Protein AF-A0A0D6L6I8-F1 (afdb_monomer)

InterPro domains:
  IPR003439 ABC transporter-like, ATP-binding domain [PF00005] (402-488)
  IPR011527 ABC transporter type 1, transmembrane domain [PF00664] (235-348)
  IPR011527 ABC transporter type 1, transmembrane domain [PS50929] (236-353)
  IPR027417 P-loop containing nucleoside triphosphate hydrolase [G3DSA:3.40.50.300] (363-505)
  IPR027417 P-loop containing nucleoside triphosphate hydrolase [SSF52540] (375-504)
  IPR036640 ABC transporter type 1, transmembrane domain superfamily [G3DSA:1.20.1560.10] (147-354)
  IPR036640 ABC transporter type 1, transmembrane domain superfamily [SSF90123] (176-351)
  IPR050173 ATP-binding cassette transporter C-like [PTHR24223] (340-505)

Organism: NCBI:txid53326

Radius of gyration: 39.44 Å; Cα contacts (8 Å, |Δi|>4): 309; chains: 1; bounding box: 92×87×112 Å

Nearest PDB structures (foldseek):
  8hw2-assembly1_A  TM=3.505E-01  e=1.195E-17  Homo sapiens
  8jxq-assembly1_A  TM=3.481E-01  e=4.819E-17  Homo sapiens
  8jy5-assembly1_A  TM=3.523E-01  e=3.149E-16  Homo sapiens
  7mpe-assembly1_A  TM=3.485E-01  e=3.946E-13  Saccharomyces cerevisiae
  8vt4-assembly1_B  TM=2.876E-01  e=9.206E-16  Homo sapiens

Mean predicted aligned error: 20.11 Å

Secondary structure (DSSP, 8-state):
---SSS-HHHHHHHIIIIIHHHHTTTTTTS---HHHHHHHHHHHHHHHHHHHT--TT----HHHHHHHHT---HHHHHHHHHHHHHHHHHTS-TTSHHHHHHH---PPPB-TTSPBPPS-PPPPGGGSHHHHHHHHHHHHHHHHHHHHHHHHHHHT--GGGGGSPPPPPPPHHHHHHHHTHHHHHHHHHHHHHHHHHHHHHHHHHHHHHHHHT-TT--HHHHHHHHHHHHHHHHHHHHHHHT------TTTHHHHHHHHHHHHHHHHHHHHHHHHHHHHHHHHHHHHHHHGGGGHHHHHHHHHHHHHHHHHHHHHHHHHHHHHHHHHHHHHHHHHHHHHHHHHHHHHHHHHHHTSPPPPGGGSEE--S--GGGGGTTT--EEEEEEEEEEES-SS-TT--SEEEEEEEEETT--------TTSSHHHHHHHHHT-SEEEEEEEEE-S------SS----SEEHHHHHHTTS---HHHHHHHHHHTT-HHHHHHSTTGGG-EES--

Sequence (505 aa):
MCDRKTPLKLKSKIYRTVVRPVALYGAEFWPTTLKHEQTLHTVEMRMLPWTHRITRLGRVRKEDVRSMFGVAPIAAKMQEARLSWYGHVLRNEDSSVAKTAMNTTVGKDVDREGDPKPDLFELNEGSTTEYLSNLWKQHWEPRMKEYLRRKEHRSKLSGKDRKQKEPTPPSVVGCLLGMFRWEFLSATALKLTSDILQFANPFFLHQLIGFVSSPNSPLWKGLSYAILMFAVSETLRLSCSARREKTIGEIVNLMAIDVDRFQRITAQIQQFWSCPFQILMGLTYLFITLGYSAAPGVVIMIVFLPTNILGSISVKKWQVRQMKLKDERIKMIHEVLNGIKAIVSNNRLKNYFVADELDPGVVERDHKNDASCLMIAAAKDAIEFENFSAAWDSSDSNSTTLQDINLSAARGALIAVVGKVGCGKSSLLSALLGEMGKLHGRIGVRGKVAYVPQLPWIQNMTVRDNILFGKPFDKRRYNQVLNACALKPDLKILPSGDMTEIGEK

Solvent-accessible surface area (backbone atoms only — not comparable to full-atom values): 30287 Å² total; per-residue (Å²): 112,81,60,87,86,60,57,67,71,58,51,39,48,47,42,63,71,50,53,46,53,63,73,48,60,64,58,66,81,49,92,78,46,75,66,54,51,53,48,54,49,50,49,50,66,50,47,62,46,55,55,67,65,68,54,92,84,62,89,67,58,76,65,57,56,34,59,77,56,71,51,79,58,67,64,60,52,48,51,49,48,32,52,52,49,50,52,52,46,70,72,45,59,78,85,37,68,71,39,41,58,70,69,56,76,81,84,71,65,58,46,99,84,72,46,74,53,74,94,63,81,80,70,56,71,88,72,31,69,67,49,50,51,52,54,45,47,69,59,44,49,62,47,49,52,52,43,51,51,55,52,53,57,50,72,74,51,70,73,80,72,57,74,55,79,77,84,72,76,76,57,67,67,66,42,53,53,62,74,45,43,66,63,52,48,49,51,51,49,54,48,52,54,50,57,55,48,62,58,46,46,64,52,44,51,53,52,46,54,54,49,75,74,37,93,88,62,64,67,68,59,57,53,50,45,53,53,51,46,50,55,48,54,53,56,57,52,56,64,62,67,75,73,76,86,86,88,68,88,75,84,33,73,80,61,31,64,61,49,53,47,51,54,53,47,59,69,47,56,61,46,65,65,46,49,61,51,52,52,50,52,53,50,53,52,45,39,72,75,55,39,79,77,46,49,67,62,53,53,53,52,60,59,50,51,58,56,53,50,56,49,51,54,49,53,52,56,52,52,54,54,50,51,53,57,51,51,53,52,51,51,52,51,50,51,49,53,50,45,52,50,46,52,54,47,47,53,51,48,52,54,54,75,68,43,82,79,73,64,81,77,61,44,48,58,79,75,89,88,61,90,76,47,77,74,58,74,73,62,75,54,36,34,42,31,45,52,26,22,30,17,89,51,80,85,48,82,88,55,63,62,38,72,61,38,68,47,77,36,53,68,89,65,89,83,84,89,84,77,63,91,88,69,37,68,68,54,56,54,34,44,76,73,49,76,43,37,72,74,49,62,42,40,38,44,65,74,87,87,85,87,81,68,96,71,85,83,79,61,80,38,28,48,48,54,61,73,42,65,89,50,84,91,49,71,69,63,51,53,52,50,37,58,74,69,61,42,59,68,60,30,68,71,36,96,54,36,51,68,32,76,40,58,89,130

pLDDT: mean 76.96, std 14.12, range [35.5, 95.06]

Structure (mmCIF, N/CA/C/O backbone):
data_AF-A0A0D6L6I8-F1
#
_entry.id   AF-A0A0D6L6I8-F1
#
loop_
_atom_site.group_PDB
_atom_site.id
_atom_site.type_symbol
_atom_site.label_atom_id
_atom_site.label_alt_id
_atom_site.label_comp_id
_atom_site.label_asym_id
_atom_site.label_entity_id
_atom_site.label_seq_id
_atom_site.pdbx_PDB_ins_code
_atom_site.Cartn_x
_atom_site.Cartn_y
_atom_site.Cartn_z
_atom_site.occupancy
_atom_site.B_iso_or_equiv
_atom_site.auth_seq_id
_atom_site.auth_comp_id
_atom_site.auth_asym_id
_atom_site.auth_atom_id
_atom_site.pdbx_PDB_model_num
ATOM 1 N N . MET A 1 1 ? -31.317 -10.249 -19.549 1.00 58.94 1 MET A N 1
ATOM 2 C CA . MET A 1 1 ? -32.078 -11.236 -18.739 1.00 58.94 1 MET A CA 1
ATOM 3 C C . MET A 1 1 ? -33.391 -10.698 -18.152 1.00 58.94 1 MET A C 1
ATOM 5 O O . MET A 1 1 ? -34.270 -11.505 -17.869 1.00 58.94 1 MET A O 1
ATOM 9 N N . CYS A 1 2 ? -33.564 -9.379 -17.982 1.00 57.28 2 CYS A N 1
ATOM 10 C CA . CYS A 1 2 ? -34.713 -8.792 -17.268 1.00 57.28 2 CYS A CA 1
ATOM 11 C C . CYS A 1 2 ? -35.972 -8.522 -18.115 1.00 57.28 2 CYS A C 1
ATOM 13 O O . CYS A 1 2 ? -36.951 -8.007 -17.578 1.00 57.28 2 CYS A O 1
ATOM 15 N N . ASP A 1 3 ? -35.957 -8.846 -19.409 1.00 69.50 3 ASP A N 1
ATOM 16 C CA . ASP A 1 3 ? -37.094 -8.633 -20.310 1.00 69.50 3 ASP A CA 1
ATOM 17 C C . ASP A 1 3 ? -38.205 -9.680 -20.064 1.00 69.50 3 ASP A C 1
ATOM 19 O O . ASP A 1 3 ? -37.923 -10.850 -19.775 1.00 69.50 3 ASP A O 1
ATOM 23 N N . ARG A 1 4 ? -39.473 -9.250 -20.134 1.00 61.28 4 ARG A N 1
ATOM 24 C CA . ARG A 1 4 ? -40.676 -10.084 -19.953 1.00 61.28 4 ARG A CA 1
ATOM 25 C C . ARG A 1 4 ? -40.925 -11.012 -21.142 1.00 61.28 4 ARG A C 1
ATOM 27 O O . ARG A 1 4 ? -41.508 -12.071 -20.949 1.00 61.28 4 ARG A O 1
ATOM 34 N N . LYS A 1 5 ? -40.466 -10.646 -22.343 1.00 72.38 5 LYS A N 1
ATOM 35 C CA . LYS A 1 5 ? -40.718 -11.413 -23.577 1.00 72.38 5 LYS A CA 1
ATOM 36 C C . LYS A 1 5 ? -39.801 -12.628 -23.749 1.00 72.38 5 LYS A C 1
ATOM 38 O O . LYS A 1 5 ? -40.048 -13.474 -24.600 1.00 72.38 5 LYS A O 1
ATOM 43 N N . THR A 1 6 ? -38.729 -12.731 -22.960 1.00 75.75 6 THR A N 1
ATOM 44 C CA . THR A 1 6 ? -37.752 -13.815 -23.112 1.00 75.75 6 THR A CA 1
ATOM 45 C C . THR A 1 6 ? -38.239 -15.102 -22.430 1.00 75.75 6 THR A C 1
ATOM 47 O O . THR A 1 6 ? -38.468 -15.081 -21.215 1.00 75.75 6 THR A O 1
ATOM 50 N N . PRO A 1 7 ? -38.330 -16.238 -23.148 1.00 80.38 7 PRO A N 1
ATOM 51 C CA . PRO A 1 7 ? -38.788 -17.497 -22.573 1.00 80.38 7 PRO A CA 1
ATOM 52 C C . PRO A 1 7 ? -37.867 -17.994 -21.451 1.00 80.38 7 PRO A C 1
ATOM 54 O O . PRO A 1 7 ? -36.644 -17.835 -21.483 1.00 80.38 7 PRO A O 1
ATOM 57 N N . LEU A 1 8 ? -38.466 -18.646 -20.454 1.00 70.50 8 LEU A N 1
ATOM 58 C CA . LEU A 1 8 ? -37.800 -19.078 -19.219 1.00 70.50 8 LEU A CA 1
ATOM 59 C C . LEU A 1 8 ? -36.664 -20.080 -19.475 1.00 70.50 8 LEU A C 1
ATOM 61 O O . LEU A 1 8 ? -35.588 -19.978 -18.883 1.00 70.50 8 LEU A O 1
ATOM 65 N N . LYS A 1 9 ? -36.868 -20.980 -20.447 1.00 77.06 9 LYS A N 1
ATOM 66 C CA . LYS A 1 9 ? -35.843 -21.917 -20.930 1.00 77.06 9 LYS A CA 1
ATOM 67 C C . LYS A 1 9 ? -34.607 -21.188 -21.465 1.00 77.06 9 LYS A C 1
ATOM 69 O O . LYS A 1 9 ? -33.487 -21.612 -21.194 1.00 77.06 9 LYS A O 1
ATOM 74 N N . LEU A 1 10 ? -34.792 -20.068 -22.167 1.00 80.38 10 LEU A N 1
ATOM 75 C CA . LEU A 1 10 ? -33.687 -19.280 -22.715 1.00 80.38 10 LEU A CA 1
ATOM 76 C C . LEU A 1 10 ? -32.926 -18.540 -21.607 1.00 80.38 10 LEU A C 1
ATOM 78 O O . LEU A 1 10 ? -31.700 -18.549 -21.606 1.00 80.38 10 LEU A O 1
ATOM 82 N N . LYS A 1 11 ? -33.624 -17.983 -20.609 1.00 77.81 11 LYS A N 1
ATOM 83 C CA . LYS A 1 11 ? -32.977 -17.370 -19.433 1.00 77.81 11 LYS A CA 1
ATOM 84 C C . LYS A 1 11 ? -32.149 -18.385 -18.636 1.00 77.81 11 LYS A C 1
ATOM 86 O O . LYS A 1 11 ? -31.006 -18.087 -18.293 1.00 77.81 11 LYS A O 1
ATOM 91 N N . SER A 1 12 ? -32.690 -19.587 -18.407 1.00 76.25 12 SER A N 1
ATOM 92 C CA . SER A 1 12 ? -31.959 -20.687 -17.759 1.00 76.25 12 SER A CA 1
ATOM 93 C C . SER A 1 12 ? -30.726 -21.098 -18.568 1.00 76.25 12 SER A C 1
ATOM 95 O O . SER A 1 12 ? -29.636 -21.228 -18.010 1.00 76.25 12 SER A O 1
ATOM 97 N N . LYS A 1 13 ? -30.863 -21.216 -19.897 1.00 82.06 13 LYS A N 1
ATOM 98 C CA . LYS A 1 13 ? -29.744 -21.544 -20.788 1.00 82.06 13 LYS A CA 1
ATOM 99 C C . LYS A 1 13 ? -28.627 -20.502 -20.688 1.00 82.06 13 LYS A C 1
ATOM 101 O O . LYS A 1 13 ? -27.495 -20.887 -20.429 1.00 82.06 13 LYS A O 1
ATOM 106 N N . ILE A 1 14 ? -28.947 -19.206 -20.764 1.00 81.06 14 ILE A N 1
ATOM 107 C CA . ILE A 1 14 ? -27.954 -18.120 -20.648 1.00 81.06 14 ILE A CA 1
ATOM 108 C C . ILE A 1 14 ? -27.278 -18.121 -19.264 1.00 81.06 14 ILE A C 1
ATOM 110 O O . ILE A 1 14 ? -26.072 -17.902 -19.167 1.00 81.06 14 ILE A O 1
ATOM 114 N N . TYR A 1 15 ? -28.015 -18.393 -18.181 1.00 82.75 15 TYR A N 1
ATOM 115 C CA . TYR A 1 15 ? -27.415 -18.490 -16.846 1.00 82.75 15 TYR A CA 1
ATOM 116 C C . TYR A 1 15 ? -26.385 -19.627 -16.763 1.00 82.75 15 TYR A C 1
ATOM 118 O O . TYR A 1 15 ? -25.279 -19.421 -16.261 1.00 82.75 15 TYR A O 1
ATOM 126 N N . ARG A 1 16 ? -26.711 -20.806 -17.311 1.00 79.50 16 ARG A N 1
ATOM 127 C CA . ARG A 1 16 ? -25.804 -21.964 -17.331 1.00 79.50 16 ARG A CA 1
ATOM 128 C C . ARG A 1 16 ? -24.597 -21.771 -18.245 1.00 79.50 16 ARG A C 1
ATOM 130 O O . ARG A 1 16 ? -23.526 -22.243 -17.891 1.00 79.50 16 ARG A O 1
ATOM 137 N N . THR A 1 17 ? -24.764 -21.122 -19.399 1.00 81.62 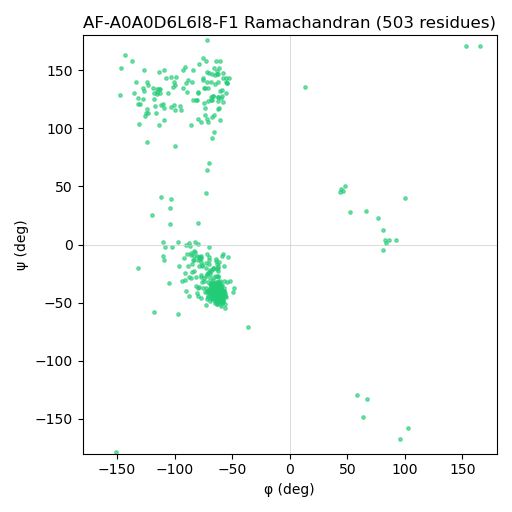17 THR A N 1
ATOM 138 C CA . THR A 1 17 ? -23.699 -21.014 -20.410 1.00 81.62 17 THR A CA 1
ATOM 139 C C . THR A 1 17 ? -22.818 -19.782 -20.251 1.00 81.62 17 THR A C 1
ATOM 141 O O . THR A 1 17 ? -21.686 -19.806 -20.711 1.00 81.62 17 THR A O 1
ATOM 144 N N . VAL A 1 18 ? -23.310 -18.707 -19.628 1.00 81.50 18 VAL A N 1
ATOM 145 C CA . VAL A 1 18 ? -22.573 -17.434 -19.531 1.00 81.50 18 VAL A CA 1
ATOM 146 C C . VAL A 1 18 ? -22.274 -17.074 -18.083 1.00 81.50 18 VAL A C 1
ATOM 148 O O . VAL A 1 18 ? -21.120 -16.923 -17.703 1.00 81.50 18 VAL A O 1
ATOM 151 N N . VAL A 1 19 ? -23.305 -16.955 -17.246 1.00 81.69 19 VAL A N 1
ATOM 152 C CA . VAL A 1 19 ? -23.147 -16.393 -15.893 1.00 81.69 19 VAL A CA 1
ATOM 153 C C . VAL A 1 19 ? -22.381 -17.342 -14.976 1.00 81.69 19 VAL A C 1
ATOM 155 O O . VAL A 1 19 ? -21.486 -16.920 -14.252 1.00 81.69 19 VAL A O 1
ATOM 158 N N . ARG A 1 20 ? -22.717 -18.632 -15.015 1.00 83.38 20 ARG A N 1
ATOM 159 C CA . ARG A 1 20 ? -22.107 -19.640 -14.148 1.00 83.38 20 ARG A CA 1
ATOM 160 C C . ARG A 1 20 ? -20.624 -19.899 -14.453 1.00 83.38 20 ARG A C 1
ATOM 162 O O . ARG A 1 20 ? -19.862 -19.893 -13.493 1.00 83.38 20 ARG A O 1
ATOM 169 N N . PRO A 1 21 ? -20.187 -20.085 -15.713 1.00 81.06 21 PRO A N 1
ATOM 170 C CA . PRO A 1 21 ? -18.766 -20.231 -16.022 1.00 81.06 21 PRO A CA 1
ATOM 171 C C . PRO A 1 21 ? -17.950 -18.998 -15.636 1.00 81.06 21 PRO A C 1
ATOM 173 O O . PRO A 1 21 ? -16.863 -19.147 -15.101 1.00 81.06 21 PRO A O 1
ATOM 176 N N . VAL A 1 22 ? -18.494 -17.789 -15.820 1.00 83.25 22 VAL A N 1
ATOM 177 C CA . VAL A 1 22 ? -17.827 -16.547 -15.391 1.00 83.25 22 VAL A CA 1
ATOM 178 C C . VAL A 1 22 ? -17.718 -16.469 -13.866 1.00 83.25 22 VAL A C 1
ATOM 180 O O . VAL A 1 22 ? -16.678 -16.081 -13.350 1.00 83.25 22 VAL A O 1
ATOM 183 N N . ALA A 1 23 ? -18.760 -16.873 -13.133 1.00 79.81 23 ALA A N 1
ATOM 184 C CA . ALA A 1 23 ? -18.738 -16.893 -11.669 1.00 79.81 23 ALA A CA 1
ATOM 185 C C . ALA A 1 23 ? -17.794 -17.962 -11.086 1.00 79.81 23 ALA A C 1
ATOM 187 O O . ALA A 1 23 ? -17.287 -17.785 -9.983 1.00 79.81 23 ALA A O 1
ATOM 188 N N . LEU A 1 24 ? -17.576 -19.063 -11.810 1.00 78.31 24 LEU A N 1
ATOM 189 C CA . LEU A 1 24 ? -16.674 -20.155 -11.427 1.00 78.31 24 LEU A CA 1
ATOM 190 C C . LEU A 1 24 ? -15.287 -20.044 -12.077 1.00 78.31 24 LEU A C 1
ATOM 192 O O . LEU A 1 24 ? -14.444 -20.916 -11.870 1.00 78.31 24 LEU A O 1
ATOM 196 N N . TYR A 1 25 ? -15.031 -18.993 -12.858 1.00 80.25 25 TYR A N 1
ATOM 197 C CA . TYR A 1 25 ? -13.761 -18.820 -13.550 1.00 80.25 25 TYR A CA 1
ATOM 198 C C . TYR A 1 25 ? -12.623 -18.692 -12.534 1.00 80.25 25 TYR A C 1
ATOM 200 O O . TYR A 1 25 ? -12.657 -17.838 -11.651 1.00 80.25 25 TYR A O 1
ATOM 208 N N . GLY A 1 26 ? -11.622 -19.566 -12.644 1.00 69.69 26 GLY A N 1
ATOM 209 C CA . GLY A 1 26 ? -10.494 -19.612 -11.713 1.00 69.69 26 GLY A CA 1
ATOM 210 C C . GLY A 1 26 ? -10.759 -20.359 -10.401 1.00 69.69 26 GLY A C 1
ATOM 211 O O . GLY A 1 26 ? -9.813 -20.583 -9.650 1.00 69.69 26 GLY A O 1
ATOM 212 N N . ALA A 1 27 ? -11.984 -20.833 -10.137 1.00 68.81 27 ALA A N 1
ATOM 213 C CA . ALA A 1 27 ? -12.296 -21.601 -8.924 1.00 68.81 27 ALA A CA 1
ATOM 214 C C . ALA A 1 27 ? -11.547 -22.952 -8.833 1.00 68.81 27 ALA A C 1
ATOM 216 O O . ALA A 1 27 ? -11.513 -23.573 -7.773 1.00 68.81 27 ALA A O 1
ATOM 217 N N . GLU A 1 28 ? -10.933 -23.393 -9.933 1.00 68.06 28 GLU A N 1
ATOM 218 C CA . GLU A 1 28 ? -10.081 -24.585 -10.019 1.00 68.06 28 GLU A CA 1
ATOM 219 C C . GLU A 1 28 ? -8.698 -24.385 -9.374 1.00 68.06 28 GLU A C 1
ATOM 221 O O . GLU A 1 28 ? -8.146 -25.333 -8.823 1.00 68.06 28 GLU A O 1
ATOM 226 N N . PHE A 1 29 ? -8.156 -23.159 -9.395 1.00 61.00 29 PHE A N 1
ATOM 227 C CA . PHE A 1 29 ? -6.755 -22.873 -9.038 1.00 61.00 29 PHE A CA 1
ATOM 228 C C . PHE A 1 29 ? -6.583 -22.132 -7.708 1.00 61.00 29 PHE A C 1
ATOM 230 O O . PHE A 1 29 ? -5.470 -22.024 -7.199 1.00 61.00 29 PHE A O 1
ATOM 237 N N . TRP A 1 30 ? -7.664 -21.583 -7.152 1.00 62.59 30 TRP A N 1
ATOM 238 C CA . TRP A 1 30 ? -7.603 -20.747 -5.956 1.00 62.59 30 TRP A CA 1
ATOM 239 C C . TRP A 1 30 ? -7.968 -21.559 -4.707 1.00 62.59 30 TRP A C 1
ATOM 241 O O . TRP A 1 30 ? -8.881 -22.390 -4.759 1.00 62.59 30 TRP A O 1
ATOM 251 N N . PRO A 1 31 ? -7.328 -21.303 -3.551 1.00 60.09 31 PRO A N 1
ATOM 252 C CA . PRO A 1 31 ? -7.790 -21.836 -2.277 1.00 60.09 31 PRO A CA 1
ATOM 253 C C . PRO A 1 31 ? -9.138 -21.191 -1.917 1.00 60.09 31 PRO A C 1
ATOM 255 O O . PRO A 1 31 ? -9.213 -20.120 -1.316 1.00 60.09 31 PRO A O 1
ATOM 258 N N . THR A 1 32 ? -10.239 -21.830 -2.315 1.00 60.75 32 THR A N 1
ATOM 259 C CA . THR A 1 32 ? -11.591 -21.364 -1.992 1.00 60.75 32 THR A CA 1
ATOM 260 C C . THR A 1 32 ? -11.873 -21.606 -0.511 1.00 60.75 32 THR A C 1
ATOM 262 O O . THR A 1 32 ? -12.054 -22.748 -0.088 1.00 60.75 32 THR A O 1
ATOM 265 N N . THR A 1 33 ? -11.915 -20.539 0.284 1.00 71.88 33 THR A N 1
ATOM 266 C CA . THR A 1 33 ? -12.364 -20.609 1.684 1.00 71.88 33 THR A CA 1
ATOM 267 C C . THR A 1 33 ? -13.889 -20.748 1.769 1.00 71.88 33 THR A C 1
ATOM 269 O O . THR A 1 33 ? -14.608 -20.359 0.845 1.00 71.88 33 THR A O 1
ATOM 272 N N . LEU A 1 34 ? -14.402 -21.218 2.913 1.00 67.50 34 LEU A N 1
ATOM 273 C CA . LEU A 1 34 ? -15.845 -21.331 3.187 1.00 67.50 34 LEU A CA 1
ATOM 274 C C . LEU A 1 34 ? -16.603 -20.006 2.930 1.00 67.50 34 LEU A C 1
ATOM 276 O O . LEU A 1 34 ? -17.747 -19.998 2.482 1.00 67.50 34 LEU A O 1
ATOM 280 N N . LYS A 1 35 ? -15.936 -18.862 3.144 1.00 71.06 35 LYS A N 1
ATOM 281 C CA . LYS A 1 35 ? -16.473 -17.513 2.889 1.00 71.06 35 LYS A CA 1
ATOM 282 C C . LYS A 1 35 ? -16.705 -17.241 1.396 1.00 71.06 35 LYS A C 1
ATOM 284 O O . LYS A 1 35 ? -17.711 -16.624 1.039 1.00 71.06 35 LYS A O 1
ATOM 289 N N . HIS A 1 36 ? -15.821 -17.713 0.514 1.00 73.06 36 HIS A N 1
ATOM 290 C CA . HIS A 1 36 ? -15.995 -17.582 -0.939 1.00 73.06 36 HIS A CA 1
ATOM 291 C C . HIS A 1 36 ? -17.180 -18.418 -1.428 1.00 73.06 36 HIS A C 1
ATOM 293 O O . HIS A 1 36 ? -17.994 -17.936 -2.215 1.00 73.06 36 HIS A O 1
ATOM 299 N N . GLU A 1 37 ? -17.334 -19.628 -0.890 1.00 74.00 37 GLU A N 1
ATOM 300 C CA . GLU A 1 37 ? -18.465 -20.507 -1.182 1.00 74.00 37 GLU A CA 1
ATOM 301 C C . GLU A 1 37 ? -19.797 -19.893 -0.724 1.00 74.00 37 GLU A C 1
ATOM 303 O O . GLU A 1 37 ? -20.747 -19.812 -1.504 1.00 74.00 37 GLU A O 1
ATOM 308 N N . GLN A 1 38 ? -19.853 -19.357 0.500 1.00 75.25 38 GLN A N 1
ATOM 309 C CA . GLN A 1 38 ? -21.025 -18.641 1.018 1.00 75.25 38 GLN A CA 1
ATOM 310 C C . GLN A 1 38 ? -21.356 -17.384 0.200 1.00 75.25 38 GLN A C 1
ATOM 312 O O . GLN A 1 38 ? -22.532 -17.064 -0.010 1.00 75.25 38 GLN A O 1
ATOM 317 N N . THR A 1 39 ? -20.340 -16.678 -0.300 1.00 78.81 39 THR A N 1
ATOM 318 C CA . THR A 1 39 ? -20.519 -15.490 -1.145 1.00 78.81 39 THR A CA 1
ATOM 319 C C . THR A 1 39 ? -21.090 -15.872 -2.508 1.00 78.81 39 THR A C 1
ATOM 321 O O . THR A 1 39 ? -22.106 -15.310 -2.918 1.00 78.81 39 THR A O 1
ATOM 324 N N . LEU A 1 40 ? -20.518 -16.877 -3.178 1.00 80.50 40 LEU A N 1
ATOM 325 C CA . LEU A 1 40 ? -21.034 -17.418 -4.441 1.00 80.50 40 LEU A CA 1
ATOM 326 C C . LEU A 1 40 ? -22.455 -17.963 -4.283 1.00 80.50 40 LEU A C 1
ATOM 328 O O . LEU A 1 40 ? -23.322 -17.697 -5.118 1.00 80.50 40 LEU A O 1
ATOM 332 N N . HIS A 1 41 ? -22.726 -18.648 -3.173 1.00 80.00 41 HIS A N 1
ATOM 333 C CA . HIS A 1 41 ? -24.060 -19.106 -2.816 1.00 80.00 41 HIS A CA 1
ATOM 334 C C . HIS A 1 41 ? -25.035 -17.931 -2.653 1.00 80.00 41 HIS A C 1
ATOM 336 O O . HIS A 1 41 ? -26.145 -17.958 -3.181 1.00 80.00 41 HIS A O 1
ATOM 342 N N . THR A 1 42 ? -24.622 -16.857 -1.979 1.00 80.00 42 THR A N 1
ATOM 343 C CA . THR A 1 42 ? -25.444 -15.650 -1.800 1.00 80.00 42 THR A CA 1
ATOM 344 C C . THR A 1 42 ? -25.706 -14.935 -3.127 1.00 80.00 42 THR A C 1
ATOM 346 O O . THR A 1 42 ? -26.822 -14.466 -3.363 1.00 80.00 42 THR A O 1
ATOM 349 N N . VAL A 1 43 ? -24.712 -14.880 -4.017 1.00 80.06 43 VAL A N 1
ATOM 350 C CA . VAL A 1 43 ? -24.849 -14.324 -5.371 1.00 80.06 43 VAL A CA 1
ATOM 351 C C . VAL A 1 43 ? -25.833 -15.149 -6.198 1.00 80.06 43 VAL A C 1
ATOM 353 O O . VAL A 1 43 ? -26.753 -14.576 -6.781 1.00 80.06 43 VAL A O 1
ATOM 356 N N . GLU A 1 44 ? -25.714 -16.479 -6.199 1.00 81.38 44 GLU A N 1
ATOM 357 C CA . GLU A 1 44 ? -26.660 -17.383 -6.868 1.00 81.38 44 GLU A CA 1
ATOM 358 C C . GLU A 1 44 ? -28.089 -17.188 -6.331 1.00 81.38 44 GLU A C 1
ATOM 360 O O . GLU A 1 44 ? -29.033 -17.024 -7.109 1.00 81.38 44 GLU A O 1
ATOM 365 N N . MET A 1 45 ? -28.234 -17.092 -5.005 1.00 72.69 45 MET A N 1
ATOM 366 C CA . MET A 1 45 ? -29.517 -16.877 -4.329 1.00 72.69 45 MET A CA 1
ATOM 367 C C . MET A 1 45 ? -30.145 -15.507 -4.594 1.00 72.69 45 MET A C 1
ATOM 369 O O . MET A 1 45 ? -31.355 -15.351 -4.432 1.00 72.69 45 MET A O 1
ATOM 373 N N . ARG A 1 46 ? -29.362 -14.507 -5.009 1.00 75.75 46 ARG A N 1
ATOM 374 C CA . ARG A 1 46 ? -29.880 -13.202 -5.446 1.00 75.75 46 ARG A CA 1
ATOM 375 C C . ARG A 1 46 ? -30.168 -13.178 -6.942 1.00 75.75 46 ARG A C 1
ATOM 377 O O . ARG A 1 46 ? -31.188 -12.628 -7.351 1.00 75.75 46 ARG A O 1
ATOM 384 N N . MET A 1 47 ? -29.304 -13.781 -7.755 1.00 76.94 47 MET A N 1
ATOM 385 C CA . MET A 1 47 ? -29.434 -13.751 -9.210 1.00 76.94 47 MET A CA 1
ATOM 386 C C . MET A 1 47 ? -30.603 -14.595 -9.717 1.00 76.94 47 MET A C 1
ATOM 388 O O . MET A 1 47 ? -31.362 -14.103 -10.551 1.00 76.94 47 MET A O 1
ATOM 392 N N . LEU A 1 48 ? -30.798 -15.822 -9.219 1.00 74.81 48 LEU A N 1
ATOM 393 C CA . LEU A 1 48 ? -31.862 -16.701 -9.724 1.00 74.81 48 LEU A CA 1
ATOM 394 C C . LEU A 1 48 ? -33.264 -16.067 -9.567 1.00 74.81 48 LEU A C 1
ATOM 396 O O . LEU A 1 48 ? -33.959 -15.941 -10.578 1.00 74.81 48 LEU A O 1
ATOM 400 N N . PRO A 1 49 ? -33.669 -15.534 -8.395 1.00 71.94 49 PRO A N 1
ATOM 401 C CA . PRO A 1 49 ? -34.953 -14.836 -8.266 1.00 71.94 49 PRO A CA 1
ATOM 402 C C . PRO A 1 49 ? -35.011 -13.513 -9.043 1.00 71.94 49 PRO A C 1
ATOM 404 O O . PRO A 1 49 ? -36.060 -13.162 -9.589 1.00 71.94 49 PRO A O 1
ATOM 407 N N . TRP A 1 50 ? -33.889 -12.785 -9.137 1.00 71.44 50 TRP A N 1
ATOM 408 C CA . TRP A 1 50 ? -33.812 -11.518 -9.874 1.00 71.44 50 TRP A CA 1
ATOM 409 C C . TRP A 1 50 ? -34.064 -11.700 -11.375 1.00 71.44 50 TRP A C 1
ATOM 411 O O . TRP A 1 50 ? -34.797 -10.912 -11.973 1.00 71.44 50 TRP A O 1
ATOM 421 N N . THR A 1 51 ? -33.559 -12.782 -11.978 1.00 67.06 51 THR A N 1
ATOM 422 C CA . THR A 1 51 ? -33.816 -13.092 -13.399 1.00 67.06 51 THR A CA 1
ATOM 423 C C . THR A 1 51 ? -35.295 -13.356 -13.717 1.00 67.06 51 THR A C 1
ATOM 425 O O . THR A 1 51 ? -35.713 -13.194 -14.871 1.00 67.06 51 THR A O 1
ATOM 428 N N . HIS A 1 52 ? -36.098 -13.701 -12.703 1.00 61.50 52 HIS A N 1
ATOM 429 C CA . HIS A 1 52 ? -37.530 -13.980 -12.826 1.00 61.50 52 HIS A CA 1
ATOM 430 C C . HIS A 1 52 ? -38.443 -12.894 -12.214 1.00 61.50 52 HIS A C 1
ATOM 432 O O . HIS A 1 52 ? -39.657 -12.987 -12.350 1.00 61.50 52 HIS A O 1
ATOM 438 N N . ARG A 1 53 ? -37.889 -11.837 -11.589 1.00 60.12 53 ARG A N 1
ATOM 439 C CA . ARG A 1 53 ? -38.645 -10.815 -10.825 1.00 60.12 53 ARG A CA 1
ATOM 440 C C . ARG A 1 53 ? -39.689 -11.426 -9.870 1.00 60.12 53 ARG A C 1
ATOM 442 O O . ARG A 1 53 ? -40.815 -10.943 -9.792 1.00 60.12 53 ARG A O 1
ATOM 449 N N . ILE A 1 54 ? -39.313 -12.457 -9.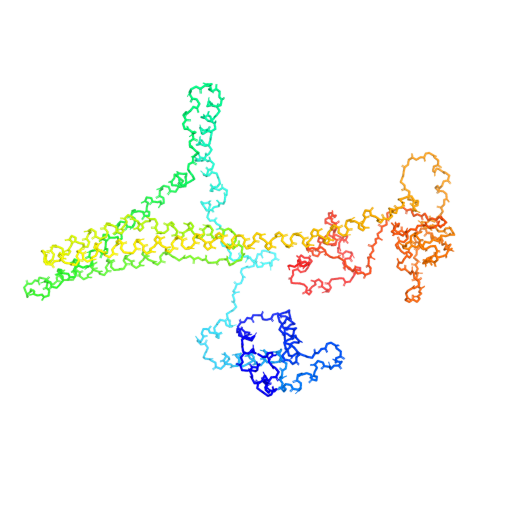111 1.00 61.88 54 ILE A N 1
ATOM 450 C CA . ILE A 1 54 ? -40.165 -12.951 -8.018 1.00 61.88 54 ILE A CA 1
ATOM 451 C C . ILE A 1 54 ? -40.199 -11.862 -6.937 1.00 61.88 54 ILE A C 1
ATOM 453 O O . ILE A 1 54 ? -39.187 -11.568 -6.299 1.00 61.88 54 ILE A O 1
ATOM 457 N N . THR A 1 55 ? -41.343 -11.199 -6.777 1.00 51.62 55 THR A N 1
ATOM 458 C CA . THR A 1 55 ? -41.579 -10.196 -5.732 1.00 51.62 55 THR A CA 1
ATOM 459 C C . THR A 1 55 ? -41.593 -10.867 -4.357 1.00 51.62 55 THR A C 1
ATOM 461 O O . THR A 1 55 ? -42.066 -11.992 -4.219 1.00 51.62 55 THR A O 1
ATOM 464 N N . ARG A 1 56 ? -41.127 -10.158 -3.314 1.00 52.41 56 ARG A N 1
ATOM 465 C CA . ARG A 1 56 ? -41.057 -10.638 -1.912 1.00 52.41 56 ARG A CA 1
ATOM 466 C C . ARG A 1 56 ? -42.382 -11.179 -1.332 1.00 52.41 56 ARG A C 1
ATOM 468 O O . ARG A 1 56 ? -42.354 -11.774 -0.262 1.00 52.41 56 ARG A O 1
ATOM 475 N N . LEU A 1 57 ? -43.513 -10.985 -2.016 1.00 47.12 57 LEU A N 1
ATOM 476 C CA . LEU A 1 57 ? -44.826 -11.523 -1.644 1.00 47.12 57 LEU A CA 1
ATOM 477 C C . LEU A 1 57 ? -45.034 -13.005 -2.015 1.00 47.12 57 LEU A C 1
ATOM 479 O O . LEU A 1 57 ? -45.902 -13.648 -1.436 1.00 47.12 57 LEU A O 1
ATOM 483 N N . GLY A 1 58 ? -44.239 -13.577 -2.924 1.00 54.91 58 GLY A N 1
ATOM 484 C CA . GLY A 1 58 ? -44.267 -15.014 -3.204 1.00 54.91 58 GLY A CA 1
ATOM 485 C C . GLY A 1 58 ? -43.366 -15.767 -2.228 1.00 54.91 58 GLY A C 1
ATOM 486 O O . GLY A 1 58 ? -42.147 -15.756 -2.390 1.00 54.91 58 GLY A O 1
ATOM 487 N N . ARG A 1 59 ? -43.935 -16.433 -1.215 1.00 51.12 59 ARG A N 1
ATOM 488 C CA . ARG A 1 59 ? -43.203 -17.340 -0.306 1.00 51.12 59 ARG A CA 1
ATOM 489 C C . ARG A 1 59 ? -42.802 -18.641 -1.026 1.00 51.12 59 ARG A C 1
ATOM 491 O O . ARG A 1 59 ? -43.280 -19.715 -0.686 1.00 51.12 59 ARG A O 1
ATOM 498 N N . VAL A 1 60 ? -41.942 -18.546 -2.037 1.00 61.09 60 VAL A N 1
ATOM 499 C CA . VAL A 1 60 ? -41.374 -19.704 -2.747 1.00 61.09 60 VAL A CA 1
ATOM 500 C C . VAL A 1 60 ? -40.096 -20.136 -2.027 1.00 61.09 60 VAL A C 1
ATOM 502 O O . VAL A 1 60 ? -39.253 -19.285 -1.718 1.00 61.09 60 VAL A O 1
ATOM 505 N N . ARG A 1 61 ? -39.932 -21.433 -1.720 1.00 57.03 61 ARG A N 1
ATOM 506 C CA . ARG A 1 61 ? -38.705 -21.903 -1.062 1.00 57.03 61 ARG A CA 1
ATOM 507 C C . ARG A 1 61 ? -37.543 -21.818 -2.050 1.00 57.03 61 ARG A C 1
ATOM 509 O O . ARG A 1 61 ? -37.691 -21.952 -3.261 1.00 57.03 61 ARG A O 1
ATOM 516 N N . LYS A 1 62 ? -36.346 -21.557 -1.528 1.00 59.75 62 LYS A N 1
ATOM 517 C CA . LYS A 1 62 ? -35.146 -21.288 -2.342 1.00 59.75 62 LYS A CA 1
ATOM 518 C C . LYS A 1 62 ? -34.715 -22.493 -3.192 1.00 59.75 62 LYS A C 1
ATOM 520 O O . LYS A 1 62 ? -34.115 -22.314 -4.250 1.00 59.75 62 LYS A O 1
ATOM 525 N N . GLU A 1 63 ? -35.037 -23.700 -2.745 1.00 61.91 63 GLU A N 1
ATOM 526 C CA . GLU A 1 63 ? -34.799 -24.955 -3.467 1.00 61.91 63 GLU A CA 1
ATOM 527 C C . GLU A 1 63 ? -35.757 -25.116 -4.655 1.00 61.91 63 GLU A C 1
ATOM 529 O O . GLU A 1 63 ? -35.325 -25.493 -5.746 1.00 61.91 63 GLU A O 1
ATOM 534 N N . ASP A 1 64 ? -37.010 -24.683 -4.494 1.00 65.31 64 ASP A N 1
ATOM 535 C CA . ASP A 1 64 ? -38.018 -24.692 -5.557 1.00 65.31 64 ASP A CA 1
ATOM 536 C C . ASP A 1 64 ? -37.580 -23.799 -6.724 1.00 65.31 64 ASP A C 1
ATOM 538 O O . ASP A 1 64 ? -37.687 -24.196 -7.883 1.00 65.31 64 ASP A O 1
ATOM 542 N N . VAL A 1 65 ? -36.968 -22.639 -6.441 1.00 68.44 65 VAL A N 1
ATOM 543 C CA . VAL A 1 65 ? -36.412 -21.752 -7.480 1.00 68.44 65 VAL A CA 1
ATOM 544 C C . VAL A 1 65 ? -35.344 -22.482 -8.303 1.00 68.44 65 VAL A C 1
ATOM 546 O O . VAL A 1 65 ? -35.380 -22.433 -9.529 1.00 68.44 65 VAL A O 1
ATOM 549 N N . ARG A 1 66 ? -34.420 -23.219 -7.672 1.00 72.44 66 ARG A N 1
ATOM 550 C CA . ARG A 1 66 ? -33.386 -23.992 -8.391 1.00 72.44 66 ARG A CA 1
ATOM 551 C C . ARG A 1 66 ? -33.990 -25.093 -9.265 1.00 72.44 66 ARG A C 1
ATOM 553 O O . ARG A 1 66 ? -33.532 -25.278 -10.397 1.00 72.44 66 ARG A O 1
ATOM 560 N N . SER A 1 67 ? -35.030 -25.770 -8.772 1.00 71.06 67 SER A N 1
ATOM 561 C CA . SER A 1 67 ? -35.748 -26.809 -9.520 1.00 71.06 67 SER A CA 1
ATOM 562 C C . SER A 1 67 ? -36.449 -26.245 -10.765 1.00 71.06 67 SER A C 1
ATOM 564 O O . SER A 1 67 ? -36.307 -26.809 -11.848 1.00 71.06 67 SER A O 1
ATOM 566 N N . MET A 1 68 ? -37.060 -25.056 -10.668 1.00 68.25 68 MET A N 1
ATOM 567 C CA . MET A 1 68 ? -37.688 -24.362 -11.802 1.00 68.25 68 MET A CA 1
ATOM 568 C C . MET A 1 68 ? -36.682 -23.982 -12.899 1.00 68.25 68 MET A C 1
ATOM 570 O O . MET A 1 68 ? -37.022 -23.977 -14.083 1.00 68.25 68 MET A O 1
ATOM 574 N N . PHE A 1 69 ? -35.431 -23.679 -12.532 1.00 67.38 69 PHE A N 1
ATOM 575 C CA . PHE A 1 69 ? -34.355 -23.434 -13.497 1.00 67.38 69 PHE A CA 1
ATOM 576 C C . PHE A 1 69 ? -33.673 -24.730 -13.978 1.00 67.38 69 PHE A C 1
ATOM 578 O O . PHE A 1 69 ? -32.990 -24.692 -15.007 1.00 67.38 69 PHE A O 1
ATOM 585 N N . GLY A 1 70 ? -33.841 -25.863 -13.284 1.00 70.88 70 GLY A N 1
ATOM 586 C CA . GLY A 1 70 ? -33.149 -27.140 -13.521 1.00 70.88 70 GLY A CA 1
ATOM 587 C C . GLY A 1 70 ? -31.641 -27.083 -13.236 1.00 70.88 70 GLY A C 1
ATOM 588 O O . GLY A 1 70 ? -30.844 -27.731 -13.915 1.00 70.88 70 GLY A O 1
ATOM 589 N N . VAL A 1 71 ? -31.229 -26.210 -12.321 1.00 75.25 71 VAL A N 1
ATOM 590 C CA . VAL A 1 71 ? -29.842 -25.773 -12.148 1.00 75.25 71 VAL A CA 1
ATOM 591 C C . VAL A 1 71 ? -29.277 -26.329 -10.833 1.00 75.25 71 VAL A C 1
ATOM 593 O O . VAL A 1 71 ? -29.799 -26.031 -9.764 1.00 75.25 71 VAL A O 1
ATOM 596 N N . ALA A 1 72 ? -28.192 -27.112 -10.905 1.00 79.75 72 ALA A N 1
ATOM 597 C CA . ALA A 1 72 ? -27.503 -27.654 -9.723 1.00 79.75 72 ALA A CA 1
ATOM 598 C C . ALA A 1 72 ? -26.853 -26.540 -8.871 1.00 79.75 72 ALA A C 1
ATOM 600 O O . ALA A 1 72 ? -26.463 -25.528 -9.462 1.00 79.75 72 ALA A O 1
ATOM 601 N N . PRO A 1 73 ? -26.679 -26.711 -7.545 1.00 79.56 73 PRO A N 1
ATOM 602 C CA . PRO A 1 73 ? -26.047 -25.715 -6.673 1.00 79.56 73 PRO A CA 1
ATOM 603 C C . PRO A 1 73 ? -24.650 -25.299 -7.151 1.00 79.56 73 PRO A C 1
ATOM 605 O O . PRO A 1 73 ? -23.852 -26.150 -7.553 1.00 79.56 73 PRO A O 1
ATOM 608 N N . ILE A 1 74 ? -24.332 -24.001 -7.076 1.00 80.06 74 ILE A N 1
ATOM 609 C CA . ILE A 1 74 ? -23.021 -23.488 -7.509 1.00 80.06 74 ILE A CA 1
ATOM 610 C C . ILE A 1 74 ? -21.854 -24.097 -6.718 1.00 80.06 74 ILE A C 1
ATOM 612 O O . ILE A 1 74 ? -20.818 -24.382 -7.306 1.00 80.06 74 ILE A O 1
ATOM 616 N N . ALA A 1 75 ? -22.056 -24.381 -5.428 1.00 76.06 75 ALA A N 1
ATOM 617 C CA . ALA A 1 75 ? -21.087 -25.057 -4.564 1.00 76.06 75 ALA A CA 1
ATOM 618 C C . ALA A 1 75 ? -20.738 -26.469 -5.064 1.00 76.06 75 ALA A C 1
ATOM 620 O O . ALA A 1 75 ? -19.568 -26.798 -5.237 1.00 76.06 75 ALA A O 1
ATOM 621 N N . ALA A 1 76 ? -21.751 -27.272 -5.406 1.00 77.44 76 ALA A N 1
ATOM 622 C CA . ALA A 1 76 ? -21.548 -28.612 -5.956 1.00 77.44 76 ALA A CA 1
ATOM 623 C C . ALA A 1 76 ? -20.815 -28.566 -7.308 1.00 77.44 76 ALA A C 1
ATOM 625 O O . ALA A 1 76 ? -19.913 -29.361 -7.552 1.00 77.44 76 ALA A O 1
ATOM 626 N N . LYS A 1 77 ? -21.144 -27.593 -8.172 1.00 80.12 77 LYS A N 1
ATOM 627 C CA . LYS A 1 77 ? -20.430 -27.397 -9.445 1.00 80.12 77 LYS A CA 1
ATOM 628 C C . LYS A 1 77 ? -18.995 -26.902 -9.273 1.00 80.12 77 LYS A C 1
ATOM 630 O O . LYS A 1 77 ? -18.138 -27.282 -10.063 1.00 80.12 77 LYS A O 1
ATOM 635 N N . MET A 1 78 ? -18.724 -26.100 -8.249 1.00 77.25 78 MET A N 1
ATOM 636 C CA . MET A 1 78 ? -17.368 -25.697 -7.879 1.00 77.25 78 MET A CA 1
ATOM 637 C C . MET A 1 78 ? -16.546 -26.905 -7.412 1.00 77.25 78 MET A C 1
ATOM 639 O O . MET A 1 78 ? -15.414 -27.086 -7.851 1.00 77.25 78 MET A O 1
ATOM 643 N N . GLN A 1 79 ? -17.131 -27.767 -6.577 1.00 73.38 79 GLN A N 1
ATOM 644 C CA . GLN A 1 79 ? -16.494 -29.003 -6.126 1.00 73.38 79 GLN A CA 1
ATOM 645 C C . GLN A 1 79 ? -16.225 -29.966 -7.293 1.00 73.38 79 GLN A C 1
ATOM 647 O O . GLN A 1 79 ? -15.130 -30.509 -7.396 1.00 73.38 79 GLN A O 1
ATOM 652 N N . GLU A 1 80 ? -17.180 -30.128 -8.210 1.00 77.50 80 GLU A N 1
ATOM 653 C CA . GLU A 1 80 ? -17.031 -30.943 -9.423 1.00 77.50 80 GLU A CA 1
ATOM 654 C C . GLU A 1 80 ? -15.907 -30.427 -10.339 1.00 77.50 80 GLU A C 1
ATOM 656 O O . GLU A 1 80 ? -15.084 -31.219 -10.793 1.00 77.50 80 GLU A O 1
ATOM 661 N N . ALA A 1 81 ? -15.813 -29.109 -10.559 1.00 73.19 81 ALA A N 1
ATOM 662 C CA . ALA A 1 81 ? -14.736 -28.504 -11.349 1.00 73.19 81 ALA A CA 1
ATOM 663 C C . ALA A 1 81 ? -13.354 -28.759 -10.723 1.00 73.19 81 ALA A C 1
ATOM 665 O O . ALA A 1 81 ? -12.417 -29.156 -11.415 1.00 73.19 81 ALA A O 1
ATOM 666 N N . ARG A 1 82 ? -13.246 -28.632 -9.394 1.00 72.44 82 ARG A N 1
ATOM 667 C CA . ARG A 1 82 ? -12.007 -28.920 -8.653 1.00 72.44 82 ARG A CA 1
ATOM 668 C C . ARG A 1 82 ? -11.628 -30.395 -8.710 1.00 72.44 82 ARG A C 1
ATOM 670 O O . ARG A 1 82 ? -10.465 -30.703 -8.935 1.00 72.44 82 ARG A O 1
ATOM 677 N N . LEU A 1 83 ? -12.588 -31.303 -8.540 1.00 70.44 83 LEU A N 1
ATOM 678 C CA . LEU A 1 83 ? -12.347 -32.746 -8.640 1.00 70.44 83 LEU A CA 1
ATOM 679 C C . LEU A 1 83 ? -11.955 -33.161 -10.065 1.00 70.44 83 LEU A C 1
ATOM 681 O O . LEU A 1 83 ? -11.087 -34.013 -10.237 1.00 70.44 83 LEU A O 1
ATOM 685 N N . SER A 1 84 ? -12.541 -32.529 -11.085 1.00 74.56 84 SER A N 1
ATOM 686 C CA . SER A 1 84 ? -12.172 -32.744 -12.487 1.00 74.56 84 SER A CA 1
ATOM 687 C C . SER A 1 84 ? -10.745 -32.273 -12.778 1.00 74.56 84 SER A C 1
ATOM 689 O O . SER A 1 84 ? -9.966 -33.019 -13.375 1.00 74.56 84 SER A O 1
ATOM 691 N N . TRP A 1 85 ? -10.378 -31.074 -12.310 1.00 74.19 85 TRP A N 1
ATOM 692 C CA . TRP A 1 85 ? -9.014 -30.551 -12.411 1.00 74.19 85 TRP A CA 1
ATOM 693 C C . TRP A 1 85 ? -8.016 -31.434 -11.657 1.00 74.19 85 TRP A C 1
ATOM 695 O O . TRP A 1 85 ? -7.019 -31.864 -12.228 1.00 74.19 85 TRP A O 1
ATOM 705 N N . TYR A 1 86 ? -8.325 -31.797 -10.413 1.00 67.25 86 TYR A N 1
ATOM 706 C CA . TYR A 1 86 ? -7.499 -32.677 -9.588 1.00 67.25 86 TYR A CA 1
ATOM 707 C C . TYR A 1 86 ? -7.286 -34.046 -10.247 1.00 67.25 86 TYR A C 1
ATOM 709 O O . TYR A 1 86 ? -6.162 -34.533 -10.335 1.00 67.25 86 TYR A O 1
ATOM 717 N N . GLY A 1 87 ? -8.346 -34.634 -10.810 1.00 73.75 87 GLY A N 1
ATOM 718 C CA . GLY A 1 87 ? -8.247 -35.857 -11.601 1.00 73.75 87 GLY A CA 1
ATOM 719 C C . GLY A 1 87 ? -7.412 -35.683 -12.874 1.00 73.75 87 GLY A C 1
ATOM 720 O O . GLY A 1 87 ? -6.718 -36.610 -13.280 1.00 73.75 87 GLY A O 1
ATOM 721 N N . HIS A 1 88 ? -7.443 -34.511 -13.513 1.00 76.25 88 HIS A N 1
ATOM 722 C CA . HIS A 1 88 ? -6.595 -34.200 -14.666 1.00 76.25 88 HIS A CA 1
ATOM 723 C C . HIS A 1 88 ? -5.115 -34.052 -14.274 1.00 76.25 88 HIS A C 1
ATOM 725 O O . HIS A 1 88 ? -4.256 -34.578 -14.974 1.00 76.25 88 HIS A O 1
ATOM 731 N N . VAL A 1 89 ? -4.820 -33.437 -13.124 1.00 68.38 89 VAL A N 1
ATOM 732 C CA . VAL A 1 89 ? -3.458 -33.313 -12.577 1.00 68.38 89 VAL A CA 1
ATOM 733 C C . VAL A 1 89 ? -2.894 -34.670 -12.154 1.00 68.38 89 VAL A C 1
ATOM 735 O O . VAL A 1 89 ? -1.748 -34.970 -12.474 1.00 68.38 89 VAL A O 1
ATOM 738 N N . LEU A 1 90 ? -3.693 -35.531 -11.515 1.00 70.12 90 LEU A N 1
ATOM 739 C CA . LEU A 1 90 ? -3.257 -36.878 -11.122 1.00 70.12 90 LEU A CA 1
ATOM 740 C C . LEU A 1 90 ? -2.966 -37.797 -12.316 1.00 70.12 90 LEU A C 1
ATOM 742 O O . LEU A 1 90 ? -2.067 -38.633 -12.230 1.00 70.12 90 LEU A O 1
ATOM 746 N N . ARG A 1 91 ? -3.698 -37.632 -13.426 1.00 76.94 91 ARG A N 1
ATOM 747 C CA . ARG A 1 91 ? -3.478 -38.372 -14.681 1.00 76.94 91 ARG A CA 1
ATOM 748 C C . ARG A 1 91 ? -2.288 -37.861 -15.499 1.00 76.94 91 ARG A C 1
ATOM 750 O O . ARG A 1 91 ? -1.916 -38.517 -16.465 1.00 76.94 91 ARG A O 1
ATOM 757 N N . ASN A 1 92 ? -1.729 -36.703 -15.152 1.00 71.62 92 ASN A N 1
ATOM 758 C CA . ASN A 1 92 ? -0.593 -36.120 -15.860 1.00 71.62 92 ASN A CA 1
ATOM 759 C C . ASN A 1 92 ? 0.726 -36.804 -15.456 1.00 71.62 92 ASN A C 1
ATOM 761 O O . ASN A 1 92 ? 0.829 -37.358 -14.355 1.00 71.62 92 ASN A O 1
ATOM 765 N N . GLU A 1 93 ? 1.732 -36.747 -16.333 1.00 76.31 93 GLU A N 1
ATOM 766 C CA . GLU A 1 93 ? 3.081 -37.266 -16.054 1.00 76.31 93 GLU A CA 1
ATOM 767 C C . GLU A 1 93 ? 3.698 -36.604 -14.809 1.00 76.31 93 GLU A C 1
ATOM 769 O O . GLU A 1 93 ? 3.453 -35.427 -14.530 1.00 76.31 93 GLU A O 1
ATOM 774 N N . ASP A 1 94 ? 4.520 -37.348 -14.062 1.00 70.69 94 ASP A N 1
ATOM 775 C CA . ASP A 1 94 ? 5.165 -36.874 -12.821 1.00 70.69 94 ASP A CA 1
ATOM 776 C C . ASP A 1 94 ? 6.122 -35.686 -13.037 1.00 70.69 94 ASP A C 1
ATOM 778 O O . ASP A 1 94 ? 6.381 -34.915 -12.112 1.00 70.69 94 ASP A O 1
ATOM 782 N N . SER A 1 95 ? 6.583 -35.495 -14.275 1.00 70.94 95 SER A N 1
ATOM 783 C CA . SER A 1 95 ? 7.398 -34.366 -14.746 1.00 70.94 95 SER A CA 1
ATOM 784 C C . SER A 1 95 ? 6.594 -33.085 -15.015 1.00 70.94 95 SER A C 1
ATOM 786 O O . SER A 1 95 ? 7.177 -32.023 -15.243 1.00 70.94 95 SER A O 1
ATOM 788 N N . SER A 1 96 ? 5.258 -33.161 -15.025 1.00 73.00 96 SER A N 1
ATOM 789 C CA . SER A 1 96 ? 4.398 -32.011 -15.290 1.00 73.00 96 SER A CA 1
ATOM 790 C C . SER A 1 96 ? 4.523 -30.989 -14.166 1.00 73.00 96 SER A C 1
ATOM 792 O O . SER A 1 96 ? 4.294 -31.305 -12.999 1.00 73.00 96 SER A O 1
ATOM 794 N N . VAL A 1 97 ? 4.795 -29.731 -14.530 1.00 67.62 97 VAL A N 1
ATOM 795 C CA . VAL A 1 97 ? 4.952 -28.593 -13.604 1.00 67.62 97 VAL A CA 1
ATOM 796 C C . VAL A 1 97 ? 3.814 -28.523 -12.580 1.00 67.62 97 VAL A C 1
ATOM 798 O O . VAL A 1 97 ? 4.051 -28.222 -11.414 1.00 67.62 97 VAL A O 1
ATOM 801 N N . ALA A 1 98 ? 2.584 -28.850 -12.988 1.00 62.69 98 ALA A N 1
ATOM 802 C CA . ALA A 1 98 ? 1.421 -28.861 -12.104 1.00 62.69 98 ALA A CA 1
ATOM 803 C C . ALA A 1 98 ? 1.489 -29.962 -11.026 1.00 62.69 98 ALA A C 1
ATOM 805 O O . ALA A 1 98 ? 1.116 -29.720 -9.879 1.00 62.69 98 ALA A O 1
ATOM 806 N N . LYS A 1 99 ? 1.991 -31.154 -11.372 1.00 70.06 99 LYS A N 1
ATOM 807 C CA . LYS A 1 99 ? 2.128 -32.300 -10.460 1.00 70.06 99 LYS A CA 1
ATOM 808 C C . LYS A 1 99 ? 3.359 -32.152 -9.563 1.00 70.06 99 LYS A C 1
ATOM 810 O O . LYS A 1 99 ? 3.283 -32.411 -8.365 1.00 70.06 99 LYS A O 1
ATOM 815 N N . THR A 1 100 ? 4.453 -31.615 -10.103 1.00 66.19 100 THR A N 1
ATOM 816 C CA . THR A 1 100 ? 5.640 -31.234 -9.329 1.00 66.19 100 THR A CA 1
ATOM 817 C C . THR A 1 100 ? 5.316 -30.139 -8.313 1.00 66.19 100 THR A C 1
ATOM 819 O O . THR A 1 100 ? 5.664 -30.275 -7.146 1.00 66.19 100 THR A O 1
ATOM 822 N N . ALA A 1 101 ? 4.591 -29.087 -8.706 1.00 60.91 101 ALA A N 1
ATOM 823 C CA . ALA A 1 101 ? 4.178 -28.026 -7.785 1.00 60.91 101 ALA A CA 1
ATOM 824 C C . ALA A 1 101 ? 3.246 -28.543 -6.676 1.00 60.91 101 ALA A C 1
ATOM 826 O O . ALA A 1 101 ? 3.357 -28.104 -5.537 1.00 60.91 101 ALA A O 1
ATOM 827 N N . MET A 1 102 ? 2.371 -29.506 -6.987 1.00 60.22 102 MET A N 1
ATOM 828 C CA . MET A 1 102 ? 1.502 -30.151 -5.999 1.00 60.22 102 MET A CA 1
ATOM 829 C C . MET A 1 102 ? 2.283 -31.001 -4.982 1.00 60.22 102 MET A C 1
ATOM 831 O O . MET A 1 102 ? 1.924 -31.020 -3.808 1.00 60.22 102 MET A O 1
ATOM 835 N N . ASN A 1 103 ? 3.346 -31.680 -5.419 1.00 59.38 103 ASN A N 1
ATOM 836 C CA . ASN A 1 103 ? 4.162 -32.552 -4.567 1.00 59.38 103 ASN A CA 1
ATOM 837 C C . ASN A 1 103 ? 5.317 -31.822 -3.865 1.00 59.38 103 ASN A C 1
ATOM 839 O O . ASN A 1 103 ? 5.990 -32.405 -3.016 1.00 59.38 103 ASN A O 1
ATOM 843 N N . THR A 1 104 ? 5.573 -30.559 -4.210 1.00 55.56 104 THR A N 1
ATOM 844 C CA . THR A 1 104 ? 6.660 -29.779 -3.617 1.00 55.56 104 THR A CA 1
ATOM 845 C C . THR A 1 104 ? 6.249 -29.301 -2.226 1.00 55.56 104 THR A C 1
ATOM 847 O O . THR A 1 104 ? 5.486 -28.348 -2.071 1.00 55.56 104 THR A O 1
ATOM 850 N N . THR A 1 105 ? 6.803 -29.928 -1.193 1.00 43.41 105 THR A N 1
ATOM 851 C CA . THR A 1 105 ? 6.822 -29.372 0.161 1.00 43.41 105 THR A CA 1
ATOM 852 C C . THR A 1 105 ? 7.950 -28.349 0.247 1.00 43.41 105 THR A C 1
ATOM 854 O O . THR A 1 105 ? 9.123 -28.717 0.231 1.00 43.41 105 THR A O 1
ATOM 857 N N . VAL A 1 106 ? 7.606 -27.062 0.314 1.00 50.62 106 VAL A N 1
ATOM 858 C CA . VAL A 1 106 ? 8.582 -25.989 0.555 1.00 50.62 106 VAL A CA 1
ATOM 859 C C . VAL A 1 106 ? 9.134 -26.171 1.972 1.00 50.62 106 VAL A C 1
ATOM 861 O O . VAL A 1 106 ? 8.388 -26.042 2.944 1.00 50.62 106 VAL A O 1
ATOM 864 N N . GLY A 1 107 ? 10.413 -26.537 2.082 1.00 44.59 107 GLY A N 1
ATOM 865 C CA . GLY A 1 107 ? 11.106 -26.665 3.363 1.00 44.59 107 GLY A CA 1
ATOM 866 C C . GLY A 1 107 ? 11.086 -25.328 4.099 1.00 44.59 107 GLY A C 1
ATOM 867 O O . GLY A 1 107 ? 11.449 -24.306 3.528 1.00 44.59 107 GLY A O 1
ATOM 868 N N . LYS A 1 108 ? 10.607 -25.329 5.343 1.00 44.97 108 LYS A N 1
ATOM 869 C CA . LYS A 1 108 ? 10.615 -24.156 6.218 1.00 44.97 108 LYS A CA 1
ATOM 870 C C . LYS A 1 108 ? 11.777 -24.301 7.188 1.00 44.97 108 LYS A C 1
ATOM 872 O O . LYS A 1 108 ? 11.787 -25.255 7.962 1.00 44.97 108 LYS A O 1
ATOM 877 N N . ASP A 1 109 ? 12.706 -23.353 7.167 1.00 49.94 109 ASP A N 1
ATOM 878 C CA . ASP A 1 109 ? 13.609 -23.152 8.294 1.00 49.94 109 ASP A CA 1
ATOM 879 C C . ASP A 1 109 ? 12.786 -22.634 9.477 1.00 49.94 109 ASP A C 1
ATOM 881 O O . ASP A 1 109 ? 12.046 -21.650 9.382 1.00 49.94 109 ASP A O 1
ATOM 885 N N . VAL A 1 110 ? 12.879 -23.355 10.587 1.00 52.56 110 VAL A N 1
ATOM 886 C CA . VAL A 1 110 ? 12.124 -23.092 11.810 1.00 52.56 110 VAL A CA 1
ATOM 887 C C . VAL A 1 110 ? 13.057 -22.388 12.795 1.00 52.56 110 VAL A C 1
ATOM 889 O O . VAL A 1 110 ? 14.227 -22.758 12.921 1.00 52.56 110 VAL A O 1
ATOM 892 N N . ASP A 1 111 ? 12.591 -21.335 13.461 1.00 52.94 111 ASP A N 1
ATOM 893 C CA . ASP A 1 111 ? 13.354 -20.715 14.546 1.00 52.94 111 ASP A CA 1
ATOM 894 C C . ASP A 1 111 ? 13.381 -21.599 15.813 1.00 52.94 111 ASP A C 1
ATOM 896 O O . ASP A 1 111 ? 12.800 -22.684 15.872 1.00 52.94 111 ASP A O 1
ATOM 900 N N . ARG A 1 112 ? 14.126 -21.166 16.843 1.00 49.03 112 ARG A N 1
ATOM 901 C CA . ARG A 1 112 ? 14.317 -21.934 18.092 1.00 49.03 112 ARG A CA 1
ATOM 902 C C . ARG A 1 112 ? 13.009 -22.202 18.851 1.00 49.03 112 ARG A C 1
ATOM 904 O O . ARG A 1 112 ? 13.018 -23.040 19.750 1.00 49.03 112 ARG A O 1
ATOM 911 N N . GLU A 1 113 ? 11.928 -21.503 18.511 1.00 51.59 113 GLU A N 1
ATOM 912 C CA . GLU A 1 113 ? 10.619 -21.599 19.163 1.00 51.59 113 GLU A CA 1
ATOM 913 C C . GLU A 1 113 ? 9.605 -22.425 18.358 1.00 51.59 113 GLU A C 1
ATOM 915 O O . GLU A 1 113 ? 8.520 -22.709 18.862 1.00 51.59 113 GLU A O 1
ATOM 920 N N . GLY A 1 114 ? 9.984 -22.924 17.176 1.00 51.16 114 GLY A N 1
ATOM 921 C CA . GLY A 1 114 ? 9.099 -23.750 16.357 1.00 51.16 114 GLY A CA 1
ATOM 922 C C . GLY A 1 114 ? 8.285 -22.954 15.332 1.00 51.16 114 GLY A C 1
ATOM 923 O O . GLY A 1 114 ? 7.472 -23.554 14.623 1.00 51.16 114 GLY A O 1
ATOM 924 N N . ASP A 1 115 ? 8.512 -21.644 15.222 1.00 52.75 115 ASP A N 1
ATOM 925 C CA . ASP A 1 115 ? 7.797 -20.774 14.305 1.00 52.75 115 ASP A CA 1
ATOM 926 C C . ASP A 1 115 ? 8.484 -20.736 12.924 1.00 52.75 115 ASP A C 1
ATOM 928 O O . ASP A 1 115 ? 9.717 -20.784 12.800 1.00 52.75 115 ASP A O 1
ATOM 932 N N . PRO A 1 116 ? 7.703 -20.696 11.825 1.00 50.00 116 PRO A N 1
ATOM 933 C CA . PRO A 1 116 ? 8.259 -20.520 10.492 1.00 50.00 116 PRO A CA 1
ATOM 934 C C . PRO A 1 116 ? 8.959 -19.166 10.417 1.00 50.00 116 PRO A C 1
ATOM 936 O O . PRO A 1 116 ? 8.287 -18.132 10.492 1.00 50.00 116 PRO A O 1
ATOM 939 N N . LYS A 1 117 ? 10.277 -19.146 10.192 1.00 49.56 117 LYS A N 1
ATOM 940 C CA . LYS A 1 117 ? 10.937 -17.879 9.880 1.00 49.56 117 LYS A CA 1
ATOM 941 C C . LYS A 1 117 ? 10.326 -17.317 8.593 1.00 49.56 117 LYS A C 1
ATOM 943 O O . LYS A 1 117 ? 10.185 -18.062 7.617 1.00 49.56 117 LYS A O 1
ATOM 948 N N . PRO A 1 118 ? 9.941 -16.029 8.551 1.00 54.44 118 PRO A N 1
ATOM 949 C CA . PRO A 1 118 ? 9.623 -15.395 7.285 1.00 54.44 118 PRO A CA 1
ATOM 950 C C . PRO A 1 118 ? 10.864 -15.499 6.392 1.00 54.44 118 PRO A C 1
ATOM 952 O O . PRO A 1 118 ? 11.944 -15.061 6.776 1.00 54.44 118 PRO A O 1
ATOM 955 N N . ASP A 1 119 ? 10.695 -16.115 5.223 1.00 51.25 119 ASP A N 1
ATOM 956 C CA . ASP A 1 119 ? 11.731 -16.428 4.224 1.00 51.25 119 ASP A CA 1
ATOM 957 C C . ASP A 1 119 ? 12.215 -15.165 3.479 1.00 51.25 119 ASP A C 1
ATOM 959 O O . ASP A 1 119 ? 12.276 -15.088 2.250 1.00 51.25 119 ASP A O 1
ATOM 963 N N . LEU A 1 120 ? 12.452 -14.093 4.233 1.00 56.69 120 LEU A N 1
ATOM 964 C CA . LEU A 1 120 ? 12.967 -12.832 3.741 1.00 56.69 120 LEU A CA 1
ATOM 965 C C . LEU A 1 120 ? 14.312 -12.574 4.399 1.00 56.69 120 LEU A C 1
ATOM 967 O O . LEU A 1 120 ? 14.419 -12.428 5.613 1.00 56.69 120 LEU A O 1
ATOM 971 N N . PHE A 1 121 ? 15.333 -12.487 3.554 1.00 59.53 121 PHE A N 1
ATOM 972 C CA . PHE A 1 121 ? 16.636 -11.979 3.943 1.00 59.53 121 PHE A CA 1
ATOM 973 C C . PHE A 1 121 ? 16.490 -10.582 4.545 1.00 59.53 121 PHE A C 1
ATOM 975 O O . PHE A 1 121 ? 15.729 -9.749 4.038 1.00 59.53 121 PHE A O 1
ATOM 982 N N . GLU A 1 122 ? 17.247 -10.325 5.607 1.00 59.31 122 GLU A N 1
ATOM 983 C CA . GLU A 1 122 ? 17.407 -8.974 6.125 1.00 59.31 122 GLU A CA 1
ATOM 984 C C . GLU A 1 122 ? 17.970 -8.064 5.024 1.00 59.31 122 GLU A C 1
ATOM 986 O O . GLU A 1 122 ? 18.762 -8.479 4.172 1.00 59.31 122 GLU A O 1
ATOM 991 N N . LEU A 1 123 ? 17.507 -6.815 5.006 1.00 63.03 123 LEU A N 1
ATOM 992 C CA . LEU A 1 123 ? 17.985 -5.824 4.050 1.00 63.03 123 LEU A CA 1
ATOM 993 C C . LEU A 1 123 ? 19.464 -5.536 4.318 1.00 63.03 123 LEU A C 1
ATOM 995 O O . LEU A 1 123 ? 19.862 -5.346 5.464 1.00 63.03 123 LEU A O 1
ATOM 999 N N . ASN A 1 124 ? 20.260 -5.419 3.253 1.00 74.75 124 ASN A N 1
ATOM 1000 C CA . ASN A 1 124 ? 21.635 -4.934 3.360 1.00 74.75 124 ASN A CA 1
ATOM 1001 C C . ASN A 1 124 ? 21.664 -3.589 4.102 1.00 74.75 124 ASN A C 1
ATOM 1003 O O . ASN A 1 124 ? 20.798 -2.744 3.864 1.00 74.75 124 ASN A O 1
ATOM 1007 N N . GLU A 1 125 ? 22.693 -3.349 4.920 1.00 70.44 125 GLU A N 1
ATOM 1008 C CA . GLU A 1 125 ? 22.821 -2.135 5.744 1.00 70.44 125 GLU A CA 1
ATOM 1009 C C . GLU A 1 125 ? 22.601 -0.839 4.938 1.00 70.44 125 GLU A C 1
ATOM 1011 O O . GLU A 1 125 ? 21.867 0.049 5.372 1.00 70.44 125 GLU A O 1
ATOM 1016 N N . GLY A 1 126 ? 23.125 -0.770 3.708 1.00 70.19 126 GLY A N 1
ATOM 1017 C CA . GLY A 1 126 ? 22.967 0.379 2.802 1.00 70.19 126 GLY A CA 1
ATOM 1018 C C . GLY A 1 126 ? 21.566 0.574 2.197 1.00 70.19 126 GLY A C 1
ATOM 1019 O O . GLY A 1 126 ? 21.311 1.583 1.547 1.00 70.19 126 GLY A O 1
ATOM 1020 N N . SER A 1 127 ? 20.649 -0.378 2.380 1.00 70.50 127 SER A N 1
ATOM 1021 C CA . SER A 1 127 ? 19.249 -0.324 1.921 1.00 70.50 127 SER A CA 1
ATOM 1022 C C . SER A 1 127 ? 18.249 -0.185 3.073 1.00 70.50 127 SER A C 1
ATOM 1024 O O . SER A 1 127 ? 17.039 -0.163 2.845 1.00 70.50 127 SER A O 1
ATOM 1026 N N . THR A 1 128 ? 18.736 -0.083 4.311 1.00 77.75 128 THR A N 1
ATOM 1027 C CA . THR A 1 128 ? 17.887 0.121 5.486 1.00 77.75 128 THR A CA 1
ATOM 1028 C C . THR A 1 128 ? 17.319 1.541 5.521 1.00 77.75 128 THR A C 1
ATOM 1030 O O . THR A 1 128 ? 17.941 2.512 5.076 1.00 77.75 128 THR A O 1
ATOM 1033 N N . THR A 1 129 ? 16.117 1.688 6.083 1.00 78.94 129 THR A N 1
ATOM 1034 C CA . THR A 1 129 ? 15.476 3.000 6.257 1.00 78.94 129 THR A CA 1
ATOM 1035 C C . THR A 1 129 ? 16.313 3.927 7.131 1.00 78.94 129 THR A C 1
ATOM 1037 O O . THR A 1 129 ? 16.348 5.130 6.883 1.00 78.94 129 THR A O 1
ATOM 1040 N N . GLU A 1 130 ? 17.008 3.380 8.127 1.00 81.38 130 GLU A N 1
ATOM 1041 C CA . GLU A 1 130 ? 17.871 4.146 9.022 1.00 81.38 130 GLU A CA 1
ATOM 1042 C C . GLU A 1 130 ? 19.038 4.787 8.264 1.00 81.38 130 GLU A C 1
ATOM 1044 O O . GLU A 1 130 ? 19.210 6.008 8.316 1.00 81.38 130 GLU A O 1
ATOM 1049 N N . TYR A 1 131 ? 19.769 3.995 7.475 1.00 85.44 131 TYR A N 1
ATOM 1050 C CA . TYR A 1 131 ? 20.860 4.498 6.646 1.00 85.44 131 TYR A CA 1
ATOM 1051 C C . TYR A 1 131 ? 20.379 5.557 5.642 1.00 85.44 131 TYR A C 1
ATOM 1053 O O . TYR A 1 131 ? 20.918 6.665 5.594 1.00 85.44 131 TYR A O 1
ATOM 1061 N N . LEU A 1 132 ? 19.320 5.259 4.878 1.00 84.38 132 LEU A N 1
ATOM 1062 C CA . LEU A 1 132 ? 18.796 6.168 3.851 1.00 84.38 132 LEU A CA 1
ATOM 1063 C C . LEU A 1 132 ? 18.228 7.467 4.443 1.00 84.38 132 LEU A C 1
ATOM 1065 O O . LEU A 1 132 ? 18.411 8.538 3.861 1.00 84.38 132 LEU A O 1
ATOM 1069 N N . SER A 1 133 ? 17.574 7.398 5.606 1.00 84.81 133 SER A N 1
ATOM 1070 C CA . SER A 1 133 ? 17.060 8.570 6.326 1.00 84.81 133 SER A CA 1
ATOM 1071 C C . SER A 1 133 ? 18.197 9.461 6.824 1.00 84.81 133 SER A C 1
ATOM 1073 O O . SER A 1 133 ? 18.153 10.682 6.652 1.00 84.81 133 SER A O 1
ATOM 1075 N N . ASN A 1 134 ? 19.258 8.864 7.372 1.00 89.50 134 ASN A N 1
ATOM 1076 C CA . ASN A 1 134 ? 20.439 9.601 7.815 1.00 89.50 134 ASN A CA 1
ATOM 1077 C C . ASN A 1 134 ? 21.171 10.258 6.632 1.00 89.50 134 ASN A C 1
ATOM 1079 O O . ASN A 1 134 ? 21.503 11.445 6.693 1.00 89.50 134 ASN A O 1
ATOM 1083 N N . LEU A 1 135 ? 21.330 9.539 5.516 1.00 87.38 135 LEU A N 1
ATOM 1084 C CA . LEU A 1 135 ? 21.924 10.068 4.285 1.00 87.38 135 LEU A CA 1
ATOM 1085 C C . LEU A 1 135 ? 21.090 11.212 3.678 1.00 87.38 135 LEU A C 1
ATOM 1087 O O . LEU A 1 135 ? 21.647 12.211 3.206 1.00 87.38 135 LEU A O 1
ATOM 1091 N N . TRP A 1 136 ? 19.757 11.095 3.722 1.00 89.19 136 TRP A N 1
ATOM 1092 C CA . TRP A 1 136 ? 18.836 12.154 3.306 1.00 89.19 136 TRP A CA 1
ATOM 1093 C C . TRP A 1 136 ? 19.009 13.402 4.168 1.00 89.19 136 TRP A C 1
ATOM 1095 O O . TRP A 1 136 ? 19.194 14.492 3.625 1.00 89.19 136 TRP A O 1
ATOM 1105 N N . LYS A 1 137 ? 19.010 13.262 5.500 1.00 90.00 137 LYS A N 1
ATOM 1106 C CA . LYS A 1 137 ? 19.212 14.389 6.427 1.00 90.00 137 LYS A CA 1
ATOM 1107 C C . LYS A 1 137 ? 20.522 15.119 6.145 1.00 90.00 137 LYS A C 1
ATOM 1109 O O . LYS A 1 137 ? 20.516 16.345 6.039 1.00 90.00 137 LYS A O 1
ATOM 1114 N N . GLN A 1 138 ? 21.607 14.378 5.917 1.00 91.12 138 GLN A N 1
ATOM 1115 C CA . GLN A 1 138 ? 22.922 14.944 5.606 1.00 91.12 138 GLN A CA 1
ATOM 1116 C C . GLN A 1 138 ? 22.902 15.865 4.371 1.00 91.12 138 GLN A C 1
ATOM 1118 O O . GLN A 1 138 ? 23.569 16.899 4.365 1.00 91.12 138 GLN A O 1
ATOM 1123 N N . HIS A 1 139 ? 22.125 15.529 3.336 1.00 89.62 139 HIS A N 1
ATOM 1124 C CA . HIS A 1 139 ? 22.060 16.302 2.088 1.00 89.62 139 HIS A CA 1
ATOM 1125 C C . HIS A 1 139 ? 20.929 17.348 2.064 1.00 89.62 139 HIS A C 1
ATOM 1127 O O . HIS A 1 139 ? 21.069 18.403 1.436 1.00 89.62 139 HIS A O 1
ATOM 1133 N N . TRP A 1 140 ? 19.810 17.075 2.737 1.00 91.38 140 TRP A N 1
ATOM 1134 C CA . TRP A 1 140 ? 18.605 17.905 2.715 1.00 91.38 140 TRP A CA 1
ATOM 1135 C C . TRP A 1 140 ? 18.627 19.016 3.764 1.00 91.38 140 TRP A C 1
ATOM 1137 O O . TRP A 1 140 ? 18.301 20.162 3.443 1.00 91.38 140 TRP A O 1
ATOM 1147 N N . GLU A 1 141 ? 19.035 18.718 5.003 1.00 91.25 141 GLU A N 1
ATOM 1148 C CA . GLU A 1 141 ? 18.986 19.692 6.098 1.00 91.25 141 GLU A CA 1
ATOM 1149 C C . GLU A 1 141 ? 19.833 20.944 5.837 1.00 91.25 141 GLU A C 1
ATOM 1151 O O . GLU A 1 141 ? 19.313 22.040 6.055 1.00 91.25 141 GLU A O 1
ATOM 1156 N N . PRO A 1 142 ? 21.079 20.863 5.322 1.00 91.69 142 PRO A N 1
ATOM 1157 C CA . PRO A 1 142 ? 21.864 22.063 5.029 1.00 91.69 142 PRO A CA 1
ATOM 1158 C C . PRO A 1 142 ? 21.196 22.959 3.977 1.00 91.69 142 PRO A C 1
ATOM 1160 O O . PRO A 1 142 ? 21.153 24.181 4.123 1.00 91.69 142 PRO A O 1
ATOM 1163 N N . ARG A 1 143 ? 20.610 22.353 2.935 1.00 89.81 143 ARG A N 1
ATOM 1164 C CA . ARG A 1 143 ? 19.905 23.074 1.862 1.00 89.81 143 ARG A CA 1
ATOM 1165 C C . ARG A 1 143 ? 18.619 23.725 2.362 1.00 89.81 143 ARG A C 1
ATOM 1167 O O . ARG A 1 143 ? 18.310 24.850 1.972 1.00 89.81 143 ARG A O 1
ATOM 1174 N N . MET A 1 144 ? 17.887 23.036 3.236 1.00 88.69 144 MET A N 1
ATOM 1175 C CA . MET A 1 144 ? 16.680 23.571 3.858 1.00 88.69 144 MET A CA 1
ATOM 1176 C C . MET A 1 144 ? 17.008 24.708 4.833 1.00 88.69 144 MET A C 1
ATOM 1178 O O . MET A 1 144 ? 16.350 25.744 4.792 1.00 88.69 144 MET A O 1
ATOM 1182 N N . LYS A 1 145 ? 18.058 24.564 5.654 1.00 90.19 145 LYS A N 1
ATOM 1183 C CA . LYS A 1 145 ? 18.540 25.619 6.561 1.00 90.19 145 LYS A CA 1
ATOM 1184 C C . LYS A 1 145 ? 18.928 26.882 5.789 1.00 90.19 145 LYS A C 1
ATOM 1186 O O . LYS A 1 145 ? 18.488 27.969 6.151 1.00 90.19 145 LYS A O 1
ATOM 1191 N N . GLU A 1 146 ? 19.663 26.750 4.684 1.00 88.94 146 GLU A N 1
ATOM 1192 C CA . GLU A 1 146 ? 20.023 27.895 3.837 1.00 88.94 146 GLU A CA 1
ATOM 1193 C C . GLU A 1 146 ? 18.796 28.547 3.171 1.00 88.94 146 GLU A C 1
ATOM 1195 O O . GLU A 1 146 ? 18.705 29.774 3.096 1.00 88.94 146 GLU A O 1
ATOM 1200 N N . TYR A 1 147 ? 17.812 27.755 2.734 1.00 87.62 147 TYR A N 1
ATOM 1201 C CA . TYR A 1 147 ? 16.546 28.276 2.209 1.00 87.62 147 TYR A CA 1
ATOM 1202 C C . TYR A 1 147 ? 15.757 29.064 3.264 1.00 87.62 147 TYR A C 1
ATOM 1204 O O . TYR A 1 147 ? 15.320 30.187 2.996 1.00 87.62 147 TYR A O 1
ATOM 1212 N N . LEU A 1 148 ? 15.607 28.507 4.469 1.00 86.25 148 LEU A N 1
ATOM 1213 C CA . LEU A 1 148 ? 14.924 29.165 5.582 1.00 86.25 148 LEU A CA 1
ATOM 1214 C C . LEU A 1 148 ? 15.638 30.460 5.981 1.00 86.25 148 LEU A C 1
ATOM 1216 O O . LEU A 1 148 ? 14.976 31.485 6.126 1.00 86.25 148 LEU A O 1
ATOM 1220 N N . ARG A 1 149 ? 16.976 30.458 6.031 1.00 87.62 149 ARG A N 1
ATOM 1221 C CA . ARG A 1 149 ? 17.789 31.655 6.299 1.00 87.62 149 ARG A CA 1
ATOM 1222 C C . ARG A 1 149 ? 17.540 32.761 5.271 1.00 87.62 149 ARG A C 1
ATOM 1224 O O . ARG A 1 149 ? 17.326 33.914 5.639 1.00 87.62 149 ARG A O 1
ATOM 1231 N N . ARG A 1 150 ? 17.513 32.424 3.974 1.00 85.69 150 ARG A N 1
ATOM 1232 C CA . ARG A 1 150 ? 17.200 33.381 2.891 1.00 85.69 150 ARG A CA 1
ATOM 1233 C C . ARG A 1 150 ? 15.768 33.908 2.978 1.00 85.69 150 ARG A C 1
ATOM 1235 O O . ARG A 1 150 ? 15.529 35.086 2.718 1.00 85.69 150 ARG A O 1
ATOM 1242 N N . LYS A 1 151 ? 14.817 33.050 3.355 1.00 83.69 151 LYS A N 1
ATOM 1243 C CA . LYS A 1 151 ? 13.410 33.421 3.550 1.00 83.69 151 LYS A CA 1
ATOM 1244 C C . LYS A 1 151 ? 13.242 34.380 4.733 1.00 83.69 151 LYS A C 1
ATOM 1246 O O . LYS A 1 151 ? 12.541 35.382 4.602 1.00 83.69 151 LYS A O 1
ATOM 1251 N N . GLU A 1 152 ? 13.925 34.116 5.843 1.00 84.00 152 GLU A N 1
ATOM 1252 C CA . GLU A 1 152 ? 13.916 34.965 7.035 1.00 84.00 152 GLU A CA 1
ATOM 1253 C C . GLU A 1 152 ? 14.586 36.322 6.766 1.00 84.00 152 GLU A C 1
ATOM 1255 O O . GLU A 1 152 ? 14.003 37.367 7.052 1.00 84.00 152 GLU A O 1
ATOM 1260 N N . HIS A 1 153 ? 15.754 36.336 6.115 1.00 83.88 153 HIS A N 1
ATOM 1261 C CA . HIS A 1 153 ? 16.429 37.575 5.712 1.00 83.88 153 HIS A CA 1
ATOM 1262 C C . HIS A 1 153 ? 15.531 38.446 4.822 1.00 83.88 153 HIS A C 1
ATOM 1264 O O . HIS A 1 153 ? 15.451 39.658 5.001 1.00 83.88 153 HIS A O 1
ATOM 1270 N N . ARG A 1 154 ? 14.775 37.828 3.906 1.00 76.00 154 ARG A N 1
ATOM 1271 C CA . ARG A 1 154 ? 13.800 38.540 3.072 1.00 76.00 154 ARG A CA 1
ATOM 1272 C C . ARG A 1 154 ? 12.615 39.089 3.863 1.00 76.00 154 ARG A C 1
ATOM 1274 O O . ARG A 1 154 ? 12.149 40.176 3.539 1.00 76.00 154 ARG A O 1
ATOM 1281 N N . SER A 1 155 ? 12.119 38.381 4.882 1.00 74.44 155 SER A N 1
ATOM 1282 C CA . SER A 1 155 ? 11.035 38.908 5.732 1.00 74.44 155 SER A CA 1
ATOM 1283 C C . SER A 1 155 ? 11.422 40.174 6.500 1.00 74.44 155 SER A C 1
ATOM 1285 O O . SER A 1 155 ? 10.538 40.955 6.841 1.00 74.44 155 SER A O 1
ATOM 1287 N N . LYS A 1 156 ? 12.725 40.401 6.708 1.00 80.00 156 LYS A N 1
ATOM 1288 C CA . LYS A 1 156 ? 13.282 41.579 7.384 1.00 80.00 156 LYS A CA 1
ATOM 1289 C C . LYS A 1 156 ? 13.510 42.782 6.442 1.00 80.00 156 LYS A C 1
ATOM 1291 O O . LYS A 1 156 ? 13.781 43.873 6.930 1.00 80.00 156 LYS A O 1
ATOM 1296 N N . LEU A 1 157 ? 13.377 42.623 5.117 1.00 77.88 157 LEU A N 1
ATOM 1297 C CA . LEU A 1 157 ? 13.522 43.704 4.122 1.00 77.88 157 LEU A CA 1
ATOM 1298 C C . LEU A 1 157 ? 12.203 44.488 3.927 1.00 77.88 157 LEU A C 1
ATOM 1300 O O . LEU A 1 157 ? 11.129 43.890 3.834 1.00 77.88 157 LEU A O 1
ATOM 1304 N N . SER A 1 158 ? 12.276 45.821 3.799 1.00 59.75 158 SER A N 1
ATOM 1305 C CA . SER A 1 158 ? 11.116 46.716 3.599 1.00 59.75 158 SER A CA 1
ATOM 1306 C C . SER A 1 158 ? 11.054 47.316 2.182 1.00 59.75 158 SER A C 1
ATOM 1308 O O . SER A 1 158 ? 12.077 47.551 1.545 1.00 59.75 158 SER A O 1
ATOM 1310 N N . GLY A 1 159 ? 9.844 47.599 1.682 1.00 64.56 159 GLY A N 1
ATOM 1311 C CA . GLY A 1 159 ? 9.625 48.380 0.456 1.00 64.56 159 GLY A CA 1
ATOM 1312 C C . GLY A 1 159 ? 10.084 47.721 -0.860 1.00 64.56 159 GLY A C 1
ATOM 1313 O O . GLY A 1 159 ? 9.747 46.570 -1.147 1.00 64.56 159 GLY A O 1
ATOM 1314 N N . LYS A 1 160 ? 10.797 48.488 -1.705 1.00 57.72 160 LYS A N 1
ATOM 1315 C CA . LYS A 1 160 ? 11.152 48.161 -3.108 1.00 57.72 160 LYS A CA 1
ATOM 1316 C C . LYS A 1 160 ? 11.933 46.845 -3.267 1.00 57.72 160 LYS A C 1
ATOM 1318 O O . LYS A 1 160 ? 11.703 46.149 -4.254 1.00 57.72 160 LYS A O 1
ATOM 1323 N N . ASP A 1 161 ? 12.754 46.460 -2.289 1.00 60.16 161 ASP A N 1
ATOM 1324 C CA . ASP A 1 161 ? 13.565 45.230 -2.326 1.00 60.16 161 ASP A CA 1
ATOM 1325 C C . ASP A 1 161 ? 12.741 43.946 -2.151 1.00 60.16 161 ASP A C 1
ATOM 1327 O O . ASP A 1 161 ? 13.132 42.865 -2.595 1.00 60.16 161 ASP A O 1
ATOM 1331 N N . ARG A 1 162 ? 11.527 44.050 -1.594 1.00 59.91 162 ARG A N 1
ATOM 1332 C CA . ARG A 1 162 ? 10.611 42.910 -1.435 1.00 59.91 162 ARG A CA 1
ATOM 1333 C C . ARG A 1 162 ? 9.991 42.452 -2.764 1.00 59.91 162 ARG A C 1
ATOM 1335 O O . ARG A 1 162 ? 9.488 41.330 -2.837 1.00 59.91 162 ARG A O 1
ATOM 1342 N N . LYS A 1 163 ? 10.067 43.281 -3.822 1.00 59.50 163 LYS A N 1
ATOM 1343 C CA . LYS A 1 163 ? 9.616 42.945 -5.189 1.00 59.50 163 LYS A CA 1
ATOM 1344 C C . LYS A 1 163 ? 10.498 41.899 -5.887 1.00 59.50 163 LYS A C 1
ATOM 1346 O O . LYS A 1 163 ? 10.094 41.389 -6.930 1.00 59.50 163 LYS A O 1
ATOM 1351 N N . GLN A 1 164 ? 11.668 41.550 -5.339 1.00 65.31 164 GLN A N 1
ATOM 1352 C CA . GLN A 1 164 ? 12.464 40.434 -5.855 1.00 65.31 164 GLN A CA 1
ATOM 1353 C C . GLN A 1 164 ? 11.737 39.091 -5.679 1.00 65.31 164 GLN A C 1
ATOM 1355 O O . GLN A 1 164 ? 11.008 38.874 -4.704 1.00 65.31 164 GLN A O 1
ATOM 1360 N N . LYS A 1 165 ? 11.950 38.197 -6.654 1.00 69.44 165 LYS A N 1
ATOM 1361 C CA . LYS A 1 165 ? 11.351 36.857 -6.742 1.00 69.44 165 LYS A CA 1
ATOM 1362 C C . LYS A 1 165 ? 11.635 36.066 -5.461 1.00 69.44 165 LYS A C 1
ATOM 1364 O O . LYS A 1 165 ? 12.735 36.148 -4.918 1.00 69.44 165 LYS A O 1
ATOM 1369 N N . GLU A 1 166 ? 10.643 35.325 -4.964 1.00 75.12 166 GLU A N 1
ATOM 1370 C CA . GLU A 1 166 ? 10.819 34.523 -3.748 1.00 75.12 166 GLU A CA 1
ATOM 1371 C C . GLU A 1 166 ? 12.007 33.562 -3.894 1.00 75.12 166 GLU A C 1
ATOM 1373 O O . GLU A 1 166 ? 12.203 33.019 -4.989 1.00 75.12 166 GLU A O 1
ATOM 1378 N N . PRO A 1 167 ? 12.787 33.321 -2.819 1.00 78.44 167 PRO A N 1
ATOM 1379 C CA . PRO A 1 167 ? 13.799 32.279 -2.858 1.00 78.44 167 PRO A CA 1
ATOM 1380 C C . PRO A 1 167 ? 13.118 30.966 -3.245 1.00 78.44 167 PRO A C 1
ATOM 1382 O O . PRO A 1 167 ? 12.075 30.604 -2.699 1.00 78.44 167 PRO A O 1
ATOM 1385 N N . THR A 1 168 ? 13.682 30.267 -4.223 1.00 82.25 168 THR A N 1
ATOM 1386 C CA . THR A 1 168 ? 13.148 28.983 -4.669 1.00 82.25 168 THR A CA 1
ATOM 1387 C C . THR A 1 168 ? 13.464 27.910 -3.628 1.00 82.25 168 THR A C 1
ATOM 1389 O O . THR A 1 168 ? 14.607 27.862 -3.159 1.00 82.25 168 THR A O 1
ATOM 1392 N N . PRO A 1 169 ? 12.501 27.044 -3.265 1.00 83.62 169 PRO A N 1
ATOM 1393 C CA . PRO A 1 169 ? 12.769 25.934 -2.360 1.00 83.62 169 PRO A CA 1
ATOM 1394 C C . PRO A 1 169 ? 13.819 24.984 -2.959 1.00 83.62 169 PRO A C 1
ATOM 1396 O O . PRO A 1 169 ? 13.934 24.888 -4.188 1.00 83.62 169 PRO A O 1
ATOM 1399 N N . PRO A 1 170 ? 14.592 24.275 -2.118 1.00 87.31 170 PRO A N 1
ATOM 1400 C CA . PRO A 1 170 ? 15.553 23.296 -2.602 1.00 87.31 170 PRO A CA 1
ATOM 1401 C C . PRO A 1 170 ? 14.832 22.171 -3.355 1.00 87.31 170 PRO A C 1
ATOM 1403 O O . PRO A 1 170 ? 13.759 21.717 -2.956 1.00 87.31 170 PRO A O 1
ATOM 1406 N N . SER A 1 171 ? 15.415 21.717 -4.464 1.00 88.12 171 SER A N 1
ATOM 1407 C CA . SER A 1 171 ? 14.817 20.667 -5.288 1.00 88.12 171 SER A CA 1
ATOM 1408 C C . SER A 1 171 ? 15.070 19.279 -4.693 1.00 88.12 171 SER A C 1
ATOM 1410 O O . SER A 1 171 ? 16.206 18.901 -4.401 1.00 88.12 171 SER A O 1
ATOM 1412 N N . VAL A 1 172 ? 14.001 18.487 -4.564 1.00 85.12 172 VAL A N 1
ATOM 1413 C CA . VAL A 1 172 ? 14.059 17.079 -4.123 1.00 85.12 172 VAL A CA 1
ATOM 1414 C C . VAL A 1 172 ? 14.910 16.249 -5.087 1.00 85.12 172 VAL A C 1
ATOM 1416 O O . VAL A 1 172 ? 15.818 15.544 -4.661 1.00 85.12 172 VAL A O 1
ATOM 1419 N N . VAL A 1 173 ? 14.695 16.412 -6.397 1.00 83.56 173 VAL A N 1
ATOM 1420 C CA . VAL A 1 173 ? 15.454 15.706 -7.448 1.00 83.56 173 VAL A CA 1
ATOM 1421 C C . VAL A 1 173 ? 16.952 16.006 -7.357 1.00 83.56 173 VAL A C 1
ATOM 1423 O O . VAL A 1 173 ? 17.771 15.098 -7.451 1.00 83.56 173 VAL A O 1
ATOM 1426 N N . GLY A 1 174 ? 17.327 17.264 -7.104 1.00 83.56 174 GLY A N 1
ATOM 1427 C CA . GLY A 1 174 ? 18.731 17.639 -6.935 1.00 83.56 174 GLY A CA 1
ATOM 1428 C C . GLY A 1 174 ? 19.353 17.098 -5.645 1.00 83.56 174 GLY A C 1
ATOM 1429 O O . GLY A 1 174 ? 20.576 17.031 -5.540 1.00 83.56 174 GLY A O 1
ATOM 1430 N N . CYS A 1 175 ? 18.550 16.759 -4.633 1.00 86.88 175 CYS A N 1
ATOM 1431 C CA . CYS A 1 175 ? 19.015 16.080 -3.422 1.00 86.88 175 CYS A CA 1
ATOM 1432 C C . CYS A 1 175 ? 19.239 14.590 -3.692 1.00 86.88 175 CYS A C 1
ATOM 1434 O O . CYS A 1 175 ? 20.312 14.076 -3.392 1.00 86.88 175 CYS A O 1
ATOM 1436 N N . LEU A 1 176 ? 18.283 13.939 -4.360 1.00 83.56 176 LEU A N 1
ATOM 1437 C CA . LEU A 1 176 ? 18.368 12.530 -4.754 1.00 83.56 176 LEU A CA 1
ATOM 1438 C C . LEU A 1 176 ? 19.569 12.251 -5.670 1.00 83.56 176 LEU A C 1
ATOM 1440 O O . LEU A 1 176 ? 20.336 11.334 -5.398 1.00 83.56 176 LEU A O 1
ATOM 1444 N N . LEU A 1 177 ? 19.801 13.085 -6.692 1.00 81.88 177 LEU A N 1
ATOM 1445 C CA . LEU A 1 177 ? 20.994 12.981 -7.548 1.00 81.88 177 LEU A CA 1
ATOM 1446 C C . LEU A 1 177 ? 22.301 13.194 -6.769 1.00 81.88 177 LEU A C 1
ATOM 1448 O O . LEU A 1 177 ? 23.342 12.676 -7.156 1.00 81.88 177 LEU A O 1
ATOM 1452 N N . GLY A 1 178 ? 22.255 13.959 -5.675 1.00 84.38 178 GLY A N 1
ATOM 1453 C CA . GLY A 1 178 ? 23.393 14.152 -4.782 1.00 84.38 178 GLY A CA 1
ATOM 1454 C C . GLY A 1 178 ? 23.667 12.940 -3.891 1.00 84.38 178 GLY A C 1
ATOM 1455 O O . GLY A 1 178 ? 24.838 12.638 -3.660 1.00 84.38 178 GLY A O 1
ATOM 1456 N N . MET A 1 179 ? 22.617 12.261 -3.418 1.00 86.31 179 MET A N 1
ATOM 1457 C CA . MET A 1 179 ? 22.714 11.044 -2.604 1.00 86.31 179 MET A CA 1
ATOM 1458 C C . MET A 1 179 ? 23.248 9.863 -3.418 1.00 86.31 179 MET A C 1
ATOM 1460 O O . MET A 1 179 ? 24.175 9.207 -2.967 1.00 86.31 179 MET A O 1
ATOM 1464 N N . PHE A 1 180 ? 22.723 9.652 -4.631 1.00 83.81 180 PHE A N 1
ATOM 1465 C CA . PHE A 1 180 ? 23.026 8.483 -5.474 1.00 83.81 180 PHE A CA 1
ATOM 1466 C C . PHE A 1 180 ? 23.978 8.794 -6.644 1.00 83.81 180 PHE A C 1
ATOM 1468 O O . PHE A 1 180 ? 23.853 8.250 -7.746 1.00 83.81 180 PHE A O 1
ATOM 1475 N N . ARG A 1 181 ? 24.892 9.756 -6.459 1.00 86.50 181 ARG A N 1
ATOM 1476 C CA . ARG A 1 181 ? 25.731 10.280 -7.554 1.00 86.50 181 ARG A CA 1
ATOM 1477 C C . ARG A 1 181 ? 26.661 9.219 -8.148 1.00 86.50 181 ARG A C 1
ATOM 1479 O O . ARG A 1 181 ? 26.924 9.243 -9.348 1.00 86.50 181 ARG A O 1
ATOM 1486 N N . TRP A 1 182 ? 27.158 8.304 -7.318 1.00 86.56 182 TRP A N 1
ATOM 1487 C CA . TRP A 1 182 ? 28.148 7.302 -7.715 1.00 86.56 182 TRP A CA 1
ATOM 1488 C C . TRP A 1 182 ? 27.494 6.115 -8.412 1.00 86.56 182 TRP A C 1
ATOM 1490 O O . TRP A 1 182 ? 28.020 5.607 -9.397 1.00 86.56 182 TRP A O 1
ATOM 1500 N N . GLU A 1 183 ? 26.303 5.746 -7.965 1.00 82.38 183 GLU A N 1
ATOM 1501 C CA . GLU A 1 183 ? 25.421 4.758 -8.570 1.00 82.38 183 GLU A CA 1
ATOM 1502 C C . GLU A 1 183 ? 24.924 5.247 -9.932 1.00 82.38 183 GLU A C 1
ATOM 1504 O O . GLU A 1 183 ? 24.890 4.493 -10.903 1.00 82.38 183 GLU A O 1
ATOM 1509 N N . PHE A 1 184 ? 24.596 6.538 -10.045 1.00 82.19 184 PHE A N 1
ATOM 1510 C CA . PHE A 1 184 ? 24.212 7.125 -11.325 1.00 82.19 184 PHE A CA 1
ATOM 1511 C C . PHE A 1 184 ? 25.395 7.197 -12.300 1.00 82.19 184 PHE A C 1
ATOM 1513 O O . PHE A 1 184 ? 25.236 6.888 -13.485 1.00 82.19 184 PHE A O 1
ATOM 1520 N N . LEU A 1 185 ? 26.587 7.571 -11.822 1.00 85.88 185 LEU A N 1
ATOM 1521 C CA . LEU A 1 185 ? 27.794 7.638 -12.647 1.00 85.88 185 LEU A CA 1
ATOM 1522 C C . LEU A 1 185 ? 28.229 6.248 -13.126 1.00 85.88 185 LEU A C 1
ATOM 1524 O O . LEU A 1 185 ? 28.539 6.093 -14.304 1.00 85.88 185 LEU A O 1
ATOM 1528 N N . SER A 1 186 ? 28.198 5.233 -12.259 1.00 81.62 186 SER A N 1
ATOM 1529 C CA . SER A 1 186 ? 28.529 3.853 -12.634 1.00 81.62 186 SER A CA 1
ATOM 1530 C C . SER A 1 186 ? 27.511 3.266 -13.614 1.00 81.62 186 SER A C 1
ATOM 1532 O O . SER A 1 186 ? 27.906 2.648 -14.603 1.00 81.62 186 SER A O 1
ATOM 1534 N N . ALA A 1 187 ? 26.214 3.534 -13.426 1.00 81.44 187 ALA A N 1
ATOM 1535 C CA . ALA A 1 187 ? 25.173 3.152 -14.379 1.00 81.44 187 ALA A CA 1
ATOM 1536 C C . ALA A 1 187 ? 25.364 3.820 -15.752 1.00 81.44 187 ALA A C 1
ATOM 1538 O O . ALA A 1 187 ? 25.219 3.160 -16.779 1.00 81.44 187 ALA A O 1
ATOM 1539 N N . THR A 1 188 ? 25.734 5.105 -15.774 1.00 84.94 188 THR A N 1
ATOM 1540 C CA . THR A 1 188 ? 26.066 5.845 -17.006 1.00 84.94 188 THR A CA 1
ATOM 1541 C C . THR A 1 188 ? 27.304 5.238 -17.681 1.00 84.94 188 THR A C 1
ATOM 1543 O O . THR A 1 188 ? 27.273 4.953 -18.875 1.00 84.94 188 THR A O 1
ATOM 1546 N N . ALA A 1 189 ? 28.336 4.955 -16.876 1.00 86.31 189 ALA A N 1
ATOM 1547 C CA . ALA A 1 189 ? 29.507 4.118 -17.147 1.00 86.31 189 ALA A CA 1
ATOM 1548 C C . ALA A 1 189 ? 29.188 2.890 -18.009 1.00 86.31 189 ALA A C 1
ATOM 1550 O O . ALA A 1 189 ? 29.509 2.784 -19.194 1.00 86.31 189 ALA A O 1
ATOM 1551 N N . LEU A 1 190 ? 28.483 1.968 -17.360 1.00 83.88 190 LEU A N 1
ATOM 1552 C CA . LEU A 1 190 ? 28.086 0.677 -17.903 1.00 83.88 190 LEU A CA 1
ATOM 1553 C C . LEU A 1 190 ? 27.197 0.822 -19.137 1.00 83.88 190 LEU A C 1
ATOM 1555 O O . LEU A 1 190 ? 27.337 0.058 -20.093 1.00 83.88 190 LEU A O 1
ATOM 1559 N N . LYS A 1 191 ? 26.291 1.805 -19.138 1.00 83.94 191 LYS A N 1
ATOM 1560 C CA . LYS A 1 191 ? 25.396 2.044 -20.268 1.00 83.94 191 LYS A CA 1
ATOM 1561 C C . LYS A 1 191 ? 26.161 2.522 -21.500 1.00 83.94 191 LYS A C 1
ATOM 1563 O O . LYS A 1 191 ? 25.926 1.989 -22.579 1.00 83.94 191 LYS A O 1
ATOM 1568 N N . LEU A 1 192 ? 27.113 3.440 -21.337 1.00 86.44 192 LEU A N 1
ATOM 1569 C CA . LEU A 1 192 ? 27.970 3.903 -22.428 1.00 86.44 192 LEU A CA 1
ATOM 1570 C C . LEU A 1 192 ? 28.781 2.745 -23.021 1.00 86.44 192 LEU A C 1
ATOM 1572 O O . LEU A 1 192 ? 28.803 2.569 -24.237 1.00 86.44 192 LEU A O 1
ATOM 1576 N N . THR A 1 193 ? 29.395 1.918 -22.171 1.00 86.19 193 THR A N 1
ATOM 1577 C CA . THR A 1 193 ? 30.126 0.723 -22.613 1.00 86.19 193 THR A CA 1
ATOM 1578 C C . THR A 1 193 ? 29.217 -0.239 -23.376 1.00 86.19 193 THR A C 1
ATOM 1580 O O . THR A 1 193 ? 29.587 -0.711 -24.449 1.00 86.19 193 THR A O 1
ATOM 1583 N N . SER A 1 194 ? 28.007 -0.489 -22.868 1.00 83.88 194 SER A N 1
ATOM 1584 C CA . SER A 1 194 ? 27.015 -1.328 -23.545 1.00 83.88 194 SER A CA 1
ATOM 1585 C C . SER A 1 194 ? 26.621 -0.773 -24.914 1.00 83.88 194 SER A C 1
ATOM 1587 O O . SER A 1 194 ? 26.480 -1.550 -25.856 1.00 83.88 194 SER A O 1
ATOM 1589 N N . ASP A 1 195 ? 26.432 0.542 -25.036 1.00 86.69 195 ASP A N 1
ATOM 1590 C CA . ASP A 1 195 ? 26.035 1.173 -26.296 1.00 86.69 195 ASP A CA 1
ATOM 1591 C C . ASP A 1 195 ? 27.152 1.077 -27.342 1.00 86.69 195 ASP A C 1
ATOM 1593 O O . ASP A 1 195 ? 26.885 0.742 -28.492 1.00 86.69 195 ASP A O 1
ATOM 1597 N N . ILE A 1 196 ? 28.411 1.284 -26.944 1.00 86.38 196 ILE A N 1
ATOM 1598 C CA . ILE A 1 196 ? 29.576 1.118 -27.829 1.00 86.38 196 ILE A CA 1
ATOM 1599 C C . ILE A 1 196 ? 29.695 -0.340 -28.298 1.00 86.38 196 ILE A C 1
ATOM 1601 O O . ILE A 1 196 ? 29.861 -0.600 -29.491 1.00 86.38 196 ILE A O 1
ATOM 1605 N N . LEU A 1 197 ? 29.569 -1.303 -27.378 1.00 84.69 197 LEU A N 1
ATOM 1606 C CA . LEU A 1 197 ? 29.636 -2.734 -27.695 1.00 84.69 197 LEU A CA 1
ATOM 1607 C C . LEU A 1 197 ? 28.539 -3.165 -28.676 1.00 84.69 197 LEU A C 1
ATOM 1609 O O . LEU A 1 197 ? 28.782 -4.012 -29.534 1.00 84.69 197 LEU A O 1
ATOM 1613 N N . GLN A 1 198 ? 27.354 -2.555 -28.606 1.00 83.62 198 GLN A N 1
ATOM 1614 C CA . GLN A 1 198 ? 26.260 -2.850 -29.530 1.00 83.62 198 GLN A CA 1
ATOM 1615 C C . GLN A 1 198 ? 26.626 -2.540 -30.994 1.00 83.62 198 GLN A C 1
ATOM 1617 O O . GLN A 1 198 ? 26.249 -3.299 -31.889 1.00 83.62 198 GLN A O 1
ATOM 1622 N N . PHE A 1 199 ? 27.403 -1.481 -31.245 1.00 83.19 199 PHE A N 1
ATOM 1623 C CA . PHE A 1 199 ? 27.881 -1.120 -32.589 1.00 83.19 199 PHE A CA 1
ATOM 1624 C C . PHE A 1 199 ? 29.135 -1.886 -33.031 1.00 83.19 199 PHE A C 1
ATOM 1626 O O . PHE A 1 199 ? 29.447 -1.913 -34.222 1.00 83.19 199 PHE A O 1
ATOM 1633 N N . ALA A 1 200 ? 29.823 -2.570 -32.115 1.00 85.31 200 ALA A N 1
ATOM 1634 C CA . ALA A 1 200 ? 30.963 -3.414 -32.462 1.00 85.31 200 ALA A CA 1
ATOM 1635 C C . ALA A 1 200 ? 30.538 -4.652 -33.278 1.00 85.31 200 ALA A C 1
ATOM 1637 O O . ALA A 1 200 ? 31.267 -5.097 -34.162 1.00 85.31 200 ALA A O 1
ATOM 1638 N N . ASN A 1 201 ? 29.333 -5.185 -33.040 1.00 80.62 201 ASN A N 1
ATOM 1639 C CA . ASN A 1 201 ? 28.862 -6.402 -33.705 1.00 80.62 201 ASN A CA 1
ATOM 1640 C C . ASN A 1 201 ? 28.670 -6.245 -35.239 1.00 80.62 201 ASN A C 1
ATOM 1642 O O . ASN A 1 201 ? 29.246 -7.043 -35.979 1.00 80.62 201 ASN A O 1
ATOM 1646 N N . PRO A 1 202 ? 27.966 -5.216 -35.764 1.00 83.81 202 PRO A N 1
ATOM 1647 C CA . PRO A 1 202 ? 27.912 -4.953 -37.209 1.00 83.81 202 PRO A CA 1
ATOM 1648 C C . PRO A 1 202 ? 29.286 -4.695 -37.843 1.00 83.81 202 PRO A C 1
ATOM 1650 O O . PRO A 1 202 ? 29.542 -5.128 -38.966 1.00 83.81 202 PRO A O 1
ATOM 1653 N N . PHE A 1 203 ? 30.192 -4.030 -37.116 1.00 84.31 203 PHE A N 1
ATOM 1654 C CA . PHE A 1 203 ? 31.556 -3.785 -37.583 1.00 84.31 203 PHE A CA 1
ATOM 1655 C C . PHE A 1 203 ? 32.335 -5.093 -37.787 1.00 84.31 203 PHE A C 1
ATOM 1657 O O . PHE A 1 203 ? 32.913 -5.300 -38.855 1.00 84.31 203 PHE A O 1
ATOM 1664 N N . PHE A 1 204 ? 32.318 -6.004 -36.808 1.00 85.50 204 PHE A N 1
ATOM 1665 C CA . PHE A 1 204 ? 32.985 -7.302 -36.950 1.00 85.50 204 PHE A CA 1
ATOM 1666 C C . PHE A 1 204 ? 32.328 -8.187 -38.004 1.00 85.50 204 PHE A C 1
ATOM 1668 O O . PHE A 1 204 ? 33.039 -8.867 -38.742 1.00 85.50 204 PHE A O 1
ATOM 1675 N N . LEU A 1 205 ? 31.001 -8.119 -38.149 1.00 84.81 205 LEU A N 1
ATOM 1676 C CA . LEU A 1 205 ? 30.296 -8.816 -39.222 1.00 84.81 205 LEU A CA 1
ATOM 1677 C C . LEU A 1 205 ? 30.775 -8.343 -40.605 1.00 84.81 205 LEU A C 1
ATOM 1679 O O . LEU A 1 205 ? 31.048 -9.170 -41.471 1.00 84.81 205 LEU A O 1
ATOM 1683 N N . HIS A 1 206 ? 30.947 -7.032 -40.802 1.00 83.69 206 HIS A N 1
ATOM 1684 C CA . HIS A 1 206 ? 31.483 -6.480 -42.050 1.00 83.69 206 HIS A CA 1
ATOM 1685 C C . HIS A 1 206 ? 32.912 -6.978 -42.339 1.00 83.69 206 HIS A C 1
ATOM 1687 O O . HIS A 1 206 ? 33.214 -7.374 -43.464 1.00 83.69 206 HIS A O 1
ATOM 1693 N N . GLN A 1 207 ? 33.788 -7.012 -41.328 1.00 85.25 207 GLN A N 1
ATOM 1694 C CA . GLN A 1 207 ? 35.154 -7.542 -41.472 1.00 85.25 207 GLN A CA 1
ATOM 1695 C C . GLN A 1 207 ? 35.172 -9.049 -41.770 1.00 85.25 207 GLN A C 1
ATOM 1697 O O . GLN A 1 207 ? 35.980 -9.509 -42.576 1.00 85.25 207 GLN A O 1
ATOM 1702 N N . LEU A 1 208 ? 34.254 -9.817 -41.175 1.00 86.25 208 LEU A N 1
ATOM 1703 C CA . LEU A 1 208 ? 34.112 -11.249 -41.434 1.00 86.25 208 LEU A CA 1
ATOM 1704 C C . LEU A 1 208 ? 33.630 -11.522 -42.866 1.00 86.25 208 LEU A C 1
ATOM 1706 O O . LEU A 1 208 ? 34.183 -12.391 -43.535 1.00 86.25 208 LEU A O 1
ATOM 1710 N N . ILE A 1 209 ? 32.655 -10.758 -43.369 1.00 85.81 209 ILE A N 1
ATOM 1711 C CA . ILE A 1 209 ? 32.196 -10.856 -44.766 1.00 85.81 209 ILE A CA 1
ATOM 1712 C C . ILE A 1 209 ? 33.346 -10.530 -45.736 1.00 85.81 209 ILE A C 1
ATOM 1714 O O . ILE A 1 209 ? 33.548 -11.244 -46.722 1.00 85.81 209 ILE A O 1
ATOM 1718 N N . GLY A 1 210 ? 34.143 -9.497 -45.436 1.00 83.94 210 GLY A N 1
ATOM 1719 C CA . GLY A 1 210 ? 35.336 -9.152 -46.218 1.00 83.94 210 GLY A CA 1
ATOM 1720 C C . GLY A 1 210 ? 36.414 -10.246 -46.198 1.00 83.94 210 GLY A C 1
ATOM 1721 O O . GLY A 1 210 ? 37.018 -10.534 -47.233 1.00 83.94 210 GLY A O 1
ATOM 1722 N N . PHE A 1 211 ? 36.611 -10.903 -45.050 1.00 87.81 211 PHE A N 1
ATOM 1723 C CA . PHE A 1 211 ? 37.500 -12.061 -44.907 1.00 87.81 211 PHE A CA 1
ATOM 1724 C C . PHE A 1 211 ? 37.036 -13.242 -45.769 1.00 87.81 211 PHE A C 1
ATOM 1726 O O . PHE A 1 211 ? 37.826 -13.763 -46.552 1.00 87.81 211 PHE A O 1
ATOM 1733 N N . VAL A 1 212 ? 35.752 -13.614 -45.693 1.00 86.56 212 VAL A N 1
ATOM 1734 C CA . VAL A 1 212 ? 35.176 -14.721 -46.484 1.00 86.56 212 VAL A CA 1
ATOM 1735 C C . VAL A 1 212 ? 35.288 -14.459 -47.989 1.00 86.56 212 VAL A C 1
ATOM 1737 O O . VAL A 1 212 ? 35.473 -15.391 -48.767 1.00 86.56 212 VAL A O 1
ATOM 1740 N N . SER A 1 213 ? 35.236 -13.193 -48.403 1.00 86.25 213 SER A N 1
ATOM 1741 C CA . SER A 1 213 ? 35.370 -12.791 -49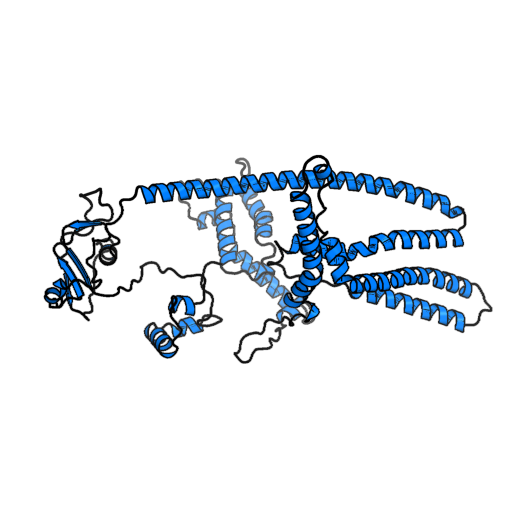.809 1.00 86.25 213 SER A CA 1
ATOM 1742 C C . SER A 1 213 ? 36.822 -12.805 -50.324 1.00 86.25 213 SER A C 1
ATOM 1744 O O . SER A 1 213 ? 37.037 -12.662 -51.526 1.00 86.25 213 SER A O 1
ATOM 1746 N N . SER A 1 214 ? 37.824 -12.968 -49.448 1.00 84.69 214 SER A N 1
ATOM 1747 C CA . SER A 1 214 ? 39.254 -12.850 -49.774 1.00 84.69 214 SER A CA 1
ATOM 1748 C C . SER A 1 214 ? 39.990 -14.200 -49.649 1.00 84.69 214 SER A C 1
ATOM 1750 O O . SER A 1 214 ? 40.353 -14.589 -48.534 1.00 84.69 214 SER A O 1
ATOM 1752 N N . PRO A 1 215 ? 40.300 -14.898 -50.762 1.00 75.44 215 PRO A N 1
ATOM 1753 C CA . PRO A 1 215 ? 40.813 -16.275 -50.729 1.00 75.44 215 PRO A CA 1
ATOM 1754 C C . PRO A 1 215 ? 42.211 -16.461 -50.104 1.00 75.44 215 PRO A C 1
ATOM 1756 O O . PRO A 1 215 ? 42.532 -17.560 -49.667 1.00 75.44 215 PRO A O 1
ATOM 1759 N N . ASN A 1 216 ? 43.031 -15.406 -50.005 1.00 80.12 216 ASN A N 1
ATOM 1760 C CA . ASN A 1 216 ? 44.425 -15.480 -49.521 1.00 80.12 216 ASN A CA 1
ATOM 1761 C C . ASN A 1 216 ? 44.624 -14.965 -48.080 1.00 80.12 216 ASN A C 1
ATOM 1763 O O . ASN A 1 216 ? 45.737 -14.606 -47.688 1.00 80.12 216 ASN A O 1
ATOM 1767 N N . SER A 1 217 ? 43.558 -14.857 -47.286 1.00 80.38 217 SER A N 1
ATOM 1768 C CA . SER A 1 217 ? 43.634 -14.309 -45.929 1.00 80.38 217 SER A CA 1
ATOM 1769 C C . SER A 1 217 ? 43.918 -15.399 -44.874 1.00 80.38 217 SER A C 1
ATOM 1771 O O . SER A 1 217 ? 43.388 -16.505 -44.956 1.00 80.38 217 SER A O 1
ATOM 1773 N N . PRO A 1 218 ? 44.775 -15.136 -43.867 1.00 87.12 218 PRO A N 1
ATOM 1774 C CA . PRO A 1 218 ? 45.172 -16.162 -42.906 1.00 87.12 218 PRO A CA 1
ATOM 1775 C C . PRO A 1 218 ? 44.049 -16.481 -41.902 1.00 87.12 218 PRO A C 1
ATOM 1777 O O . PRO A 1 218 ? 43.453 -15.576 -41.314 1.00 87.12 218 PRO A O 1
ATOM 1780 N N . LEU A 1 219 ? 43.817 -17.777 -41.655 1.00 84.06 219 LEU A N 1
ATOM 1781 C CA . LEU A 1 219 ? 42.700 -18.314 -40.855 1.00 84.06 219 LEU A CA 1
ATOM 1782 C C . LEU A 1 219 ? 42.581 -17.729 -39.437 1.00 84.06 219 LEU A C 1
ATOM 1784 O O . LEU A 1 219 ? 41.472 -17.561 -38.930 1.00 84.06 219 LEU A O 1
ATOM 1788 N N . TRP A 1 220 ? 43.702 -17.368 -38.804 1.00 86.56 220 TRP A N 1
ATOM 1789 C CA . TRP A 1 220 ? 43.704 -16.801 -37.450 1.00 86.56 220 TRP A CA 1
ATOM 1790 C C . TRP A 1 220 ? 42.949 -15.466 -37.353 1.00 86.56 220 TRP A C 1
ATOM 1792 O O . TRP A 1 220 ? 42.402 -15.161 -36.295 1.00 86.56 220 TRP A O 1
ATOM 1802 N N . LYS A 1 221 ? 42.871 -14.690 -38.446 1.00 85.19 221 LYS A N 1
ATOM 1803 C CA . LYS A 1 221 ? 42.104 -13.432 -38.494 1.00 85.19 221 LYS A CA 1
ATOM 1804 C C . LYS A 1 221 ? 40.594 -13.684 -38.503 1.00 85.19 221 LYS A C 1
ATOM 1806 O O . LYS A 1 221 ? 39.858 -13.003 -37.802 1.00 85.19 221 LYS A O 1
ATOM 1811 N N . GLY A 1 222 ? 40.130 -14.687 -39.250 1.00 85.38 222 GLY A N 1
ATOM 1812 C CA . GLY A 1 222 ? 38.717 -15.082 -39.244 1.00 85.38 222 GLY A CA 1
ATOM 1813 C C . GLY A 1 222 ? 38.285 -15.642 -37.885 1.00 85.38 222 GLY A C 1
ATOM 1814 O O . GLY A 1 222 ? 37.236 -15.267 -37.361 1.00 85.38 222 GLY A O 1
ATOM 1815 N N . LEU A 1 223 ? 39.136 -16.476 -37.274 1.00 88.31 223 LEU A N 1
ATOM 1816 C CA . LEU A 1 223 ? 38.891 -17.032 -35.941 1.00 88.31 223 LEU A CA 1
ATOM 1817 C C . LEU A 1 223 ? 38.857 -15.938 -34.861 1.00 88.31 223 LEU A C 1
ATOM 1819 O O . LEU A 1 223 ? 37.992 -15.974 -33.986 1.00 88.31 223 LEU A O 1
ATOM 1823 N N . SER A 1 224 ? 39.745 -14.939 -34.936 1.00 87.06 224 SER A N 1
ATOM 1824 C CA . SER A 1 224 ? 39.753 -13.833 -33.974 1.00 87.06 224 SER A CA 1
ATOM 1825 C C . SER A 1 224 ? 38.503 -12.956 -34.086 1.00 87.06 224 SER A C 1
ATOM 1827 O O . SER A 1 224 ? 37.929 -12.619 -33.053 1.00 87.06 224 SER A O 1
ATOM 1829 N N . TYR A 1 225 ? 38.010 -12.657 -35.297 1.00 89.38 225 TYR A N 1
ATOM 1830 C CA . TYR A 1 225 ? 36.742 -11.936 -35.476 1.00 89.38 225 TYR A CA 1
ATOM 1831 C C . TYR A 1 225 ? 35.543 -12.713 -34.916 1.00 89.38 225 TYR A C 1
ATOM 1833 O O . TYR A 1 225 ? 34.710 -12.125 -34.228 1.00 89.38 225 TYR A O 1
ATOM 1841 N N . ALA A 1 226 ? 35.475 -14.031 -35.136 1.00 85.06 226 ALA A N 1
ATOM 1842 C CA . ALA A 1 226 ? 34.391 -14.871 -34.622 1.00 85.06 226 ALA A CA 1
ATOM 1843 C C . ALA A 1 226 ? 34.377 -14.955 -33.081 1.00 85.06 226 ALA A C 1
ATOM 1845 O O . ALA A 1 226 ? 33.320 -14.808 -32.463 1.00 85.06 226 ALA A O 1
ATOM 1846 N N . ILE A 1 227 ? 35.546 -15.128 -32.450 1.00 88.94 227 ILE A N 1
ATOM 1847 C CA . ILE A 1 227 ? 35.684 -15.138 -30.981 1.00 88.94 227 ILE A CA 1
ATOM 1848 C C . ILE A 1 227 ? 35.282 -13.780 -30.391 1.00 88.94 227 ILE A C 1
ATOM 1850 O O . ILE A 1 227 ? 34.579 -13.717 -29.382 1.00 88.94 227 ILE A O 1
ATOM 1854 N N . LEU A 1 228 ? 35.688 -12.686 -31.038 1.00 86.38 228 LEU A N 1
ATOM 1855 C CA . LEU A 1 228 ? 35.384 -11.334 -30.583 1.00 86.38 228 LEU A CA 1
ATOM 1856 C C . LEU A 1 228 ? 33.884 -11.014 -30.704 1.00 86.38 228 LEU A C 1
ATOM 1858 O O . LEU A 1 228 ? 33.306 -10.446 -29.779 1.00 86.38 228 LEU A O 1
ATOM 1862 N N . MET A 1 229 ? 33.224 -11.446 -31.786 1.00 84.44 229 MET A N 1
ATOM 1863 C CA . MET A 1 229 ? 31.764 -11.347 -31.931 1.00 84.44 229 MET A CA 1
ATOM 1864 C C . MET A 1 229 ? 31.020 -12.127 -30.841 1.00 84.44 229 MET A C 1
ATOM 1866 O O . MET A 1 229 ? 30.054 -11.616 -30.270 1.00 84.44 229 MET A O 1
ATOM 1870 N N . PHE A 1 230 ? 31.481 -13.338 -30.512 1.00 86.94 230 PHE A N 1
ATOM 1871 C CA . PHE A 1 230 ? 30.896 -14.145 -29.439 1.00 86.94 230 PHE A CA 1
ATOM 1872 C C . PHE A 1 230 ? 31.027 -13.457 -28.071 1.00 86.94 230 PHE A C 1
ATOM 1874 O O . PHE A 1 230 ? 30.038 -13.321 -27.350 1.00 86.94 230 PHE A O 1
ATOM 1881 N N . ALA A 1 231 ? 32.214 -12.933 -27.749 1.00 85.00 23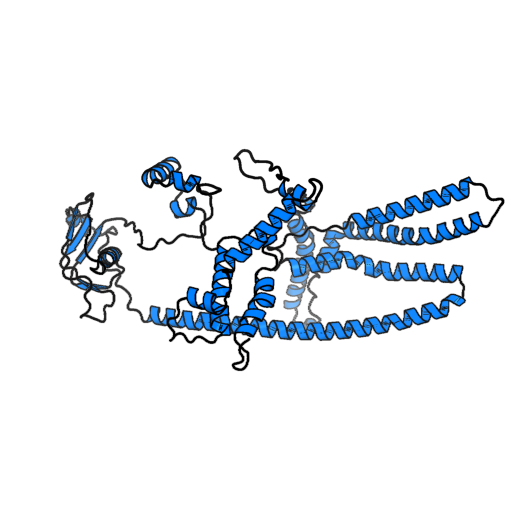1 ALA A N 1
ATOM 1882 C CA . ALA A 1 231 ? 32.466 -12.222 -26.495 1.00 85.00 231 ALA A CA 1
ATOM 1883 C C . ALA A 1 231 ? 31.592 -10.961 -26.338 1.00 85.00 231 ALA A C 1
ATOM 1885 O O . ALA A 1 231 ? 31.035 -10.710 -25.264 1.00 85.00 231 ALA A O 1
ATOM 1886 N N . VAL A 1 232 ? 31.417 -10.189 -27.417 1.00 85.12 232 VAL A N 1
ATOM 1887 C CA . VAL A 1 232 ? 30.536 -9.008 -27.434 1.00 85.12 232 VAL A CA 1
ATOM 1888 C C . VAL A 1 232 ? 29.073 -9.410 -27.211 1.00 85.12 232 VAL A C 1
ATOM 1890 O O . VAL A 1 232 ? 28.384 -8.788 -26.402 1.00 85.12 232 VAL A O 1
ATOM 1893 N N . SER A 1 233 ? 28.598 -10.468 -27.877 1.00 81.31 233 SER A N 1
ATOM 1894 C CA . SER A 1 233 ? 27.215 -10.947 -27.736 1.00 81.31 233 SER A CA 1
ATOM 1895 C C . SER A 1 233 ? 26.897 -11.426 -26.315 1.00 81.31 233 SER A C 1
ATOM 1897 O O . SER A 1 233 ? 25.812 -11.146 -25.800 1.00 81.31 233 SER A O 1
ATOM 1899 N N . GLU A 1 234 ? 27.825 -12.132 -25.669 1.00 81.12 234 GLU A N 1
ATOM 1900 C CA . GLU A 1 234 ? 27.619 -12.653 -24.313 1.00 81.12 234 GLU A CA 1
ATOM 1901 C C . GLU A 1 234 ? 27.586 -11.525 -23.271 1.00 81.12 234 GLU A C 1
ATOM 1903 O O . GLU A 1 234 ? 26.700 -11.472 -22.413 1.00 81.12 234 GLU A O 1
ATOM 1908 N N . THR A 1 235 ? 28.472 -10.537 -23.419 1.00 77.62 235 THR A N 1
ATOM 1909 C CA . THR A 1 235 ? 28.538 -9.359 -22.537 1.00 77.62 235 THR A CA 1
ATOM 1910 C C . THR A 1 235 ? 27.233 -8.548 -22.556 1.00 77.62 235 THR A C 1
ATOM 1912 O O . THR A 1 235 ? 26.759 -8.087 -21.513 1.00 77.62 235 THR A O 1
ATOM 1915 N N . LEU A 1 236 ? 26.595 -8.417 -23.725 1.00 74.94 236 LEU A N 1
ATOM 1916 C CA . LEU A 1 236 ? 25.311 -7.720 -23.872 1.00 74.94 236 LEU A CA 1
ATOM 1917 C C . LEU A 1 236 ? 24.141 -8.478 -23.211 1.00 74.94 236 LEU A C 1
ATOM 1919 O O . LEU A 1 236 ? 23.231 -7.849 -22.658 1.00 74.94 236 LEU A O 1
ATOM 1923 N N . ARG A 1 237 ? 24.162 -9.820 -23.219 1.00 69.00 237 ARG A N 1
ATOM 1924 C CA . ARG A 1 237 ? 23.126 -10.659 -22.585 1.00 69.00 237 ARG A CA 1
ATOM 1925 C C . ARG A 1 237 ? 23.168 -10.581 -21.060 1.00 69.00 237 ARG A C 1
ATOM 1927 O O . ARG A 1 237 ? 22.118 -10.426 -20.431 1.00 69.00 237 ARG A O 1
ATOM 1934 N N . LEU A 1 238 ? 24.365 -10.621 -20.477 1.00 61.22 238 LEU A N 1
ATOM 1935 C CA . LEU A 1 238 ? 24.581 -10.500 -19.030 1.00 61.22 238 LEU A CA 1
ATOM 1936 C C . LEU A 1 238 ? 24.038 -9.171 -18.476 1.00 61.22 238 LEU A C 1
ATOM 1938 O O . LEU A 1 238 ? 23.352 -9.165 -17.453 1.00 61.22 238 LEU A O 1
ATOM 1942 N N . SER A 1 239 ? 24.247 -8.060 -19.194 1.00 57.47 239 SER A N 1
ATOM 1943 C CA . SER A 1 239 ? 23.745 -6.732 -18.800 1.00 57.47 239 SER A CA 1
ATOM 1944 C C . SER A 1 239 ? 22.209 -6.648 -18.761 1.00 57.47 239 SER A C 1
ATOM 1946 O O . SER A 1 239 ? 21.635 -5.999 -17.884 1.00 57.47 239 SER A O 1
ATOM 1948 N N . CYS A 1 240 ? 21.520 -7.345 -19.671 1.00 44.66 240 CYS A N 1
ATOM 1949 C CA . CYS A 1 240 ? 20.054 -7.365 -19.717 1.00 44.66 240 CYS A CA 1
ATOM 1950 C C . CYS A 1 240 ? 19.434 -8.260 -18.632 1.00 44.66 240 CYS A C 1
ATOM 1952 O O . CYS A 1 240 ? 18.354 -7.955 -18.124 1.00 44.66 240 CYS A O 1
ATOM 1954 N N . SER A 1 241 ? 20.113 -9.349 -18.261 1.00 46.34 241 SER A N 1
ATOM 1955 C CA . SER A 1 241 ? 19.602 -10.338 -17.300 1.00 46.34 241 SER A CA 1
ATOM 1956 C C . SER A 1 241 ? 19.577 -9.820 -15.852 1.00 46.34 241 SER A C 1
ATOM 1958 O O . SER A 1 241 ? 18.732 -10.228 -15.056 1.00 46.34 241 SER A O 1
ATOM 1960 N N . ALA A 1 242 ? 20.432 -8.845 -15.521 1.00 45.47 242 ALA A N 1
ATOM 1961 C CA . ALA A 1 242 ? 20.532 -8.239 -14.189 1.00 45.47 242 ALA A CA 1
ATOM 1962 C C . ALA A 1 242 ? 19.331 -7.350 -13.784 1.00 45.47 242 ALA A C 1
ATOM 1964 O O . ALA A 1 242 ? 19.295 -6.833 -12.670 1.00 45.47 242 ALA A O 1
ATOM 1965 N N . ARG A 1 243 ? 18.334 -7.150 -14.659 1.00 46.56 243 ARG A N 1
ATOM 1966 C CA . ARG A 1 243 ? 17.236 -6.181 -14.471 1.00 46.56 243 ARG A CA 1
ATOM 1967 C C . ARG A 1 243 ? 15.899 -6.817 -14.046 1.00 46.56 243 ARG A C 1
ATOM 1969 O O . ARG A 1 243 ? 14.846 -6.417 -14.534 1.00 46.56 243 ARG A O 1
ATOM 1976 N N . ARG A 1 244 ? 15.910 -7.830 -13.172 1.00 39.03 244 ARG A N 1
ATOM 1977 C CA . ARG A 1 244 ? 14.674 -8.465 -12.664 1.00 39.03 244 ARG A CA 1
ATOM 1978 C C . ARG A 1 244 ? 14.229 -7.866 -11.327 1.00 39.03 244 ARG A C 1
ATOM 1980 O O . ARG A 1 244 ? 14.937 -7.973 -10.333 1.00 39.03 244 ARG A O 1
ATOM 1987 N N . GLU A 1 245 ? 13.029 -7.293 -11.307 1.00 40.84 245 GLU A N 1
ATOM 1988 C CA . GLU A 1 245 ? 12.330 -6.815 -10.105 1.00 40.84 245 GLU A CA 1
ATOM 1989 C C . GLU A 1 245 ? 11.391 -7.881 -9.524 1.00 40.84 245 GLU A C 1
ATOM 1991 O O . GLU A 1 245 ? 10.840 -8.706 -10.257 1.00 40.84 245 GLU A O 1
ATOM 1996 N N . LYS A 1 246 ? 11.194 -7.844 -8.199 1.00 35.75 246 LYS A N 1
ATOM 1997 C CA . LYS A 1 246 ? 10.240 -8.687 -7.462 1.00 35.75 246 LYS A CA 1
ATOM 1998 C C . LYS A 1 246 ? 9.034 -7.870 -6.991 1.00 35.75 246 LYS A C 1
ATOM 2000 O O . LYS A 1 246 ? 9.169 -6.725 -6.575 1.00 35.75 246 LYS A O 1
ATOM 2005 N N . THR A 1 247 ? 7.864 -8.501 -7.023 1.00 40.25 247 THR A N 1
ATOM 2006 C CA . THR A 1 247 ? 6.561 -7.935 -6.646 1.00 40.25 247 THR A CA 1
ATOM 2007 C C . THR A 1 247 ? 6.133 -8.352 -5.238 1.00 40.25 247 THR A C 1
ATOM 2009 O O . THR A 1 247 ? 6.212 -9.534 -4.912 1.00 40.25 247 THR A O 1
ATOM 2012 N N . ILE A 1 248 ? 5.587 -7.421 -4.445 1.00 42.03 248 ILE A N 1
ATOM 2013 C CA . ILE A 1 248 ? 4.932 -7.703 -3.152 1.00 42.03 248 ILE A CA 1
ATOM 2014 C C . ILE A 1 248 ? 3.577 -6.984 -3.146 1.00 42.03 248 ILE A C 1
ATOM 2016 O O . ILE A 1 248 ? 3.505 -5.768 -3.060 1.00 42.03 248 ILE A O 1
ATOM 2020 N N . GLY A 1 249 ? 2.495 -7.730 -3.347 1.00 49.94 249 GLY A N 1
ATOM 2021 C CA . GLY A 1 249 ? 1.299 -7.237 -4.035 1.00 49.94 249 GLY A CA 1
ATOM 2022 C C . GLY A 1 249 ? 0.272 -6.376 -3.293 1.00 49.94 249 GLY A C 1
ATOM 2023 O O . GLY A 1 249 ? -0.588 -5.853 -3.984 1.00 49.94 249 GLY A O 1
ATOM 2024 N N . GLU A 1 250 ? 0.276 -6.175 -1.971 1.00 42.31 250 GLU A N 1
ATOM 2025 C CA . GLU A 1 250 ? -0.914 -5.554 -1.324 1.00 42.31 250 GLU A CA 1
ATOM 2026 C C . GLU A 1 250 ? -0.640 -4.392 -0.359 1.00 42.31 250 GLU A C 1
ATOM 2028 O O . GLU A 1 250 ? -1.489 -3.520 -0.198 1.00 42.31 250 GLU A O 1
ATOM 2033 N N . ILE A 1 251 ? 0.576 -4.256 0.167 1.00 45.81 251 ILE A N 1
ATOM 2034 C CA . ILE A 1 251 ? 0.996 -3.067 0.946 1.00 45.81 251 ILE A CA 1
ATOM 2035 C C . ILE A 1 251 ? 1.469 -1.932 -0.004 1.00 45.81 251 ILE A C 1
ATOM 2037 O O . ILE A 1 251 ? 1.558 -0.757 0.348 1.00 45.81 251 ILE A O 1
ATOM 2041 N N . VAL A 1 252 ? 1.687 -2.308 -1.268 1.00 46.19 252 VAL A N 1
ATOM 2042 C CA . VAL A 1 252 ? 2.217 -1.557 -2.412 1.00 46.19 252 VAL A CA 1
ATOM 2043 C C . VAL A 1 252 ? 1.206 -0.585 -3.034 1.00 46.19 252 VAL A C 1
ATOM 2045 O O . VAL A 1 252 ? 1.601 0.372 -3.673 1.00 46.19 252 VAL A O 1
ATOM 2048 N N . ASN A 1 253 ? -0.102 -0.692 -2.832 1.00 50.88 253 ASN A N 1
ATOM 2049 C CA . ASN A 1 253 ? -1.025 0.082 -3.680 1.00 50.88 253 ASN A CA 1
ATOM 2050 C C . ASN A 1 253 ? -1.036 1.618 -3.439 1.00 50.88 253 ASN A C 1
ATOM 2052 O O . ASN A 1 253 ? -1.360 2.375 -4.350 1.00 50.88 253 ASN A O 1
ATOM 2056 N N . LEU A 1 254 ? -0.653 2.102 -2.248 1.00 46.34 254 LEU A N 1
ATOM 2057 C CA . LEU A 1 254 ? -0.639 3.545 -1.926 1.00 46.34 254 LEU A CA 1
ATOM 2058 C C . LEU A 1 254 ? 0.767 4.170 -1.910 1.00 46.34 254 LEU A C 1
ATOM 2060 O O . LEU A 1 254 ? 0.911 5.315 -2.323 1.00 46.34 254 LEU A O 1
ATOM 2064 N N . MET A 1 255 ? 1.808 3.427 -1.514 1.00 52.41 255 MET A N 1
ATOM 2065 C CA . MET A 1 255 ? 3.206 3.874 -1.655 1.00 52.41 255 MET A CA 1
ATOM 2066 C C . MET A 1 255 ? 3.800 3.543 -3.028 1.00 52.41 255 MET A C 1
ATOM 2068 O O . MET A 1 255 ? 4.673 4.265 -3.507 1.00 52.41 255 MET A O 1
ATOM 2072 N N . ALA A 1 256 ? 3.350 2.475 -3.690 1.00 52.41 256 ALA A N 1
ATOM 2073 C CA . ALA A 1 256 ? 4.002 2.027 -4.909 1.00 52.41 256 ALA A CA 1
ATOM 2074 C C . ALA A 1 256 ? 3.562 2.751 -6.160 1.00 52.41 256 ALA A C 1
ATOM 2076 O O . ALA A 1 256 ? 4.379 2.781 -7.052 1.00 52.41 256 ALA A O 1
ATOM 2077 N N . ILE A 1 257 ? 2.396 3.393 -6.287 1.00 55.31 257 ILE A N 1
ATOM 2078 C CA . ILE A 1 257 ? 2.129 4.113 -7.553 1.00 55.31 257 ILE A CA 1
ATOM 2079 C C . ILE A 1 257 ? 3.220 5.161 -7.810 1.00 55.31 257 ILE A C 1
ATOM 2081 O O . ILE A 1 257 ? 3.716 5.268 -8.933 1.00 55.31 257 ILE A O 1
ATOM 2085 N N . ASP A 1 258 ? 3.647 5.867 -6.764 1.00 60.03 258 ASP A N 1
ATOM 2086 C CA . ASP A 1 258 ? 4.720 6.844 -6.879 1.00 60.03 258 ASP A CA 1
ATOM 2087 C C . ASP A 1 258 ? 6.104 6.179 -6.873 1.00 60.03 258 ASP A C 1
ATOM 2089 O O . ASP A 1 258 ? 6.913 6.501 -7.743 1.00 60.03 258 ASP A O 1
ATOM 2093 N N . VAL A 1 259 ? 6.381 5.204 -5.993 1.00 64.25 259 VAL A N 1
ATOM 2094 C CA . VAL A 1 259 ? 7.699 4.531 -5.935 1.00 64.25 259 VAL A CA 1
ATOM 2095 C C . VAL A 1 259 ? 7.991 3.690 -7.185 1.00 64.25 259 VAL A C 1
ATOM 2097 O O . VAL A 1 259 ? 9.053 3.843 -7.774 1.00 64.25 259 VAL A O 1
ATOM 2100 N N . ASP A 1 260 ? 7.046 2.882 -7.660 1.00 61.94 260 ASP A N 1
ATOM 2101 C CA . ASP A 1 260 ? 7.125 2.092 -8.903 1.00 61.94 260 ASP A CA 1
ATOM 2102 C C . ASP A 1 260 ? 7.275 3.007 -10.127 1.00 61.94 260 ASP A C 1
ATOM 2104 O O . ASP A 1 260 ? 8.029 2.740 -11.066 1.00 61.94 260 ASP A O 1
ATOM 2108 N N . ARG A 1 261 ? 6.598 4.163 -10.119 1.00 65.44 261 ARG A N 1
ATOM 2109 C CA . ARG A 1 261 ? 6.806 5.178 -11.153 1.00 65.44 261 ARG A 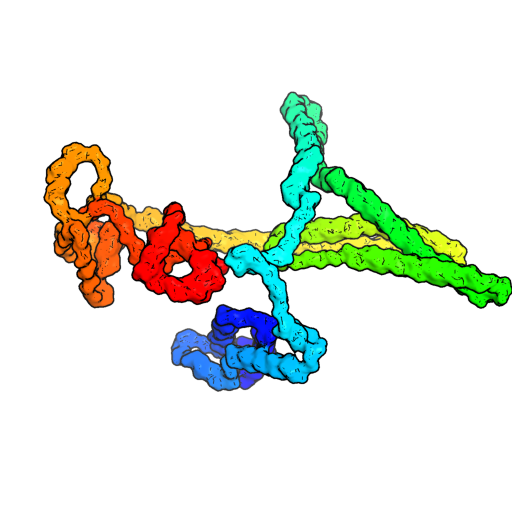CA 1
ATOM 2110 C C . ARG A 1 261 ? 8.214 5.760 -11.089 1.00 65.44 261 ARG A C 1
ATOM 2112 O O . ARG A 1 261 ? 8.836 5.878 -12.141 1.00 65.44 261 ARG A O 1
ATOM 2119 N N . PHE A 1 262 ? 8.729 6.095 -9.908 1.00 65.62 262 PHE A N 1
ATOM 2120 C CA . PHE A 1 262 ? 10.104 6.571 -9.740 1.00 65.62 262 PHE A CA 1
ATOM 2121 C C . PHE A 1 262 ? 11.137 5.513 -10.149 1.00 65.62 262 PHE A C 1
ATOM 2123 O O . PHE A 1 262 ? 12.113 5.839 -10.824 1.00 65.62 262 PHE A O 1
ATOM 2130 N N . GLN A 1 263 ? 10.893 4.249 -9.826 1.00 66.62 263 GLN A N 1
ATOM 2131 C CA . GLN A 1 263 ? 11.736 3.110 -10.176 1.00 66.62 263 GLN A CA 1
ATOM 2132 C C . GLN A 1 263 ? 11.801 2.904 -11.697 1.00 66.62 263 GLN A C 1
ATOM 2134 O O . GLN A 1 263 ? 12.888 2.900 -12.281 1.00 66.62 263 GLN A O 1
ATOM 2139 N N . ARG A 1 264 ? 10.648 2.898 -12.380 1.00 67.12 264 ARG A N 1
ATOM 2140 C CA . ARG A 1 264 ? 10.597 2.870 -13.852 1.00 67.12 264 ARG A CA 1
ATOM 2141 C C . ARG A 1 264 ? 11.239 4.092 -14.501 1.00 67.12 264 ARG A C 1
ATOM 2143 O O . ARG A 1 264 ? 11.947 3.947 -15.496 1.00 67.12 264 ARG A O 1
ATOM 2150 N N . ILE A 1 265 ? 11.008 5.289 -13.956 1.00 72.00 265 ILE A N 1
ATOM 2151 C CA . ILE A 1 265 ? 11.631 6.521 -14.461 1.00 72.00 265 ILE A CA 1
ATOM 2152 C C . ILE A 1 265 ? 13.153 6.412 -14.350 1.00 72.00 265 ILE A C 1
ATOM 2154 O O . ILE A 1 265 ? 13.846 6.756 -15.302 1.00 72.00 265 ILE A O 1
ATOM 2158 N N . THR A 1 266 ? 13.677 5.879 -13.246 1.00 71.12 266 THR A N 1
ATOM 2159 C CA . THR A 1 266 ? 15.124 5.733 -13.021 1.00 71.12 266 THR A CA 1
ATOM 2160 C C . THR A 1 266 ? 15.780 4.883 -14.111 1.00 71.12 266 THR A C 1
ATOM 2162 O O . THR A 1 266 ? 16.809 5.280 -14.659 1.00 71.12 266 THR A O 1
ATOM 2165 N N . ALA A 1 267 ? 15.139 3.784 -14.524 1.00 68.56 267 ALA A N 1
ATOM 2166 C CA . ALA A 1 267 ? 15.607 2.967 -15.645 1.00 68.56 267 ALA A CA 1
ATOM 2167 C C . ALA A 1 267 ? 15.540 3.695 -17.006 1.00 68.56 267 ALA A C 1
ATOM 2169 O O . ALA A 1 267 ? 16.366 3.444 -17.884 1.00 68.56 267 ALA A O 1
ATOM 2170 N N . GLN A 1 268 ? 14.581 4.608 -17.191 1.00 76.44 268 GLN A N 1
ATOM 2171 C CA . GLN A 1 268 ? 14.401 5.372 -18.432 1.00 76.44 268 GLN A CA 1
ATOM 2172 C C . GLN A 1 268 ? 15.274 6.630 -18.529 1.00 76.44 268 GLN A C 1
ATOM 2174 O O . GLN A 1 268 ? 15.566 7.065 -19.641 1.00 76.44 268 GLN A O 1
ATOM 2179 N N . ILE A 1 269 ? 15.725 7.210 -17.409 1.00 82.31 269 ILE A N 1
ATOM 2180 C CA . ILE A 1 269 ? 16.568 8.420 -17.410 1.00 82.31 269 ILE A CA 1
ATOM 2181 C C . ILE A 1 269 ? 17.841 8.203 -18.239 1.00 82.31 269 ILE A C 1
ATOM 2183 O O . ILE A 1 269 ? 18.220 9.067 -19.026 1.00 82.31 269 ILE A O 1
ATOM 2187 N N . GLN A 1 270 ? 18.469 7.032 -18.116 1.00 82.06 270 GLN A N 1
ATOM 2188 C CA . GLN A 1 270 ? 19.680 6.698 -18.871 1.00 82.06 270 GLN A CA 1
ATOM 2189 C C . GLN A 1 270 ? 19.418 6.592 -20.385 1.00 82.06 270 GLN A C 1
ATOM 2191 O O . GLN A 1 270 ? 20.290 6.890 -21.197 1.00 82.06 270 GLN A O 1
ATOM 2196 N N . GLN A 1 271 ? 18.192 6.245 -20.789 1.00 83.38 271 GLN A N 1
ATOM 2197 C CA . GLN A 1 271 ? 17.808 6.173 -22.200 1.00 83.38 271 GLN A CA 1
ATOM 2198 C C . GLN A 1 271 ? 17.749 7.560 -22.857 1.00 83.38 271 GLN A C 1
ATOM 2200 O O . GLN A 1 271 ? 17.929 7.674 -24.067 1.00 83.38 271 GLN A O 1
ATOM 2205 N N . PHE A 1 272 ? 17.522 8.622 -22.076 1.00 86.06 272 PHE A N 1
ATOM 2206 C CA . PHE A 1 272 ? 17.354 9.975 -22.602 1.00 86.06 272 PHE A CA 1
ATOM 2207 C C . PHE A 1 272 ? 18.610 10.504 -23.308 1.00 86.06 272 PHE A C 1
ATOM 2209 O O . PHE A 1 272 ? 18.493 11.110 -24.369 1.00 86.06 272 PHE A O 1
ATOM 2216 N N . TRP A 1 273 ? 19.802 10.252 -22.755 1.00 87.38 273 TRP A N 1
ATOM 2217 C CA . TRP A 1 273 ? 21.071 10.636 -23.389 1.00 87.38 273 TRP A CA 1
ATOM 2218 C C . TRP A 1 273 ? 21.631 9.530 -24.298 1.00 87.38 273 TRP A C 1
ATOM 2220 O O . TRP A 1 273 ? 22.251 9.832 -25.317 1.00 87.38 273 TRP A O 1
ATOM 2230 N N . SER A 1 274 ? 21.364 8.260 -23.972 1.00 86.94 274 SER A N 1
ATOM 2231 C CA . SER A 1 274 ? 21.804 7.101 -24.758 1.00 86.94 274 SER A CA 1
ATOM 2232 C C . SER A 1 274 ? 21.144 7.054 -26.144 1.00 86.94 274 SER A C 1
ATOM 2234 O O . SER A 1 274 ? 21.835 6.857 -27.138 1.00 86.94 274 SER A O 1
ATOM 2236 N N . CYS A 1 275 ? 19.838 7.327 -26.265 1.00 88.12 275 CYS A N 1
ATOM 2237 C CA . CYS A 1 275 ? 19.132 7.315 -27.557 1.00 88.12 275 CYS A CA 1
ATOM 2238 C C . CYS A 1 275 ? 19.751 8.262 -28.609 1.00 88.12 275 CYS A C 1
ATOM 2240 O O . CYS A 1 275 ? 20.067 7.794 -29.703 1.00 88.12 275 CYS A O 1
ATOM 2242 N N . PRO A 1 276 ? 19.942 9.570 -28.331 1.00 89.38 276 PRO A N 1
ATOM 2243 C CA . PRO A 1 276 ? 20.599 10.476 -29.273 1.00 89.38 276 PRO A CA 1
ATOM 2244 C C . PRO A 1 276 ? 21.999 10.006 -29.674 1.00 89.38 276 PRO A C 1
ATOM 2246 O O . PRO A 1 276 ? 22.358 10.084 -30.846 1.00 89.38 276 PRO A O 1
ATOM 2249 N N . PHE A 1 277 ? 22.766 9.479 -28.717 1.00 90.31 277 PHE A N 1
ATOM 2250 C CA . PHE A 1 277 ? 24.100 8.940 -28.960 1.00 90.31 277 PHE A CA 1
ATOM 2251 C C . PHE A 1 277 ? 24.074 7.719 -29.894 1.00 90.31 277 PHE A C 1
ATOM 2253 O O . PHE A 1 277 ? 24.827 7.677 -30.865 1.00 90.31 277 PHE A O 1
ATOM 2260 N N . GLN A 1 278 ? 23.163 6.769 -29.663 1.00 88.31 278 GLN A N 1
ATOM 2261 C CA . GLN A 1 278 ? 22.967 5.600 -30.525 1.00 88.31 278 GLN A CA 1
ATOM 2262 C C . GLN A 1 278 ? 22.528 5.998 -31.940 1.00 88.31 278 GLN A C 1
ATOM 2264 O O . GLN A 1 278 ? 23.051 5.469 -32.919 1.00 88.31 278 GLN A O 1
ATOM 2269 N N . ILE A 1 279 ? 21.598 6.950 -32.067 1.00 88.19 279 ILE A N 1
ATOM 2270 C CA . ILE A 1 279 ? 21.153 7.456 -33.372 1.00 88.19 279 ILE A CA 1
ATOM 2271 C C . ILE A 1 279 ? 22.326 8.102 -34.115 1.00 88.19 279 ILE A C 1
ATOM 2273 O O . ILE A 1 279 ? 22.524 7.821 -35.294 1.00 88.19 279 ILE A O 1
ATOM 2277 N N . LEU A 1 280 ? 23.132 8.924 -33.437 1.00 89.00 280 LEU A N 1
ATOM 2278 C CA . LEU A 1 280 ? 24.287 9.586 -34.044 1.00 89.00 280 LEU A CA 1
ATOM 2279 C C . LEU A 1 280 ? 25.347 8.579 -34.516 1.00 89.00 280 LEU A C 1
ATOM 2281 O O . LEU A 1 280 ? 25.812 8.672 -35.652 1.00 89.00 280 LEU A O 1
ATOM 2285 N N . MET A 1 281 ? 25.692 7.599 -33.676 1.00 87.56 281 MET A N 1
ATOM 2286 C CA . MET A 1 281 ? 26.592 6.493 -34.028 1.00 87.56 281 MET A CA 1
ATOM 2287 C C . MET A 1 281 ? 26.069 5.699 -35.231 1.00 87.56 281 MET A C 1
ATOM 2289 O O . MET A 1 281 ? 26.798 5.495 -36.202 1.00 87.56 281 MET A O 1
ATOM 2293 N N . GLY A 1 282 ? 24.795 5.298 -35.198 1.00 87.44 282 GLY A N 1
ATOM 2294 C CA . GLY A 1 282 ? 24.168 4.515 -36.261 1.00 87.44 282 GLY A CA 1
ATOM 2295 C C . GLY A 1 282 ? 24.096 5.266 -37.589 1.00 87.44 282 GLY A C 1
ATOM 2296 O O . GLY A 1 282 ? 24.418 4.697 -38.628 1.00 87.44 282 GLY A O 1
ATOM 2297 N N . LEU A 1 283 ? 23.746 6.556 -37.560 1.00 86.94 283 LEU A N 1
ATOM 2298 C CA . LEU A 1 283 ? 23.762 7.414 -38.745 1.00 86.94 283 LEU A CA 1
ATOM 2299 C C . LEU A 1 283 ? 25.177 7.575 -39.302 1.00 86.94 283 LEU A C 1
ATOM 2301 O O . LEU A 1 283 ? 25.368 7.435 -40.505 1.00 86.94 283 LEU A O 1
ATOM 2305 N N . THR A 1 284 ? 26.169 7.823 -38.442 1.00 87.25 284 THR A N 1
ATOM 2306 C CA . THR A 1 284 ? 27.573 7.957 -38.860 1.00 87.25 284 THR A CA 1
ATOM 2307 C C . THR A 1 284 ? 28.060 6.679 -39.543 1.00 87.25 284 THR A C 1
ATOM 2309 O O . THR A 1 284 ? 28.626 6.744 -40.631 1.00 87.25 284 THR A O 1
ATOM 2312 N N . TYR A 1 285 ? 27.772 5.511 -38.958 1.00 86.38 285 TYR A N 1
ATOM 2313 C CA . TYR A 1 285 ? 28.095 4.214 -39.556 1.00 86.38 285 TYR A CA 1
ATOM 2314 C C . TYR A 1 285 ? 27.396 4.015 -40.911 1.00 86.38 285 TYR A C 1
ATOM 2316 O O . TYR A 1 285 ? 28.041 3.646 -41.889 1.00 86.38 285 TYR A O 1
ATOM 2324 N N . LEU A 1 286 ? 26.103 4.342 -41.001 1.00 85.88 286 LEU A N 1
ATOM 2325 C CA . LEU A 1 286 ? 25.325 4.234 -42.236 1.00 85.88 286 LEU A CA 1
ATOM 2326 C C . LEU A 1 286 ? 25.895 5.112 -43.364 1.00 85.88 286 LEU A C 1
ATOM 2328 O O . LEU A 1 286 ? 26.014 4.648 -44.497 1.00 85.88 286 LEU A O 1
ATOM 2332 N N . PHE A 1 287 ? 26.283 6.355 -43.058 1.00 88.62 287 PHE A N 1
ATOM 2333 C CA . PHE A 1 287 ? 26.910 7.260 -44.025 1.00 88.62 287 PHE A CA 1
ATOM 2334 C C . PHE A 1 287 ? 28.298 6.782 -44.464 1.00 88.62 287 PHE A C 1
ATOM 2336 O O . PHE A 1 287 ? 28.638 6.953 -45.632 1.00 88.62 287 PHE A O 1
ATOM 2343 N N . ILE A 1 288 ? 29.078 6.150 -43.579 1.00 86.31 288 ILE A N 1
ATOM 2344 C CA . ILE A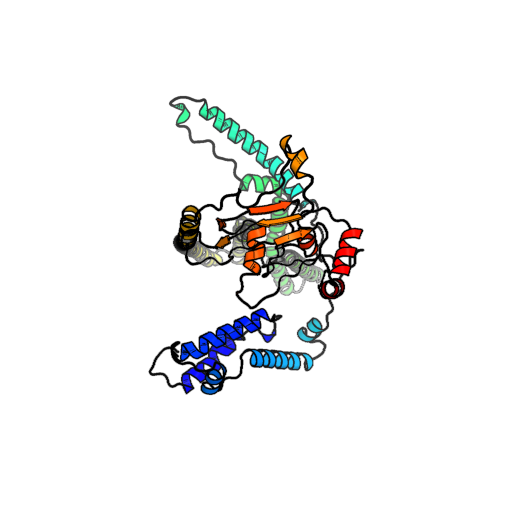 1 288 ? 30.369 5.547 -43.950 1.00 86.31 288 ILE A CA 1
ATOM 2345 C C . ILE A 1 288 ? 30.166 4.380 -44.930 1.00 86.31 288 ILE A C 1
ATOM 2347 O O . ILE A 1 288 ? 30.934 4.249 -45.878 1.00 86.31 288 ILE A O 1
ATOM 2351 N N . THR A 1 289 ? 29.141 3.542 -44.736 1.00 83.06 289 THR A N 1
ATOM 2352 C CA . THR A 1 289 ? 28.916 2.356 -45.585 1.00 83.06 289 THR A CA 1
ATOM 2353 C C . THR A 1 289 ? 28.225 2.673 -46.915 1.00 83.06 289 THR A C 1
ATOM 2355 O O . THR A 1 289 ? 28.587 2.102 -47.939 1.00 83.06 289 THR A O 1
ATOM 2358 N N . LEU A 1 290 ? 27.216 3.550 -46.918 1.00 86.31 290 LEU A N 1
ATOM 2359 C CA . LEU A 1 290 ? 26.346 3.805 -48.081 1.00 86.31 290 LEU A CA 1
ATOM 2360 C C . LEU A 1 290 ? 26.545 5.188 -48.723 1.00 86.31 290 LEU A C 1
ATOM 2362 O O . LEU A 1 290 ? 25.987 5.453 -49.789 1.00 86.31 290 LEU A O 1
ATOM 2366 N N . GLY A 1 291 ? 27.305 6.087 -48.093 1.00 88.75 291 GLY A N 1
ATOM 2367 C CA . GLY A 1 291 ? 27.495 7.458 -48.569 1.00 88.75 291 GLY A CA 1
ATOM 2368 C C . GLY A 1 291 ? 26.197 8.276 -48.587 1.00 88.75 291 GLY A C 1
ATOM 2369 O O . GLY A 1 291 ? 25.282 8.069 -47.786 1.00 88.75 291 GLY A O 1
ATOM 2370 N N . TYR A 1 292 ? 26.093 9.218 -49.531 1.00 90.19 292 TYR A N 1
ATOM 2371 C CA . TYR A 1 292 ? 24.936 10.118 -49.662 1.00 90.19 292 TYR A CA 1
ATOM 2372 C C . TYR A 1 292 ? 23.612 9.403 -49.985 1.00 90.19 292 TYR A C 1
ATOM 2374 O O . TYR A 1 292 ? 22.543 9.965 -49.744 1.00 90.19 292 TYR A O 1
ATOM 2382 N N . SER A 1 293 ? 23.658 8.150 -50.445 1.00 89.56 293 SER A N 1
ATOM 2383 C CA . SER A 1 293 ? 22.473 7.327 -50.724 1.00 89.56 293 SER A CA 1
ATOM 2384 C C . SER A 1 293 ? 21.615 7.049 -49.480 1.00 89.56 293 SER A C 1
ATOM 2386 O O . SER A 1 293 ? 20.438 6.726 -49.608 1.00 89.56 293 SER A O 1
ATOM 2388 N N . ALA A 1 294 ? 22.165 7.216 -48.271 1.00 88.00 294 ALA A N 1
ATOM 2389 C CA . ALA A 1 294 ? 21.430 7.081 -47.013 1.00 88.00 294 ALA A CA 1
ATOM 2390 C C . ALA A 1 294 ? 20.534 8.295 -46.670 1.00 88.00 294 ALA A C 1
ATOM 2392 O O . ALA A 1 294 ? 19.653 8.187 -45.812 1.00 88.00 294 ALA A O 1
ATOM 2393 N N . ALA A 1 295 ? 20.720 9.447 -47.330 1.00 87.38 295 ALA A N 1
ATOM 2394 C CA . ALA A 1 295 ? 20.055 10.707 -46.981 1.00 87.38 295 ALA A CA 1
ATOM 2395 C C . ALA A 1 295 ? 18.506 10.658 -46.986 1.00 87.38 295 ALA A C 1
ATOM 2397 O O . ALA A 1 295 ? 17.911 11.191 -46.044 1.00 87.38 295 ALA A O 1
ATOM 2398 N N . PRO A 1 296 ? 17.817 9.995 -47.943 1.00 90.38 296 PRO A N 1
ATOM 2399 C CA . PRO A 1 296 ? 16.353 9.911 -47.932 1.00 90.38 296 PRO A CA 1
ATOM 2400 C C . PRO A 1 296 ? 15.788 9.229 -46.676 1.00 90.38 296 PRO A C 1
ATOM 2402 O O . PRO A 1 296 ? 14.766 9.661 -46.143 1.00 90.38 296 PRO A O 1
ATOM 2405 N N . GLY A 1 297 ? 16.474 8.206 -46.152 1.00 87.31 297 GLY A N 1
ATOM 2406 C CA . GLY A 1 297 ? 16.069 7.519 -44.921 1.00 87.31 297 GLY A CA 1
ATOM 2407 C C . GLY A 1 297 ? 16.166 8.419 -43.686 1.00 87.31 297 GLY A C 1
ATOM 2408 O O . GLY A 1 297 ? 15.272 8.416 -42.838 1.00 87.31 297 GLY A O 1
ATOM 2409 N N . VAL A 1 298 ? 17.206 9.257 -43.618 1.00 88.06 298 VAL A N 1
ATOM 2410 C CA . VAL A 1 298 ? 17.387 10.237 -42.535 1.00 88.06 298 VAL A CA 1
ATOM 2411 C C . VAL A 1 298 ? 16.286 11.297 -42.560 1.00 88.06 298 VAL A C 1
ATOM 2413 O O . VAL A 1 298 ? 15.736 11.630 -41.511 1.00 88.06 298 VAL A O 1
ATOM 2416 N N . VAL A 1 299 ? 15.906 11.783 -43.747 1.00 89.56 299 VAL A N 1
ATOM 2417 C CA . VAL A 1 299 ? 14.809 12.754 -43.909 1.00 89.56 299 VAL A CA 1
ATOM 2418 C C . VAL A 1 299 ? 13.484 12.177 -43.405 1.00 89.56 299 VAL A C 1
ATOM 2420 O O . VAL A 1 299 ? 12.789 12.834 -42.630 1.00 89.56 299 VAL A O 1
ATOM 2423 N N . ILE A 1 300 ? 13.159 10.930 -43.764 1.00 90.12 300 ILE A N 1
ATOM 2424 C CA . ILE A 1 300 ? 11.945 10.252 -43.279 1.00 90.12 300 ILE A CA 1
ATOM 2425 C C . ILE A 1 300 ? 11.968 10.119 -41.749 1.00 90.12 300 ILE A C 1
ATOM 2427 O O . ILE A 1 300 ? 10.968 10.402 -41.088 1.00 90.12 300 ILE A O 1
ATOM 2431 N N . MET A 1 301 ? 13.113 9.751 -41.166 1.00 86.75 301 MET A N 1
ATOM 2432 C CA . MET A 1 301 ? 13.265 9.621 -39.714 1.00 86.75 301 MET A CA 1
ATOM 2433 C C . MET A 1 301 ? 13.072 10.960 -38.982 1.00 86.75 301 MET A C 1
ATOM 2435 O O . MET A 1 301 ? 12.387 11.010 -37.957 1.00 86.75 301 MET A O 1
ATOM 2439 N N . ILE A 1 302 ? 13.615 12.054 -39.528 1.00 87.56 302 ILE A N 1
ATOM 2440 C CA . ILE A 1 302 ? 13.452 13.409 -38.978 1.00 87.56 302 ILE A CA 1
ATOM 2441 C C . ILE A 1 302 ? 11.989 13.856 -39.034 1.00 87.56 302 ILE A C 1
ATOM 2443 O O . ILE A 1 302 ? 11.518 14.463 -38.078 1.00 87.56 302 ILE A O 1
ATOM 2447 N N . VAL A 1 303 ? 11.253 13.535 -40.103 1.00 91.00 303 VAL A N 1
ATOM 2448 C CA . VAL A 1 303 ? 9.823 13.874 -40.241 1.00 91.00 303 VAL A CA 1
ATOM 2449 C C . VAL A 1 303 ? 8.939 13.044 -39.302 1.00 91.00 303 VAL A C 1
ATOM 2451 O O . VAL A 1 303 ? 7.928 13.536 -38.801 1.00 91.00 303 VAL A O 1
ATOM 2454 N N . PHE A 1 304 ? 9.311 11.798 -39.005 1.00 89.19 304 PHE A N 1
ATOM 2455 C CA . PHE A 1 304 ? 8.515 10.923 -38.137 1.00 89.19 304 PHE A CA 1
ATOM 2456 C C . PHE A 1 304 ? 8.603 11.302 -36.644 1.00 89.19 304 PHE A C 1
ATOM 2458 O O . PHE A 1 304 ? 7.655 11.095 -35.878 1.00 89.19 304 PHE A O 1
ATOM 2465 N N . LEU A 1 305 ? 9.721 11.897 -36.217 1.00 87.75 305 LEU A N 1
ATOM 2466 C CA . LEU A 1 305 ? 9.944 12.344 -34.838 1.00 87.75 305 LEU A CA 1
ATOM 2467 C C . LEU A 1 305 ? 8.919 13.397 -34.341 1.00 87.75 305 LEU A C 1
ATOM 2469 O O . LEU A 1 305 ? 8.292 13.154 -33.305 1.00 87.75 305 LEU A O 1
ATOM 2473 N N . PRO A 1 306 ? 8.677 14.534 -35.033 1.00 91.12 306 PRO A N 1
ATOM 2474 C CA . PRO A 1 306 ? 7.717 15.543 -34.590 1.00 91.12 306 PRO A CA 1
ATOM 2475 C C . PRO A 1 306 ? 6.279 15.018 -34.579 1.00 91.12 306 PRO A C 1
ATOM 2477 O O . PRO A 1 306 ? 5.526 15.348 -33.664 1.00 91.12 306 PRO A O 1
ATOM 2480 N N . THR A 1 307 ? 5.902 14.149 -35.520 1.00 90.25 307 THR A N 1
ATOM 2481 C CA . THR A 1 307 ? 4.565 13.535 -35.555 1.00 90.25 307 THR A CA 1
ATOM 2482 C C . THR A 1 307 ? 4.285 12.719 -34.290 1.00 90.25 307 THR A C 1
ATOM 2484 O O . THR A 1 307 ? 3.228 12.875 -33.671 1.00 90.25 307 THR A O 1
ATOM 2487 N N . ASN A 1 308 ? 5.258 11.923 -33.832 1.00 89.25 308 ASN A N 1
ATOM 2488 C CA . ASN A 1 308 ? 5.146 11.185 -32.570 1.00 89.25 308 ASN A CA 1
ATOM 2489 C C . ASN A 1 308 ? 5.062 12.114 -31.347 1.00 89.25 308 ASN A C 1
ATOM 2491 O O . ASN A 1 308 ? 4.276 11.863 -30.429 1.00 89.25 308 ASN A O 1
ATOM 2495 N N . ILE A 1 309 ? 5.825 13.214 -31.334 1.00 91.12 309 ILE A N 1
ATOM 2496 C CA . ILE A 1 309 ? 5.789 14.204 -30.244 1.00 91.12 309 ILE A CA 1
ATOM 2497 C C . ILE A 1 309 ? 4.412 14.883 -30.168 1.00 91.12 309 ILE A C 1
ATOM 2499 O O . ILE A 1 309 ? 3.836 14.979 -29.083 1.00 91.12 309 ILE A O 1
ATOM 2503 N N . LEU A 1 310 ? 3.846 15.305 -31.303 1.00 93.88 310 LEU A N 1
ATOM 2504 C CA . LEU A 1 310 ? 2.513 15.920 -31.370 1.00 93.88 310 LEU A CA 1
ATOM 2505 C C . LEU A 1 310 ? 1.412 14.962 -30.889 1.00 93.88 310 LEU A C 1
ATOM 2507 O O . LEU A 1 310 ? 0.525 15.363 -30.121 1.00 93.88 310 LEU A O 1
ATOM 2511 N N . GLY A 1 311 ? 1.497 13.688 -31.282 1.00 93.06 311 GLY A N 1
ATOM 2512 C CA . GLY A 1 311 ? 0.615 12.631 -30.788 1.00 93.06 311 GLY A CA 1
ATOM 2513 C C . GLY A 1 311 ? 0.708 12.471 -29.268 1.00 93.06 311 GLY A C 1
ATOM 2514 O O . GLY A 1 311 ? -0.308 12.523 -28.572 1.00 93.06 311 GLY A O 1
ATOM 2515 N N . SER A 1 312 ? 1.928 12.383 -28.730 1.00 91.19 312 SER A N 1
ATOM 2516 C CA . SER A 1 312 ? 2.178 12.252 -27.288 1.00 91.19 312 SER A CA 1
ATOM 2517 C C . SER A 1 312 ? 1.654 13.449 -26.479 1.00 91.19 312 SER A C 1
ATOM 2519 O O . SER A 1 312 ? 0.994 13.269 -25.451 1.00 91.19 312 SER A O 1
ATOM 2521 N N . ILE A 1 313 ? 1.847 14.682 -26.966 1.00 93.69 313 ILE A N 1
ATOM 2522 C CA . ILE A 1 313 ? 1.298 15.895 -26.333 1.00 93.69 313 ILE A CA 1
ATOM 2523 C C . ILE A 1 313 ? -0.231 15.834 -26.281 1.00 93.69 313 ILE A C 1
ATOM 2525 O O . ILE A 1 313 ? -0.832 16.195 -25.265 1.00 93.69 313 ILE A O 1
ATOM 2529 N N . SER A 1 314 ? -0.866 15.368 -27.357 1.00 93.88 314 SER A N 1
ATOM 2530 C CA . SER A 1 314 ? -2.320 15.221 -27.418 1.00 93.88 314 SER A CA 1
ATOM 2531 C C . SER A 1 314 ? -2.805 14.200 -26.391 1.00 93.88 314 SER A C 1
ATOM 2533 O O . SER A 1 314 ? -3.643 14.540 -25.556 1.00 93.88 314 SER A O 1
ATOM 2535 N N . VAL A 1 315 ? -2.218 12.999 -26.364 1.00 92.69 315 VAL A N 1
ATOM 2536 C CA . VAL A 1 315 ? -2.533 11.955 -25.369 1.00 92.69 315 VAL A CA 1
ATOM 2537 C C . VAL A 1 315 ? -2.366 12.480 -23.942 1.00 92.69 315 VAL A C 1
ATOM 2539 O O . VAL A 1 315 ? -3.270 12.323 -23.122 1.00 92.69 315 VAL A O 1
ATOM 2542 N N . LYS A 1 316 ? -1.271 13.193 -23.650 1.00 91.62 316 LYS A N 1
ATOM 2543 C CA . LYS A 1 316 ? -1.028 13.794 -22.330 1.00 91.62 316 LYS A CA 1
ATOM 2544 C C . LYS A 1 316 ? -2.120 14.794 -21.940 1.00 91.62 316 LYS A C 1
ATOM 2546 O O . LYS A 1 316 ? -2.571 14.782 -20.795 1.00 91.62 316 LYS A O 1
ATOM 2551 N N . LYS A 1 317 ? -2.583 15.641 -22.870 1.00 91.62 317 LYS A N 1
ATOM 2552 C CA . LYS A 1 317 ? -3.696 16.579 -22.618 1.00 91.62 317 LYS A CA 1
ATOM 2553 C C . LYS A 1 317 ? -4.978 15.834 -22.239 1.00 91.62 317 LYS A C 1
ATOM 2555 O O . LYS A 1 317 ? -5.638 16.220 -21.273 1.00 91.62 317 LYS A O 1
ATOM 2560 N N . TRP A 1 318 ? -5.314 14.768 -22.966 1.00 92.00 318 TRP A N 1
ATOM 2561 C CA . TRP A 1 318 ? -6.487 13.938 -22.673 1.00 92.00 318 TRP A CA 1
ATOM 2562 C C . TRP A 1 318 ? -6.363 13.228 -21.323 1.00 92.00 318 TRP A C 1
ATOM 2564 O O . TRP A 1 318 ? -7.298 13.266 -20.526 1.00 92.00 318 TRP A O 1
ATOM 2574 N N . GLN A 1 319 ? -5.190 12.674 -21.019 1.00 88.50 319 GLN A N 1
ATOM 2575 C CA . GLN A 1 319 ? -4.925 11.986 -19.758 1.00 88.50 319 GLN A CA 1
ATOM 2576 C C . GLN A 1 319 ? -5.064 12.924 -18.550 1.00 88.50 319 GLN A C 1
ATOM 2578 O O . GLN A 1 319 ? -5.683 12.556 -17.557 1.00 88.50 319 GLN A O 1
ATOM 2583 N N . VAL A 1 320 ? -4.567 14.163 -18.634 1.00 89.31 320 VAL A N 1
ATOM 2584 C CA . VAL A 1 320 ? -4.710 15.156 -17.551 1.00 89.31 320 VAL A CA 1
ATOM 2585 C C . VAL A 1 320 ? -6.179 15.519 -17.318 1.00 89.31 320 VAL A C 1
ATOM 2587 O O . VAL A 1 320 ? -6.614 15.598 -16.171 1.00 89.31 320 VAL A O 1
ATOM 2590 N N . ARG A 1 321 ? -6.964 15.715 -18.387 1.00 90.62 321 ARG A N 1
ATOM 2591 C CA . ARG A 1 321 ? -8.412 15.966 -18.268 1.00 90.62 321 ARG A CA 1
ATOM 2592 C C . ARG A 1 321 ? -9.133 14.784 -17.622 1.00 90.62 321 ARG A C 1
ATOM 2594 O O . ARG A 1 321 ? -9.980 14.987 -16.759 1.00 90.62 321 ARG A O 1
ATOM 2601 N N . GLN A 1 322 ? -8.760 13.563 -17.996 1.00 90.06 322 GLN A N 1
ATOM 2602 C CA . GLN A 1 322 ? -9.319 12.349 -17.411 1.00 90.06 322 GLN A CA 1
ATOM 2603 C C . GLN A 1 322 ? -9.013 12.236 -15.912 1.00 90.06 322 GLN A C 1
ATOM 2605 O O . GLN A 1 322 ? -9.904 11.859 -15.155 1.00 90.06 322 GLN A O 1
ATOM 2610 N N . MET A 1 323 ? -7.789 12.563 -15.478 1.00 84.50 323 MET A N 1
ATOM 2611 C CA . MET A 1 323 ? -7.436 12.529 -14.052 1.00 84.50 323 MET A CA 1
ATOM 2612 C C . MET A 1 323 ? -8.287 13.515 -13.247 1.00 84.50 323 MET A C 1
ATOM 2614 O O . MET A 1 323 ? -8.869 13.116 -12.248 1.00 84.50 323 MET A O 1
ATOM 2618 N N . LYS A 1 324 ? -8.489 14.744 -13.745 1.00 86.75 324 LYS A N 1
ATOM 2619 C CA . LYS A 1 324 ? -9.350 15.735 -13.072 1.00 86.75 324 LYS A CA 1
ATOM 2620 C C . LYS A 1 324 ? -10.785 15.239 -12.877 1.00 86.75 324 LYS A C 1
ATOM 2622 O O . LYS A 1 324 ? -11.309 15.303 -11.773 1.00 86.75 324 LYS A O 1
ATOM 2627 N N . LEU A 1 325 ? -11.396 14.684 -13.928 1.00 87.12 325 LEU A N 1
ATOM 2628 C CA . LEU A 1 325 ? -12.760 14.143 -13.849 1.00 87.12 325 LEU A CA 1
ATOM 2629 C C . LEU A 1 325 ? -12.854 12.928 -12.910 1.00 87.12 325 LEU A C 1
ATOM 2631 O O . LEU A 1 325 ? -13.870 12.734 -12.240 1.00 87.12 325 LEU A O 1
ATOM 2635 N N . LYS A 1 326 ? -11.806 12.094 -12.850 1.00 78.31 326 LYS A N 1
ATOM 2636 C CA . LYS A 1 326 ? -11.733 10.979 -11.894 1.00 78.31 326 LYS A CA 1
ATOM 2637 C C . LYS A 1 326 ? -11.637 11.483 -10.454 1.00 78.31 326 LYS A C 1
ATOM 2639 O O . LYS A 1 326 ? -12.365 10.965 -9.611 1.00 78.31 326 LYS A O 1
ATOM 2644 N N . ASP A 1 327 ? -10.809 12.488 -10.195 1.00 80.88 327 ASP A N 1
ATOM 2645 C CA . ASP A 1 327 ? -10.635 13.067 -8.860 1.00 80.88 327 ASP A CA 1
ATOM 2646 C C . ASP A 1 327 ? -11.921 13.746 -8.374 1.00 80.88 327 ASP A C 1
ATOM 2648 O O . ASP A 1 327 ? -12.355 13.501 -7.250 1.00 80.88 327 ASP A O 1
ATOM 2652 N N . GLU A 1 328 ? -12.594 14.517 -9.235 1.00 87.44 328 GLU A N 1
ATOM 2653 C CA . GLU A 1 328 ? -13.896 15.126 -8.928 1.00 87.44 328 GLU A CA 1
ATOM 2654 C C . GLU A 1 328 ? -14.948 14.068 -8.577 1.00 87.44 328 GLU A C 1
ATOM 2656 O O . GLU A 1 328 ? -15.647 14.187 -7.568 1.00 87.44 328 GLU A O 1
ATOM 2661 N N . ARG A 1 329 ? -15.022 12.981 -9.357 1.00 86.94 329 ARG A N 1
ATOM 2662 C CA . ARG A 1 329 ? -15.922 11.859 -9.066 1.00 86.94 329 ARG A CA 1
ATOM 2663 C C . ARG A 1 329 ? -15.608 11.215 -7.714 1.00 86.94 329 ARG A C 1
ATOM 2665 O O . ARG A 1 329 ? -16.533 10.940 -6.952 1.00 86.94 329 ARG A O 1
ATOM 2672 N N . ILE A 1 330 ? -14.335 10.932 -7.429 1.00 78.31 330 ILE A N 1
ATOM 2673 C CA . ILE A 1 330 ? -13.914 10.298 -6.169 1.00 78.31 330 ILE A CA 1
ATOM 2674 C C . ILE A 1 330 ? -14.233 11.214 -4.987 1.00 78.31 330 ILE A C 1
ATOM 2676 O O . ILE A 1 330 ? -14.780 10.748 -3.988 1.00 78.31 330 ILE A O 1
ATOM 2680 N N . LYS A 1 331 ? -13.967 12.515 -5.124 1.00 82.50 331 LYS A N 1
ATOM 2681 C CA . LYS A 1 331 ? -14.279 13.518 -4.107 1.00 82.50 331 LYS A CA 1
ATOM 2682 C C . LYS A 1 331 ? -15.776 13.565 -3.803 1.00 82.50 331 LYS A C 1
ATOM 2684 O O . LYS A 1 331 ? -16.144 13.447 -2.640 1.00 82.50 331 LYS A O 1
ATOM 2689 N N . MET A 1 332 ? -16.636 13.635 -4.825 1.00 81.00 332 MET A N 1
ATOM 2690 C CA . MET A 1 332 ? -18.091 13.623 -4.622 1.00 81.00 332 MET A CA 1
ATOM 2691 C C . MET A 1 332 ? -18.575 12.334 -3.950 1.00 81.00 332 MET A C 1
ATOM 2693 O O . MET A 1 332 ? -19.410 12.383 -3.053 1.00 81.00 332 MET A O 1
ATOM 2697 N N . ILE A 1 333 ? -18.040 11.171 -4.336 1.00 81.12 333 ILE A N 1
ATOM 2698 C CA . ILE A 1 333 ? -18.385 9.900 -3.680 1.00 81.12 333 ILE A CA 1
ATOM 2699 C C . ILE A 1 333 ? -17.975 9.925 -2.203 1.00 81.12 333 ILE A C 1
ATOM 2701 O O . ILE A 1 333 ? -18.744 9.481 -1.351 1.00 81.12 333 ILE A O 1
ATOM 2705 N N . HIS A 1 334 ? -16.798 10.466 -1.884 1.00 76.88 334 HIS A N 1
ATOM 2706 C CA . HIS A 1 334 ? -16.348 10.624 -0.504 1.00 76.88 334 HIS A CA 1
ATOM 2707 C C . HIS A 1 334 ? -17.230 11.581 0.297 1.00 76.88 334 HIS A C 1
ATOM 2709 O O . HIS A 1 334 ? -17.603 11.251 1.419 1.00 76.88 334 HIS A O 1
ATOM 2715 N N . GLU A 1 335 ? -17.594 12.731 -0.268 1.00 85.12 335 GLU A N 1
ATOM 2716 C CA . GLU A 1 335 ? -18.503 13.693 0.363 1.00 85.12 335 GLU A CA 1
ATOM 2717 C C . GLU A 1 335 ? -19.888 13.084 0.597 1.00 85.12 335 GLU A C 1
ATOM 2719 O O . GLU A 1 335 ? -20.446 13.255 1.675 1.00 85.12 335 GLU A O 1
ATOM 2724 N N . VAL A 1 336 ? -20.410 12.290 -0.342 1.00 80.75 336 VAL A N 1
ATOM 2725 C CA . VAL A 1 336 ? -21.679 11.568 -0.172 1.00 80.75 336 VAL A CA 1
ATOM 2726 C C . VAL A 1 336 ? -21.568 10.488 0.904 1.00 80.75 336 VAL A C 1
ATOM 2728 O O . VAL A 1 336 ? -22.444 10.394 1.758 1.00 80.75 336 VAL A O 1
ATOM 2731 N N . LEU A 1 337 ? -20.500 9.685 0.921 1.00 74.75 337 LEU A N 1
ATOM 2732 C CA . LEU A 1 337 ? -20.297 8.653 1.947 1.00 74.75 337 LEU A CA 1
ATOM 2733 C C . LEU A 1 337 ? -20.131 9.259 3.342 1.00 74.75 337 LEU A C 1
ATOM 2735 O O . LEU A 1 337 ? -20.727 8.770 4.304 1.00 74.75 337 LEU A O 1
ATOM 2739 N N . ASN A 1 338 ? -19.349 10.331 3.451 1.00 72.44 338 ASN A N 1
ATOM 2740 C CA . ASN A 1 338 ? -19.178 11.069 4.695 1.00 72.44 338 ASN A CA 1
ATOM 2741 C C . ASN A 1 338 ? -20.461 11.801 5.082 1.00 72.44 338 ASN A C 1
ATOM 2743 O O . ASN A 1 338 ? -20.781 11.824 6.259 1.00 72.44 338 ASN A O 1
ATOM 2747 N N . GLY A 1 339 ? -21.233 12.310 4.122 1.00 78.62 339 GLY A N 1
ATOM 2748 C CA . GLY A 1 339 ? -22.556 12.886 4.340 1.00 78.62 339 GLY A CA 1
ATOM 2749 C C . GLY A 1 339 ? -23.548 11.856 4.873 1.00 78.62 339 GLY A C 1
ATOM 2750 O O . GLY A 1 339 ? -24.227 12.120 5.855 1.00 78.62 339 GLY A O 1
ATOM 2751 N N . ILE A 1 340 ? -23.576 10.640 4.320 1.00 78.88 340 ILE A N 1
ATOM 2752 C CA . ILE A 1 340 ? -24.400 9.533 4.831 1.00 78.88 340 ILE A CA 1
ATOM 2753 C C . ILE A 1 340 ? -23.964 9.158 6.251 1.00 78.88 340 ILE A C 1
ATOM 2755 O O . ILE A 1 340 ? -24.807 9.042 7.139 1.00 78.88 340 ILE A O 1
ATOM 2759 N N . LYS A 1 341 ? -22.655 9.010 6.497 1.00 69.50 341 LYS A N 1
ATOM 2760 C CA . LYS A 1 341 ? -22.126 8.752 7.846 1.00 69.50 341 LYS A CA 1
ATOM 2761 C C . LYS A 1 341 ? -22.443 9.893 8.807 1.00 69.50 341 LYS A C 1
ATOM 2763 O O . LYS A 1 341 ? -22.802 9.612 9.940 1.00 69.50 341 LYS A O 1
ATOM 2768 N N . ALA A 1 342 ? -22.351 11.144 8.369 1.00 75.31 342 ALA A N 1
ATOM 2769 C CA . ALA A 1 342 ? -22.658 12.323 9.164 1.00 75.31 342 ALA A CA 1
ATOM 2770 C C . ALA A 1 342 ? -24.152 12.421 9.455 1.00 75.31 342 ALA A C 1
ATOM 2772 O O . ALA A 1 342 ? -24.500 12.719 10.579 1.00 75.31 342 ALA A O 1
ATOM 2773 N N . ILE A 1 343 ? -25.040 12.096 8.514 1.00 78.88 343 ILE A N 1
ATOM 2774 C CA . ILE A 1 343 ? -26.492 12.060 8.745 1.00 78.88 343 ILE A CA 1
ATOM 2775 C C . ILE A 1 343 ? -26.844 10.945 9.733 1.00 78.88 343 ILE A C 1
ATOM 2777 O O . ILE A 1 343 ? -27.594 11.171 10.678 1.00 78.88 343 ILE A O 1
ATOM 2781 N N . VAL A 1 344 ? -26.271 9.749 9.566 1.00 76.81 344 VAL A N 1
ATOM 2782 C CA . VAL A 1 344 ? -26.490 8.628 10.493 1.00 76.81 344 VAL A CA 1
ATOM 2783 C C . VAL A 1 344 ? -25.893 8.929 11.869 1.00 76.81 344 VAL A C 1
ATOM 2785 O O . VAL A 1 344 ? -26.539 8.667 12.878 1.00 76.81 344 VAL A O 1
ATOM 2788 N N . SER A 1 345 ? -24.692 9.505 11.922 1.00 73.38 345 SER A N 1
ATOM 2789 C CA . SER A 1 345 ? -24.024 9.911 13.162 1.00 73.38 345 SER A CA 1
ATOM 2790 C C . SER A 1 345 ? -24.760 11.058 13.840 1.00 73.38 345 SER A C 1
ATOM 2792 O O . SER A 1 345 ? -24.977 10.996 15.035 1.00 73.38 345 SER A O 1
ATOM 2794 N N . ASN A 1 346 ? -25.223 12.060 13.095 1.00 75.44 346 ASN A N 1
ATOM 2795 C CA . ASN A 1 346 ? -25.995 13.182 13.615 1.00 75.44 346 ASN A CA 1
ATOM 2796 C C . ASN A 1 346 ? -27.354 12.716 14.138 1.00 75.44 346 ASN A C 1
ATOM 2798 O O . ASN A 1 346 ? -27.771 13.166 15.191 1.00 75.44 346 ASN A O 1
ATOM 2802 N N . ASN A 1 347 ? -28.016 11.763 13.474 1.00 74.44 347 ASN A N 1
ATOM 2803 C CA . ASN A 1 347 ? -29.223 11.140 14.021 1.00 74.44 347 ASN A CA 1
ATOM 2804 C C . ASN A 1 347 ? -28.923 10.364 15.311 1.00 74.44 347 ASN A C 1
ATOM 2806 O O . ASN A 1 347 ? -29.680 10.467 16.267 1.00 74.44 347 ASN A O 1
ATOM 2810 N N . ARG A 1 348 ? -27.807 9.627 15.375 1.00 74.75 348 ARG A N 1
ATOM 2811 C CA . ARG A 1 348 ? -27.385 8.929 16.602 1.00 74.75 348 ARG A CA 1
ATOM 2812 C C . ARG A 1 348 ? -27.011 9.897 17.724 1.00 74.75 348 ARG A C 1
ATOM 2814 O O . ARG A 1 348 ? -27.439 9.682 18.844 1.00 74.75 348 ARG A O 1
ATOM 2821 N N . LEU A 1 349 ? -26.254 10.950 17.423 1.00 67.81 349 LEU A N 1
ATOM 2822 C CA . LEU A 1 349 ? -25.844 11.994 18.361 1.00 67.81 349 LEU A CA 1
ATOM 2823 C C . LEU A 1 349 ? -27.045 12.789 18.841 1.00 67.81 349 LEU A C 1
ATOM 2825 O O . LEU A 1 349 ? -27.156 13.022 20.028 1.00 67.81 349 LEU A O 1
ATOM 2829 N N . LYS A 1 350 ? -27.969 13.162 17.955 1.00 74.25 350 LYS A N 1
ATOM 2830 C CA . LYS A 1 350 ? -29.216 13.819 18.342 1.00 74.25 350 LYS A CA 1
ATOM 2831 C C . LYS A 1 350 ? -30.037 12.916 19.257 1.00 74.25 350 LYS A C 1
ATOM 2833 O O . LYS A 1 350 ? -30.498 13.389 20.280 1.00 74.25 350 LYS A O 1
ATOM 2838 N N . ASN A 1 351 ? -30.161 11.628 18.936 1.00 73.50 351 ASN A N 1
ATOM 2839 C CA . ASN A 1 351 ? -30.838 10.675 19.815 1.00 73.50 351 ASN A CA 1
ATOM 2840 C C . ASN A 1 351 ? -30.102 10.487 21.147 1.00 73.50 351 ASN A C 1
ATOM 2842 O O . ASN A 1 351 ? -30.760 10.295 22.152 1.00 73.50 351 ASN A O 1
ATOM 2846 N N . TYR A 1 352 ? -28.769 10.551 21.161 1.00 72.62 352 TYR A N 1
ATOM 2847 C CA . TYR A 1 352 ? -27.961 10.462 22.377 1.00 72.62 352 TYR A CA 1
ATOM 2848 C C . TYR A 1 352 ? -28.073 11.726 23.240 1.00 72.62 352 TYR A C 1
ATOM 2850 O O . TYR A 1 352 ? -28.307 11.624 24.430 1.00 72.62 352 TYR A O 1
ATOM 2858 N N . PHE A 1 353 ? -27.958 12.917 22.648 1.00 70.75 353 PHE A N 1
ATOM 2859 C CA . PHE A 1 353 ? -28.076 14.200 23.351 1.00 70.75 353 PHE A CA 1
ATOM 2860 C C . PHE A 1 353 ? -29.501 14.498 23.824 1.00 70.75 353 PHE A C 1
ATOM 2862 O O . PHE A 1 353 ? -29.678 15.312 24.720 1.00 70.75 353 PHE A O 1
ATOM 2869 N N . VAL A 1 354 ? -30.508 13.900 23.183 1.00 72.62 354 VAL A N 1
ATOM 2870 C CA . VAL A 1 354 ? -31.915 13.977 23.606 1.00 72.62 354 VAL A CA 1
ATOM 2871 C C . VAL A 1 354 ? -32.281 12.810 24.531 1.00 72.62 354 VAL A C 1
ATOM 2873 O O . VAL A 1 354 ? -33.348 12.846 25.131 1.00 72.62 354 VAL A O 1
ATOM 2876 N N . ALA A 1 355 ? -31.435 11.781 24.656 1.00 62.28 355 ALA A N 1
ATOM 2877 C CA . ALA A 1 355 ? -31.675 10.717 25.620 1.00 62.28 355 ALA A CA 1
ATOM 2878 C C . ALA A 1 355 ? -31.453 11.262 27.032 1.00 62.28 355 ALA A C 1
ATOM 2880 O O . ALA A 1 355 ? -30.462 11.948 27.286 1.00 62.28 355 ALA A O 1
ATOM 2881 N N . ASP A 1 356 ? -32.375 10.940 27.934 1.00 63.69 356 ASP A N 1
ATOM 2882 C CA . ASP A 1 356 ? -32.266 11.313 29.338 1.00 63.69 356 ASP A CA 1
ATOM 2883 C C . ASP A 1 356 ? -30.976 10.721 29.930 1.00 63.69 356 ASP A C 1
ATOM 2885 O O . ASP A 1 356 ? -30.695 9.525 29.792 1.00 63.69 356 ASP A O 1
ATOM 2889 N N . GLU A 1 357 ? -30.162 11.565 30.569 1.00 63.69 357 GLU A N 1
ATOM 2890 C CA . GLU A 1 357 ? -28.969 11.099 31.269 1.00 63.69 357 GLU A CA 1
ATOM 2891 C C . GLU A 1 357 ? -29.388 10.249 32.476 1.00 63.69 357 GLU A C 1
ATOM 2893 O O . GLU A 1 357 ? -30.192 10.668 33.311 1.00 63.69 357 GLU A O 1
ATOM 2898 N N . LEU A 1 358 ? -28.835 9.038 32.575 1.00 63.19 358 LEU A N 1
ATOM 2899 C CA . LEU A 1 358 ? -29.016 8.192 33.751 1.00 63.19 358 LEU A CA 1
ATOM 2900 C C . LEU A 1 358 ? -28.292 8.832 34.938 1.00 63.19 358 LEU A C 1
ATOM 2902 O O . LEU A 1 358 ? -27.088 9.078 34.868 1.00 63.19 358 LEU A O 1
ATOM 2906 N N . ASP A 1 359 ? -29.016 9.065 36.031 1.00 64.44 359 ASP A N 1
ATOM 2907 C CA . ASP A 1 359 ? -28.442 9.628 37.251 1.00 64.44 359 ASP A CA 1
ATOM 2908 C C . ASP A 1 359 ? -27.348 8.686 37.813 1.00 64.44 359 ASP A C 1
ATOM 2910 O O . ASP A 1 359 ? -27.634 7.543 38.190 1.00 64.44 359 ASP A O 1
ATOM 2914 N N . PRO A 1 360 ? -26.076 9.121 37.894 1.00 59.50 360 PRO A N 1
ATOM 2915 C CA . PRO A 1 360 ? -24.995 8.299 38.432 1.00 59.50 360 PRO A CA 1
ATOM 2916 C C . PRO A 1 360 ? -25.174 7.951 39.923 1.00 59.50 360 PRO A C 1
ATOM 2918 O O . PRO A 1 360 ? -24.503 7.039 40.408 1.00 59.50 360 PRO A O 1
ATOM 2921 N N . GLY A 1 361 ? -26.084 8.624 40.640 1.00 61.59 361 GLY A N 1
ATOM 2922 C CA . GLY A 1 361 ? -26.486 8.317 42.016 1.00 61.59 361 GLY A CA 1
ATOM 2923 C C . GLY A 1 361 ? -27.489 7.164 42.161 1.00 61.59 361 GLY A C 1
ATOM 2924 O O . GLY A 1 361 ? -27.872 6.833 43.283 1.00 61.59 361 GLY A O 1
ATOM 2925 N N . VAL A 1 362 ? -27.918 6.527 41.061 1.00 65.56 362 VAL A N 1
ATOM 2926 C CA . VAL A 1 362 ? -28.879 5.407 41.091 1.00 65.56 362 VAL A CA 1
ATOM 2927 C C . VAL A 1 362 ? -28.378 4.231 41.925 1.00 65.56 362 VAL A C 1
ATOM 2929 O O . VAL A 1 362 ? -29.170 3.646 42.667 1.00 65.56 362 VAL A O 1
ATOM 2932 N N . VAL A 1 363 ? -27.086 3.901 41.820 1.00 67.81 363 VAL A N 1
ATOM 2933 C CA . VAL A 1 363 ? -26.452 2.820 42.584 1.00 67.81 363 VAL A CA 1
ATOM 2934 C C . VAL A 1 363 ? -25.510 3.409 43.617 1.00 67.81 363 VAL A C 1
ATOM 2936 O O . VAL A 1 363 ? -24.493 4.010 43.272 1.00 67.81 363 VAL A O 1
ATOM 2939 N N . GLU A 1 364 ? -25.801 3.167 44.891 1.00 73.44 364 GLU A N 1
ATOM 2940 C CA . GLU A 1 364 ? -24.907 3.550 45.976 1.00 73.44 364 GLU A CA 1
ATOM 2941 C C . GLU A 1 364 ? -23.669 2.646 45.944 1.00 73.44 364 GLU A C 1
ATOM 2943 O O . GLU A 1 364 ? -23.719 1.456 46.278 1.00 73.44 364 GLU A O 1
ATOM 2948 N N . ARG A 1 365 ? -22.551 3.211 45.479 1.00 69.44 365 ARG A N 1
ATOM 2949 C CA . ARG A 1 365 ? -21.246 2.549 45.423 1.00 69.44 365 ARG A CA 1
ATOM 2950 C C . ARG A 1 365 ? -20.344 3.112 46.507 1.00 69.44 365 ARG A C 1
ATOM 2952 O O . ARG A 1 365 ? -20.153 4.320 46.602 1.00 69.44 365 ARG A O 1
ATOM 2959 N N . ASP A 1 366 ? -19.726 2.224 47.274 1.00 61.41 366 ASP A N 1
ATOM 2960 C CA . ASP A 1 366 ? -18.748 2.591 48.298 1.00 61.41 366 ASP A CA 1
ATOM 2961 C C . ASP A 1 366 ? -17.487 3.211 47.652 1.00 61.41 366 ASP A C 1
ATOM 2963 O O . ASP A 1 366 ? -16.576 2.510 47.187 1.00 61.41 366 ASP A O 1
ATOM 2967 N N . HIS A 1 367 ? -17.409 4.542 47.606 1.00 46.53 367 HIS A N 1
ATOM 2968 C CA . HIS A 1 367 ? -16.191 5.282 47.263 1.00 46.53 367 HIS A CA 1
ATOM 2969 C C . HIS A 1 367 ? -15.813 6.268 48.379 1.00 46.53 367 HIS A C 1
ATOM 2971 O O . HIS A 1 367 ? -16.228 7.414 48.400 1.00 46.53 367 HIS A O 1
ATOM 2977 N N . LYS A 1 368 ? -15.024 5.723 49.319 1.00 43.12 368 LYS A N 1
ATOM 2978 C CA . LYS A 1 368 ? -14.139 6.301 50.354 1.00 43.12 368 LYS A CA 1
ATOM 2979 C C . LYS A 1 368 ? -14.215 7.804 50.712 1.00 43.12 368 LYS A C 1
ATOM 2981 O O . LYS A 1 368 ? -13.979 8.662 49.871 1.00 43.12 368 LYS A O 1
ATOM 2986 N N . ASN A 1 369 ? -14.194 8.004 52.042 1.00 37.75 369 ASN A N 1
ATOM 2987 C CA . ASN A 1 369 ? -13.700 9.143 52.845 1.00 37.75 369 ASN A CA 1
ATOM 2988 C C . ASN A 1 369 ? -14.706 10.172 53.388 1.00 37.75 369 ASN A C 1
ATOM 2990 O O . ASN A 1 369 ? -14.343 11.333 53.526 1.00 37.75 369 ASN A O 1
ATOM 2994 N N . ASP A 1 370 ? -15.878 9.741 53.857 1.00 35.50 370 ASP A N 1
ATOM 2995 C CA . ASP A 1 370 ? -16.583 10.503 54.896 1.00 35.50 370 ASP A CA 1
ATOM 2996 C C . ASP A 1 370 ? -16.625 9.733 56.218 1.00 35.50 370 ASP A C 1
ATOM 2998 O O . ASP A 1 370 ? -16.971 8.549 56.281 1.00 35.50 370 ASP A O 1
ATOM 3002 N N . ALA A 1 371 ? -16.243 10.429 57.292 1.00 41.81 371 ALA A N 1
ATOM 3003 C CA . ALA A 1 371 ? -16.158 9.928 58.666 1.00 41.81 371 ALA A CA 1
ATOM 3004 C C . ALA A 1 371 ? -17.502 9.399 59.216 1.00 41.81 371 ALA A C 1
ATOM 3006 O O . ALA A 1 371 ? -17.531 8.715 60.237 1.00 41.81 371 ALA A O 1
ATOM 3007 N N . SER A 1 372 ? -18.603 9.634 58.502 1.00 40.72 372 SER A N 1
ATOM 3008 C CA . SER A 1 372 ? -19.939 9.091 58.767 1.00 40.72 372 SER A CA 1
ATOM 3009 C C . SER A 1 372 ? -20.056 7.577 58.502 1.00 40.72 372 SER A C 1
ATOM 3011 O O . SER A 1 372 ? -21.021 6.946 58.928 1.00 40.72 372 SER A O 1
ATOM 3013 N N . CYS A 1 373 ? -19.078 6.964 57.822 1.00 41.16 373 CYS A N 1
ATOM 3014 C CA . CYS A 1 373 ? -19.158 5.573 57.359 1.00 41.16 373 CYS A CA 1
ATOM 3015 C C . CYS A 1 373 ? -18.801 4.512 58.428 1.00 41.16 373 CYS A C 1
ATOM 3017 O O . CYS A 1 373 ? -19.000 3.313 58.220 1.00 41.16 373 CYS A O 1
ATOM 3019 N N . LEU A 1 374 ? -18.338 4.927 59.614 1.00 39.06 374 LEU A N 1
ATOM 3020 C CA . LEU A 1 374 ? -18.050 4.014 60.733 1.00 39.06 374 LEU A CA 1
ATOM 3021 C C . LEU A 1 374 ? -19.303 3.319 61.297 1.00 39.06 374 LEU A C 1
ATOM 3023 O O . LEU A 1 374 ? -19.177 2.252 61.890 1.00 39.06 374 LEU A O 1
ATOM 3027 N N . MET A 1 375 ? -20.502 3.859 61.055 1.00 37.59 375 MET A N 1
ATOM 3028 C CA . MET A 1 375 ? -21.763 3.202 61.426 1.00 37.59 375 MET A CA 1
ATOM 3029 C C . MET A 1 375 ? -22.303 2.247 60.340 1.00 37.59 375 MET A C 1
A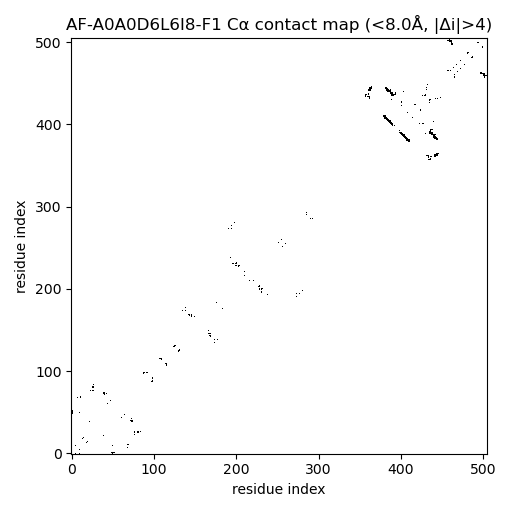TOM 3031 O O . MET A 1 375 ? -23.100 1.369 60.654 1.00 37.59 375 MET A O 1
ATOM 3035 N N . ILE A 1 376 ? -21.851 2.359 59.080 1.00 41.56 376 ILE A N 1
ATOM 3036 C CA . ILE A 1 376 ? -22.355 1.558 57.938 1.00 41.56 376 ILE A CA 1
ATOM 3037 C C . ILE A 1 376 ? -21.469 0.329 57.656 1.00 41.56 376 ILE A C 1
ATOM 3039 O O . ILE A 1 376 ? -21.936 -0.668 57.103 1.00 41.56 376 ILE A O 1
ATOM 3043 N N . ALA A 1 377 ? -20.229 0.313 58.158 1.00 41.16 377 ALA A N 1
ATOM 3044 C CA . ALA A 1 377 ? -19.352 -0.866 58.155 1.00 41.16 377 ALA A CA 1
ATOM 3045 C C . ALA A 1 377 ? -19.936 -2.101 58.888 1.00 41.16 377 ALA A C 1
ATOM 3047 O O . ALA A 1 377 ? -19.368 -3.190 58.808 1.00 41.16 377 ALA A O 1
ATOM 3048 N N . ALA A 1 378 ? -21.067 -1.948 59.586 1.00 43.81 378 ALA A N 1
ATOM 3049 C CA . ALA A 1 378 ? -21.797 -3.016 60.265 1.00 43.81 378 ALA A CA 1
ATOM 3050 C C . ALA A 1 378 ? -22.798 -3.780 59.372 1.00 43.81 378 ALA A C 1
ATOM 3052 O O . ALA A 1 378 ? -23.356 -4.786 59.814 1.00 43.81 378 ALA A O 1
ATOM 3053 N N . ALA A 1 379 ? -23.050 -3.344 58.135 1.00 51.94 379 ALA A N 1
ATOM 3054 C CA . ALA A 1 379 ? -23.973 -4.057 57.259 1.00 51.94 379 ALA A CA 1
ATOM 3055 C C . ALA A 1 379 ? -23.286 -5.276 56.608 1.00 51.94 379 ALA A C 1
ATOM 3057 O O . ALA A 1 379 ? -22.224 -5.158 55.996 1.00 51.94 379 ALA A O 1
ATOM 3058 N N . LYS A 1 380 ? -23.886 -6.458 56.791 1.00 59.56 380 LYS A N 1
ATOM 3059 C CA . LYS A 1 380 ? -23.318 -7.779 56.453 1.00 59.56 380 LYS A CA 1
ATOM 3060 C C . LYS A 1 380 ? -23.333 -8.110 54.957 1.00 59.56 380 LYS A C 1
ATOM 3062 O O . LYS A 1 380 ? -22.589 -9.001 54.531 1.00 59.56 380 LYS A O 1
ATOM 3067 N N . ASP A 1 381 ? -24.141 -7.403 54.177 1.00 74.00 381 ASP A N 1
ATOM 3068 C CA . ASP A 1 381 ? -24.494 -7.816 52.827 1.00 74.00 381 ASP A CA 1
ATOM 3069 C C . ASP A 1 381 ? -23.729 -7.018 51.754 1.00 74.00 381 ASP A C 1
ATOM 3071 O O . ASP A 1 381 ? -23.352 -5.858 51.923 1.00 74.00 381 ASP A O 1
ATOM 3075 N N . ALA A 1 382 ? -23.375 -7.702 50.664 1.00 81.25 382 ALA A N 1
ATOM 3076 C CA . ALA A 1 382 ? -22.580 -7.179 49.554 1.00 81.25 382 ALA A CA 1
ATOM 3077 C C . ALA A 1 382 ? -23.439 -6.495 48.478 1.00 81.25 382 ALA A C 1
ATOM 3079 O O . ALA A 1 382 ? -22.941 -5.609 47.775 1.00 81.25 382 ALA A O 1
ATOM 3080 N N . ILE A 1 383 ? -24.698 -6.923 48.343 1.00 86.75 383 ILE A N 1
ATOM 3081 C CA . ILE A 1 383 ? -25.711 -6.336 47.460 1.00 86.75 383 ILE A CA 1
ATOM 3082 C C . ILE A 1 383 ? -27.011 -6.228 48.256 1.00 86.75 383 ILE A C 1
ATOM 3084 O O . ILE A 1 383 ? -27.441 -7.220 48.844 1.00 86.75 383 ILE A O 1
ATOM 3088 N N . GLU A 1 384 ? -27.632 -5.054 48.237 1.00 87.31 384 GLU A N 1
ATOM 3089 C CA . GLU A 1 384 ? -28.890 -4.763 48.933 1.00 87.31 384 GLU A CA 1
ATOM 3090 C C . GLU A 1 384 ? -29.854 -4.067 47.958 1.00 87.31 384 GLU A C 1
ATOM 3092 O O . GLU A 1 384 ? -29.496 -3.069 47.335 1.00 87.31 384 GLU A O 1
ATOM 3097 N N . PHE A 1 385 ? -31.063 -4.606 47.814 1.00 86.69 385 PHE A N 1
ATOM 3098 C CA . PHE A 1 385 ? -32.201 -3.999 47.128 1.00 86.69 385 PHE A CA 1
ATOM 3099 C C . PHE A 1 385 ? -33.335 -3.808 48.133 1.00 86.69 385 PHE A C 1
ATOM 3101 O O . PHE A 1 385 ? -33.779 -4.785 48.740 1.00 86.69 385 PHE A O 1
ATOM 3108 N N . GLU A 1 386 ? -33.837 -2.583 48.254 1.00 86.06 386 GLU A N 1
ATOM 3109 C CA . GLU A 1 386 ? -34.984 -2.238 49.099 1.00 86.06 386 GLU A CA 1
ATOM 3110 C C . GLU A 1 386 ? -36.064 -1.580 48.235 1.00 86.06 386 GLU A C 1
ATOM 3112 O O . GLU A 1 386 ? -35.859 -0.481 47.713 1.00 86.06 386 GLU A O 1
ATOM 3117 N N . ASN A 1 387 ? -37.204 -2.258 48.068 1.00 87.00 387 ASN A N 1
ATOM 3118 C CA . ASN A 1 387 ? -38.366 -1.828 47.280 1.00 87.00 387 ASN A CA 1
ATOM 3119 C C . ASN A 1 387 ? -37.986 -1.225 45.914 1.00 87.00 387 ASN A C 1
ATOM 3121 O O . ASN A 1 387 ? -38.462 -0.154 45.536 1.00 87.00 387 ASN A O 1
ATOM 3125 N N . PHE A 1 388 ? -37.065 -1.877 45.200 1.00 86.62 388 PHE A N 1
ATOM 3126 C CA . PHE A 1 388 ? -36.464 -1.320 43.993 1.00 86.62 388 PHE A CA 1
ATOM 3127 C C . PHE A 1 388 ? -37.318 -1.570 42.749 1.00 86.62 388 PHE A C 1
ATOM 3129 O O . PHE A 1 388 ? -37.591 -2.716 42.385 1.00 86.62 388 PHE A O 1
ATOM 3136 N N . SER A 1 389 ? -37.657 -0.484 42.058 1.00 86.69 389 SER A N 1
ATOM 3137 C CA . SER A 1 389 ? -38.425 -0.481 40.813 1.00 86.69 389 SER A CA 1
ATOM 3138 C C . SER A 1 389 ? -37.671 0.286 39.725 1.00 86.69 389 SER A C 1
ATOM 3140 O O . SER A 1 389 ? -37.190 1.399 39.960 1.00 86.69 389 SER A O 1
ATOM 3142 N N . ALA A 1 390 ? -37.564 -0.301 38.528 1.00 85.81 390 ALA A N 1
ATOM 3143 C CA . ALA A 1 390 ? -36.780 0.251 37.420 1.00 85.81 390 ALA A CA 1
ATOM 3144 C C . ALA A 1 390 ? -37.378 -0.046 36.037 1.00 85.81 390 ALA A C 1
ATOM 3146 O O . ALA A 1 390 ? -38.022 -1.079 35.808 1.00 85.81 390 ALA A O 1
ATOM 3147 N N . ALA A 1 391 ? -37.104 0.855 35.097 1.00 85.75 391 ALA A N 1
ATOM 3148 C CA . ALA A 1 391 ? -37.521 0.772 33.702 1.00 85.75 391 ALA A CA 1
ATOM 3149 C C . ALA A 1 391 ? -36.370 1.174 32.763 1.00 85.75 391 ALA A C 1
ATOM 3151 O O . ALA A 1 391 ? -35.414 1.833 33.170 1.00 85.75 391 ALA A O 1
ATOM 3152 N N . TRP A 1 392 ? -36.442 0.731 31.504 1.00 81.25 392 TRP A N 1
ATOM 3153 C CA . TRP A 1 392 ? -35.489 1.140 30.460 1.00 81.25 392 TRP A CA 1
ATOM 3154 C C . TRP A 1 392 ? -35.772 2.539 29.919 1.00 81.25 392 TRP A C 1
ATOM 3156 O O . TRP A 1 392 ? -34.857 3.195 29.436 1.00 81.25 392 TRP A O 1
ATOM 3166 N N . ASP A 1 393 ? -37.026 2.970 30.009 1.00 74.44 393 ASP A N 1
ATOM 3167 C CA . ASP A 1 393 ? -37.478 4.293 29.618 1.00 74.44 393 ASP A CA 1
ATOM 3168 C C . ASP A 1 393 ? -38.158 4.935 30.832 1.00 74.44 393 ASP A C 1
ATOM 3170 O O . ASP A 1 393 ? -39.144 4.410 31.353 1.00 74.44 393 ASP A O 1
ATOM 3174 N N . SER A 1 394 ? -37.586 6.029 31.332 1.00 63.00 394 SER A N 1
ATOM 3175 C CA . SER A 1 394 ? -38.109 6.790 32.472 1.00 63.00 394 SER A CA 1
ATOM 3176 C C . SER A 1 394 ? -39.401 7.540 32.144 1.00 63.00 394 SER A C 1
ATOM 3178 O O . SER A 1 394 ? -40.108 7.946 33.066 1.00 63.00 394 SER A O 1
ATOM 3180 N N . SER A 1 395 ? -39.717 7.724 30.856 1.00 59.19 395 SER A N 1
ATOM 3181 C CA . SER A 1 395 ? -40.872 8.507 30.407 1.00 59.19 395 SER A CA 1
ATOM 3182 C C . SER A 1 395 ? -42.197 7.730 30.446 1.00 59.19 395 SER A C 1
ATOM 3184 O O . SER A 1 395 ? -43.248 8.323 30.700 1.00 59.19 395 SER A O 1
ATOM 3186 N N . ASP A 1 396 ? -42.155 6.402 30.302 1.00 60.88 396 ASP A N 1
ATOM 3187 C CA . ASP A 1 396 ? -43.328 5.522 30.342 1.00 60.88 396 ASP A CA 1
ATOM 3188 C C . ASP A 1 396 ? -43.466 4.844 31.717 1.00 60.88 396 ASP A C 1
ATOM 3190 O O . ASP A 1 396 ? -43.079 3.688 31.927 1.00 60.88 396 ASP A O 1
ATOM 3194 N N . SER A 1 397 ? -44.098 5.547 32.662 1.00 55.22 397 SER A N 1
ATOM 3195 C CA . SER A 1 397 ? -44.411 5.052 34.019 1.00 55.22 397 SER A CA 1
ATOM 3196 C C . SER A 1 397 ? -45.248 3.760 34.047 1.00 55.22 397 SER A C 1
ATOM 3198 O O . SER A 1 397 ? -45.238 3.035 35.042 1.00 55.22 397 SER A O 1
ATOM 3200 N N . ASN A 1 398 ? -45.918 3.421 32.941 1.00 58.31 398 ASN A N 1
ATOM 3201 C CA . ASN A 1 398 ? -46.686 2.183 32.777 1.00 58.31 398 ASN A CA 1
ATOM 3202 C C . ASN A 1 398 ? -45.836 0.958 32.376 1.00 58.31 398 ASN A C 1
ATOM 3204 O O . ASN A 1 398 ? -46.372 -0.149 32.319 1.00 58.31 398 ASN A O 1
ATOM 3208 N N . SER A 1 399 ? -44.535 1.117 32.096 1.00 65.81 399 SER A N 1
ATOM 3209 C CA . SER A 1 399 ? -43.651 0.050 31.588 1.00 65.81 399 SER A CA 1
ATOM 3210 C C . SER A 1 399 ? -42.573 -0.393 32.594 1.00 65.81 399 SER A C 1
ATOM 3212 O O . SER A 1 399 ? -41.416 -0.652 32.252 1.00 65.81 399 SER A O 1
ATOM 3214 N N . THR A 1 400 ? -42.945 -0.518 33.869 1.00 74.50 400 THR A N 1
ATOM 3215 C CA . THR A 1 400 ? -42.049 -1.016 34.925 1.00 74.50 400 THR A CA 1
ATOM 3216 C C . THR A 1 400 ? -41.579 -2.442 34.613 1.00 74.50 400 THR A C 1
ATOM 3218 O O . THR A 1 400 ? -42.333 -3.410 34.700 1.00 74.50 400 THR A O 1
ATOM 3221 N N . THR A 1 401 ? -40.309 -2.577 34.217 1.00 83.50 401 THR A N 1
ATOM 3222 C CA . THR A 1 401 ? -39.708 -3.878 33.871 1.00 83.50 401 THR A CA 1
ATOM 3223 C C . THR A 1 401 ? -39.331 -4.658 35.129 1.00 83.50 401 THR A C 1
ATOM 3225 O O . THR A 1 401 ? -39.456 -5.881 35.164 1.00 83.50 401 THR A O 1
ATOM 3228 N N . LEU A 1 402 ? -38.870 -3.947 36.161 1.00 86.50 402 LEU A N 1
ATOM 3229 C CA . LEU A 1 402 ? -38.592 -4.469 37.496 1.00 86.50 402 LEU A CA 1
ATOM 3230 C C . LEU A 1 402 ? -39.512 -3.748 38.486 1.00 86.50 402 LEU A C 1
ATOM 3232 O O . LEU A 1 402 ? -39.583 -2.518 38.457 1.00 86.50 402 LEU A O 1
ATOM 3236 N N . GLN A 1 403 ? -40.207 -4.508 39.331 1.00 88.56 403 GLN A N 1
ATOM 3237 C CA . GLN A 1 403 ? -41.188 -3.998 40.291 1.00 88.56 403 GLN A CA 1
ATOM 3238 C C . GLN A 1 403 ? -40.868 -4.526 41.692 1.00 88.56 403 GLN A C 1
ATOM 3240 O O . GLN A 1 403 ? -40.749 -5.738 41.876 1.00 88.56 403 GLN A O 1
ATOM 3245 N N . ASP A 1 404 ? -40.725 -3.602 42.641 1.00 88.06 404 ASP A N 1
ATOM 3246 C CA . ASP A 1 404 ? -40.638 -3.797 44.094 1.00 88.06 404 ASP A CA 1
ATOM 3247 C C . ASP A 1 404 ? -39.724 -4.950 44.531 1.00 88.06 404 ASP A C 1
ATOM 3249 O O . ASP A 1 404 ? -40.058 -5.795 45.368 1.00 88.06 404 ASP A O 1
ATOM 3253 N N . ILE A 1 405 ? -38.525 -4.978 43.949 1.00 88.25 405 ILE A N 1
ATOM 3254 C CA . ILE A 1 405 ? -37.532 -6.006 44.233 1.00 88.25 405 ILE A CA 1
ATOM 3255 C C . ILE A 1 405 ? -36.909 -5.741 45.601 1.00 88.25 405 ILE A C 1
ATOM 3257 O O . ILE A 1 405 ? -36.297 -4.698 45.833 1.00 88.25 405 ILE A O 1
ATOM 3261 N N . ASN A 1 406 ? -37.031 -6.733 46.480 1.00 89.19 406 ASN A N 1
ATOM 3262 C CA . ASN A 1 406 ? -36.357 -6.801 47.769 1.00 89.19 406 ASN A CA 1
ATOM 3263 C C . ASN A 1 406 ? -35.419 -8.009 47.763 1.00 89.19 406 ASN A C 1
ATOM 3265 O O . ASN A 1 406 ? -35.867 -9.154 47.679 1.00 89.19 406 ASN A O 1
ATOM 3269 N N . LEU A 1 407 ? -34.115 -7.758 47.803 1.00 87.88 407 LEU A N 1
ATOM 3270 C CA . LEU A 1 407 ? -33.086 -8.792 47.722 1.00 87.88 407 LEU A CA 1
ATOM 3271 C C . LEU A 1 407 ? -31.881 -8.364 48.550 1.00 87.88 407 LEU A C 1
ATOM 3273 O O . LEU A 1 407 ? -31.340 -7.289 48.326 1.00 87.88 407 LEU A O 1
ATOM 3277 N N . SER A 1 408 ? -31.413 -9.239 49.436 1.00 87.25 408 SER A N 1
ATOM 3278 C CA . SER A 1 408 ? -30.133 -9.054 50.115 1.00 87.25 408 SER A CA 1
ATOM 3279 C C . SER A 1 408 ? -29.212 -10.245 49.875 1.00 87.25 408 SER A C 1
ATOM 3281 O O . SER A 1 408 ? -29.648 -11.400 49.892 1.00 87.25 408 SER A O 1
ATOM 3283 N N . ALA A 1 409 ? -27.938 -9.962 49.618 1.00 87.75 409 ALA A N 1
ATOM 3284 C CA . ALA A 1 409 ? -26.918 -10.944 49.284 1.00 87.75 409 ALA A CA 1
ATOM 3285 C C . ALA A 1 409 ? -25.711 -10.826 50.216 1.00 87.75 409 ALA A C 1
ATOM 3287 O O . ALA A 1 409 ? -24.918 -9.892 50.091 1.00 87.75 409 ALA A O 1
ATOM 3288 N N . ALA A 1 410 ? -25.502 -11.817 51.081 1.00 86.19 410 ALA A N 1
ATOM 3289 C CA . ALA A 1 410 ? -24.322 -11.873 51.939 1.00 86.19 410 ALA A CA 1
ATOM 3290 C C . ALA A 1 410 ? -23.017 -12.006 51.133 1.00 86.19 410 ALA A C 1
ATOM 3292 O O . ALA A 1 410 ? -22.957 -12.625 50.063 1.00 86.19 410 ALA A O 1
ATOM 3293 N N . ARG A 1 411 ? -21.922 -11.458 51.668 1.00 83.69 411 ARG A N 1
ATOM 3294 C CA . ARG A 1 411 ? -20.605 -11.537 51.023 1.00 83.69 411 ARG A CA 1
ATOM 3295 C C . ARG A 1 411 ? -20.135 -12.992 50.895 1.00 83.69 411 ARG A C 1
ATOM 3297 O O . ARG A 1 411 ? -20.051 -13.714 51.881 1.00 83.69 411 ARG A O 1
ATOM 3304 N N . GLY A 1 412 ? -19.762 -13.393 49.678 1.00 84.00 412 GLY A N 1
ATOM 3305 C CA . GLY A 1 412 ? -19.286 -14.751 49.380 1.00 84.00 412 GLY A CA 1
ATOM 3306 C C . GLY A 1 412 ? -20.393 -15.767 49.080 1.00 84.00 412 GLY A C 1
ATOM 3307 O O . GLY A 1 412 ? -20.082 -16.935 48.862 1.00 84.00 412 GLY A O 1
ATOM 3308 N N . ALA A 1 413 ? -21.659 -15.344 49.037 1.00 87.69 413 ALA A N 1
ATOM 3309 C CA . ALA A 1 413 ? -22.765 -16.202 48.629 1.00 87.69 413 ALA A CA 1
ATOM 3310 C C . ALA A 1 413 ? -22.800 -16.413 47.102 1.00 87.69 413 ALA A C 1
ATOM 3312 O O . ALA A 1 413 ? -22.538 -15.492 46.326 1.00 87.69 413 ALA A O 1
ATOM 3313 N N . LEU A 1 414 ? -23.170 -17.624 46.671 1.00 90.81 414 LEU A N 1
ATOM 3314 C CA . LEU A 1 414 ? -23.485 -17.939 45.275 1.00 90.81 414 LEU A CA 1
ATOM 3315 C C . LEU A 1 414 ? -24.996 -17.805 45.063 1.00 90.81 414 LEU A C 1
ATOM 3317 O O . LEU A 1 414 ? -25.770 -18.560 45.646 1.00 90.81 414 LEU A O 1
ATOM 3321 N N . ILE A 1 415 ? -25.409 -16.857 44.223 1.00 90.94 415 ILE A N 1
ATOM 3322 C CA . ILE A 1 415 ? -26.822 -16.553 43.965 1.00 90.94 415 ILE A CA 1
ATOM 3323 C C . ILE A 1 415 ? -27.165 -16.923 42.525 1.00 90.94 415 ILE A C 1
ATOM 3325 O O . ILE A 1 415 ? -26.438 -16.574 41.597 1.00 90.94 415 ILE A O 1
ATOM 3329 N N . ALA A 1 416 ? -28.291 -17.611 42.341 1.00 92.81 416 ALA A N 1
ATOM 3330 C CA . ALA A 1 416 ? -28.828 -17.962 41.033 1.00 92.81 416 ALA A CA 1
ATOM 3331 C C . ALA A 1 416 ? -30.157 -17.234 40.786 1.00 92.81 416 ALA A C 1
ATOM 3333 O O . ALA A 1 416 ? -31.041 -17.242 41.639 1.00 92.81 416 ALA A O 1
ATOM 3334 N N . VAL A 1 417 ? -30.312 -16.643 39.598 1.00 91.44 417 VAL A N 1
ATOM 3335 C CA . VAL A 1 417 ? -31.549 -15.981 39.155 1.00 91.44 417 VAL A CA 1
ATOM 3336 C C . VAL A 1 417 ? -32.162 -16.792 38.016 1.00 91.44 417 VAL A C 1
ATOM 3338 O O . VAL A 1 417 ? -31.546 -16.967 36.964 1.00 91.44 417 VAL A O 1
ATOM 3341 N N . VAL A 1 418 ? -33.387 -17.281 38.206 1.00 93.56 418 VAL A N 1
ATOM 3342 C CA . VAL A 1 418 ? -34.090 -18.152 37.250 1.00 93.56 418 VAL A CA 1
ATOM 3343 C C . VAL A 1 418 ? -35.466 -17.592 36.898 1.00 93.56 418 VAL A C 1
ATOM 3345 O O . VAL A 1 418 ? -36.093 -16.905 37.694 1.00 93.56 418 VAL A O 1
ATOM 3348 N N . GLY A 1 419 ? -35.946 -17.869 35.684 1.00 93.00 419 GLY A N 1
ATOM 3349 C CA . GLY A 1 419 ? -37.267 -17.419 35.239 1.00 93.00 419 GLY A CA 1
ATOM 3350 C C . GLY A 1 419 ? -37.472 -17.521 33.728 1.00 93.00 419 GLY A C 1
ATOM 3351 O O . GLY A 1 419 ? -36.523 -17.759 32.974 1.00 93.00 419 GLY A O 1
ATOM 3352 N N . LYS A 1 420 ? -38.712 -17.308 33.270 1.00 92.94 420 LYS A N 1
ATOM 3353 C CA . LYS A 1 420 ? -39.116 -17.396 31.850 1.00 92.94 420 LYS A CA 1
ATOM 3354 C C . LYS A 1 420 ? -38.364 -16.396 30.958 1.00 92.94 420 LYS A C 1
ATOM 3356 O O . LYS A 1 420 ? -37.835 -15.389 31.427 1.00 92.94 420 LYS A O 1
ATOM 3361 N N . VAL A 1 421 ? -38.280 -16.656 29.653 1.00 89.75 421 VAL A N 1
ATOM 3362 C CA . VAL A 1 421 ? -37.714 -15.682 28.698 1.00 89.75 421 VAL A CA 1
ATOM 3363 C C . VAL A 1 421 ? -38.526 -14.383 28.775 1.00 89.75 421 VAL A C 1
ATOM 3365 O O . VAL A 1 421 ? -39.749 -14.435 28.823 1.00 89.75 421 VAL A O 1
ATOM 3368 N N . GLY A 1 422 ? -37.848 -13.234 28.852 1.00 84.00 422 GLY A N 1
ATOM 3369 C CA . GLY A 1 422 ? -38.500 -11.924 28.98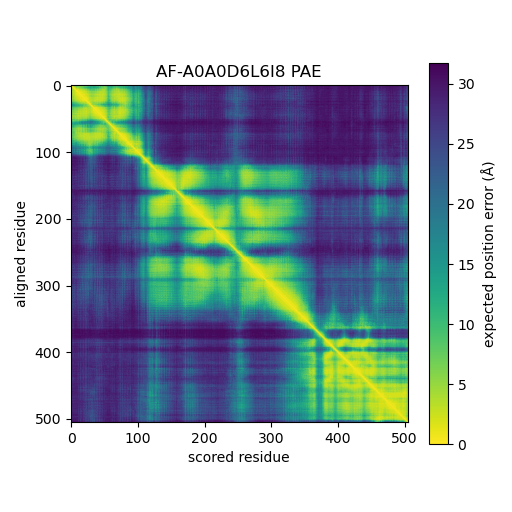2 1.00 84.00 422 GLY A CA 1
ATOM 3370 C C . GLY A 1 422 ? -38.889 -11.499 30.405 1.00 84.00 422 GLY A C 1
ATOM 3371 O O . GLY A 1 422 ? -39.396 -10.401 30.567 1.00 84.00 422 GLY A O 1
ATOM 3372 N N . CYS A 1 423 ? -38.616 -12.289 31.451 1.00 87.44 423 CYS A N 1
ATOM 3373 C CA . CYS A 1 423 ? -38.976 -11.926 32.835 1.00 87.44 423 CYS A CA 1
ATOM 3374 C C . CYS A 1 423 ? -38.017 -10.928 33.527 1.00 87.44 423 CYS A C 1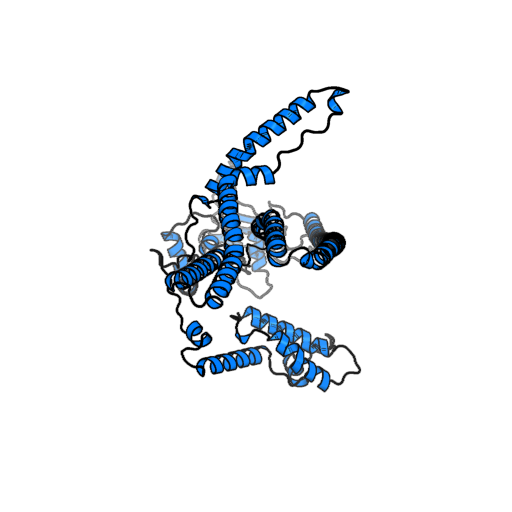
ATOM 3376 O O . CYS A 1 423 ? -37.943 -10.908 34.749 1.00 87.44 423 CYS A O 1
ATOM 3378 N N . GLY A 1 424 ? -37.200 -10.184 32.775 1.00 87.69 424 GLY A N 1
ATOM 3379 C CA . GLY A 1 424 ? -36.320 -9.155 33.350 1.00 87.69 424 GLY A CA 1
ATOM 3380 C C . GLY A 1 424 ? -34.997 -9.630 33.974 1.00 87.69 424 GLY A C 1
ATOM 3381 O O . GLY A 1 424 ? -34.330 -8.835 34.618 1.00 87.69 424 GLY A O 1
ATOM 3382 N N . LYS A 1 425 ? -34.545 -10.880 33.767 1.00 91.94 425 LYS A N 1
ATOM 3383 C CA . LYS A 1 425 ? -33.257 -11.375 34.329 1.00 91.94 425 LYS A CA 1
ATOM 3384 C C . LYS A 1 425 ? -32.048 -10.528 33.923 1.00 91.94 425 LYS A C 1
ATOM 3386 O O . LYS A 1 425 ? -31.266 -10.121 34.771 1.00 91.94 425 LYS A O 1
ATOM 3391 N N . SER A 1 426 ? -31.893 -10.274 32.623 1.00 90.31 426 SER A N 1
ATOM 3392 C CA . SER A 1 426 ? -30.795 -9.443 32.116 1.00 90.31 426 SER A CA 1
ATOM 3393 C C . SER A 1 426 ? -30.950 -7.994 32.580 1.00 90.31 426 SER A C 1
ATOM 3395 O O . SER A 1 426 ? -29.964 -7.358 32.922 1.00 90.31 426 SER A O 1
ATOM 3397 N N . SER A 1 427 ? -32.192 -7.508 32.677 1.00 90.12 427 SER A N 1
ATOM 3398 C CA . SER A 1 427 ? -32.510 -6.184 33.218 1.00 90.12 427 SER A CA 1
ATOM 3399 C C . SER A 1 427 ? -32.101 -6.055 34.688 1.00 90.12 427 SER A C 1
ATOM 3401 O O . SER A 1 427 ? -31.490 -5.065 35.057 1.00 90.12 427 SER A O 1
ATOM 3403 N N . LEU A 1 428 ? -32.301 -7.084 35.515 1.00 89.69 428 LEU A N 1
ATOM 3404 C CA . LEU A 1 428 ? -31.820 -7.091 36.900 1.00 89.69 428 LEU A CA 1
ATOM 3405 C C . LEU A 1 428 ? -30.290 -6.927 36.993 1.00 89.69 428 LEU A C 1
ATOM 3407 O O . LEU A 1 428 ? -29.799 -6.212 37.863 1.00 89.69 428 LEU A O 1
ATOM 3411 N N . LEU A 1 429 ? -29.531 -7.548 36.082 1.00 91.12 429 LEU A N 1
ATOM 3412 C CA . LEU A 1 429 ? -28.074 -7.373 36.019 1.00 91.12 429 LEU A CA 1
ATOM 3413 C C . LEU A 1 429 ? -27.681 -5.971 35.532 1.00 91.12 429 LEU A C 1
ATOM 3415 O O . LEU A 1 429 ? -26.776 -5.366 36.100 1.00 91.12 429 LEU A O 1
ATOM 3419 N N . SER A 1 430 ? -28.378 -5.428 34.533 1.00 89.06 430 SER A N 1
ATOM 3420 C CA . SER A 1 430 ? -28.171 -4.047 34.074 1.00 89.06 430 SER A CA 1
ATOM 3421 C C . SER A 1 430 ? -28.504 -3.017 35.159 1.00 89.06 430 SER A C 1
ATOM 3423 O O . SER A 1 430 ? -27.790 -2.025 35.293 1.00 89.06 430 SER A O 1
ATOM 3425 N N . ALA A 1 431 ? -29.509 -3.273 36.003 1.00 88.00 431 ALA A N 1
ATOM 3426 C CA . ALA A 1 431 ? -29.811 -2.437 37.163 1.00 88.00 431 ALA A CA 1
ATOM 3427 C C . ALA A 1 431 ? -28.653 -2.410 38.181 1.00 88.00 431 ALA A C 1
ATOM 3429 O O . ALA A 1 431 ? -28.293 -1.338 38.658 1.00 88.00 431 ALA A O 1
ATOM 3430 N N . LEU A 1 432 ? -27.994 -3.549 38.445 1.00 87.88 432 LEU A N 1
ATOM 3431 C CA . LEU A 1 432 ? -26.791 -3.610 39.300 1.00 87.88 432 LEU A CA 1
ATOM 3432 C C . LEU A 1 432 ? -25.604 -2.819 38.735 1.00 87.88 432 LEU A C 1
ATOM 3434 O O . LEU A 1 432 ? -24.787 -2.279 39.485 1.00 87.88 432 LEU A O 1
ATOM 3438 N N . LEU A 1 433 ? -25.494 -2.752 37.408 1.00 87.12 433 LEU A N 1
ATOM 3439 C CA . LEU A 1 433 ? -24.477 -1.955 36.721 1.00 87.12 433 LEU A CA 1
ATOM 3440 C C . LEU A 1 433 ? -24.816 -0.459 36.686 1.00 87.12 433 LEU A C 1
ATOM 3442 O O . LEU A 1 433 ? -23.926 0.347 36.407 1.00 87.12 433 LEU A O 1
ATOM 3446 N N . GLY A 1 434 ? -26.050 -0.084 37.032 1.00 83.19 434 GLY A N 1
ATOM 3447 C CA . GLY A 1 434 ? -26.550 1.287 36.937 1.00 83.19 434 GLY A CA 1
ATOM 3448 C C . GLY A 1 434 ? -26.902 1.707 35.509 1.00 83.19 434 GLY A C 1
ATOM 3449 O O . GLY A 1 434 ? -26.892 2.891 35.209 1.00 83.19 434 GLY A O 1
ATOM 3450 N N . GLU A 1 435 ? -27.183 0.751 34.619 1.00 83.31 435 GLU A N 1
ATOM 3451 C CA . GLU A 1 435 ? -27.546 1.010 33.215 1.00 83.31 435 GLU A CA 1
ATOM 3452 C C . GLU A 1 435 ? -29.066 1.168 33.002 1.00 83.31 435 GLU A C 1
ATOM 3454 O O . GLU A 1 435 ? -29.509 1.365 31.874 1.00 83.31 435 GLU A O 1
ATOM 3459 N N . MET A 1 436 ? -29.877 1.054 34.061 1.00 83.31 436 MET A N 1
ATOM 3460 C CA . MET A 1 436 ? -31.335 1.227 34.014 1.00 83.31 436 MET A CA 1
ATOM 3461 C C . MET A 1 436 ? -31.785 2.456 34.804 1.00 83.31 436 MET A C 1
ATOM 3463 O O . MET A 1 436 ? -31.208 2.771 35.846 1.00 83.31 436 MET A O 1
ATOM 3467 N N . GLY A 1 437 ? -32.865 3.095 34.350 1.00 77.38 437 GLY A N 1
ATOM 3468 C CA . GLY A 1 437 ? -33.500 4.205 35.053 1.00 77.38 437 GLY A CA 1
ATOM 3469 C C . GLY A 1 437 ? -34.211 3.728 36.320 1.00 77.38 437 GLY A C 1
ATOM 3470 O O . GLY A 1 437 ? -35.080 2.852 36.276 1.00 77.38 437 GLY A O 1
ATOM 3471 N N . LYS A 1 438 ? -33.840 4.304 37.464 1.00 80.81 438 LYS A N 1
ATOM 3472 C CA . LYS A 1 438 ? -34.480 4.059 38.761 1.00 80.81 438 LYS A CA 1
ATOM 3473 C C . LYS A 1 438 ? -35.764 4.870 38.876 1.00 80.81 438 LYS A C 1
ATOM 3475 O O . LYS A 1 438 ? -35.744 6.075 38.658 1.00 80.81 438 LYS A O 1
ATOM 3480 N N . LEU A 1 439 ? -36.849 4.220 39.289 1.00 80.44 439 LEU A N 1
ATOM 3481 C CA . LEU A 1 439 ? -38.105 4.893 39.622 1.00 80.44 439 LEU A CA 1
ATOM 3482 C C . LEU A 1 439 ? -38.196 5.104 41.136 1.00 80.44 439 LEU A C 1
ATOM 3484 O O . LEU A 1 439 ? -38.207 6.237 41.608 1.00 80.44 439 LEU A O 1
ATOM 3488 N N . HIS A 1 440 ? -38.170 4.012 41.909 1.00 80.31 440 HIS A N 1
ATOM 3489 C CA . HIS A 1 440 ? -38.264 4.032 43.373 1.00 80.31 440 HIS A CA 1
ATOM 3490 C C . HIS A 1 440 ? -37.370 2.954 44.014 1.00 80.31 440 HIS A C 1
ATOM 3492 O O . HIS A 1 440 ? -36.917 2.031 43.336 1.00 80.31 440 HIS A O 1
ATOM 3498 N N . GLY A 1 441 ? -37.093 3.098 45.314 1.00 80.94 441 GLY A N 1
ATOM 3499 C CA . GLY A 1 441 ? -36.315 2.145 46.117 1.00 80.94 441 GLY A CA 1
ATOM 3500 C C . GLY A 1 441 ? -34.830 2.477 46.266 1.00 80.94 441 GLY A C 1
ATOM 3501 O O . GLY A 1 441 ? -34.385 3.581 45.950 1.00 80.94 441 GLY A O 1
ATOM 3502 N N . ARG A 1 442 ? -34.042 1.525 46.764 1.00 80.81 442 ARG A N 1
ATOM 3503 C CA . ARG A 1 442 ? -32.596 1.664 46.998 1.00 80.81 442 ARG A CA 1
ATOM 3504 C C . ARG A 1 442 ? -31.850 0.445 46.466 1.00 80.81 442 ARG A C 1
ATOM 3506 O O . ARG A 1 442 ? -32.331 -0.674 46.617 1.00 80.81 442 ARG A O 1
ATOM 3513 N N . ILE A 1 443 ? -30.692 0.674 45.844 1.00 85.88 443 ILE A N 1
ATOM 3514 C CA . ILE A 1 443 ? -29.771 -0.379 45.406 1.00 85.88 443 ILE A CA 1
ATOM 3515 C C . ILE A 1 443 ? -28.350 -0.027 45.864 1.00 85.88 443 ILE A C 1
ATOM 3517 O O . ILE A 1 443 ? -27.812 1.027 45.519 1.00 85.88 443 ILE A O 1
ATOM 3521 N N . GLY A 1 444 ? -27.758 -0.907 46.666 1.00 82.62 444 GLY A N 1
ATOM 3522 C CA . GLY A 1 444 ? -26.402 -0.774 47.191 1.00 82.62 444 GLY A CA 1
ATOM 3523 C C . GLY A 1 444 ? -25.501 -1.879 46.655 1.00 82.62 444 GLY A C 1
ATOM 3524 O O . GLY A 1 444 ? -25.850 -3.057 46.738 1.00 82.62 444 GLY A O 1
ATOM 3525 N N . VAL A 1 445 ? -24.333 -1.514 46.116 1.00 84.81 445 VAL A N 1
ATOM 3526 C CA . VAL A 1 445 ? -23.323 -2.473 45.634 1.00 84.81 445 VAL A CA 1
ATOM 3527 C C . VAL A 1 445 ? -21.957 -2.123 46.216 1.00 84.81 445 VAL A C 1
ATOM 3529 O O . VAL A 1 445 ? -21.414 -1.044 45.974 1.00 84.81 445 VAL A O 1
ATOM 3532 N N . ARG A 1 446 ? -21.356 -3.066 46.952 1.00 82.12 446 ARG A N 1
ATOM 3533 C CA . ARG A 1 446 ? -20.069 -2.852 47.633 1.00 82.12 446 ARG A CA 1
ATOM 3534 C C . ARG A 1 446 ? -18.909 -3.514 46.892 1.00 82.12 446 ARG A C 1
ATOM 3536 O O . ARG A 1 446 ? -18.834 -4.736 46.783 1.00 82.12 446 ARG A O 1
ATOM 3543 N N . GLY A 1 447 ? -17.942 -2.708 46.447 1.00 80.62 447 GLY A N 1
ATOM 3544 C CA . GLY A 1 447 ? -16.687 -3.173 45.846 1.00 80.62 447 GLY A CA 1
ATOM 3545 C C . GLY A 1 447 ? -16.624 -3.065 44.318 1.00 80.62 447 GLY A C 1
ATOM 3546 O O . GLY A 1 447 ? -17.287 -2.235 43.705 1.00 80.62 447 GLY A O 1
ATOM 3547 N N . LYS A 1 448 ? -15.750 -3.870 43.697 1.00 82.69 448 LYS A N 1
ATOM 3548 C CA . LYS A 1 448 ? -15.541 -3.883 42.238 1.00 82.69 448 LYS A CA 1
ATOM 3549 C C . LYS A 1 448 ? -16.437 -4.931 41.584 1.00 82.69 448 LYS A C 1
ATOM 3551 O O . LYS A 1 448 ? -16.462 -6.072 42.036 1.00 82.69 448 LYS A O 1
ATOM 3556 N N . VAL A 1 449 ? -17.090 -4.556 40.489 1.00 87.44 449 VAL A N 1
ATOM 3557 C CA . VAL A 1 449 ? -17.982 -5.429 39.716 1.00 87.44 449 VAL A CA 1
ATOM 3558 C C . VAL A 1 449 ? -17.251 -5.955 38.479 1.00 87.44 449 VAL A C 1
ATOM 3560 O O . VAL A 1 449 ? -16.502 -5.221 37.836 1.00 87.44 449 VAL A O 1
ATOM 3563 N N . ALA A 1 450 ? -17.458 -7.230 38.153 1.00 91.06 450 ALA A N 1
ATOM 3564 C CA . ALA A 1 450 ? -17.067 -7.826 36.879 1.00 91.06 450 ALA A CA 1
ATOM 3565 C C . ALA A 1 450 ? -18.337 -8.250 36.136 1.00 91.06 450 ALA A C 1
ATOM 3567 O O . ALA A 1 450 ? -19.227 -8.849 36.737 1.00 91.06 450 ALA A O 1
ATOM 3568 N N . TYR A 1 451 ? -18.419 -7.934 34.846 1.00 91.50 451 TYR A N 1
ATOM 3569 C CA . TYR A 1 451 ? -19.595 -8.187 34.021 1.00 91.50 451 TYR A CA 1
ATOM 3570 C C . TYR A 1 451 ? -19.228 -9.018 32.796 1.00 91.50 451 TYR A C 1
ATOM 3572 O O . TYR A 1 451 ? -18.184 -8.799 32.182 1.00 91.50 451 TYR A O 1
ATOM 3580 N N . VAL A 1 452 ? -20.099 -9.962 32.443 1.00 91.88 452 VAL A N 1
ATOM 3581 C CA . VAL A 1 452 ? -19.998 -10.764 31.224 1.00 91.88 452 VAL A CA 1
ATOM 3582 C C . VAL A 1 452 ? -21.316 -10.610 30.461 1.00 91.88 452 VAL A C 1
ATOM 3584 O O . VAL A 1 452 ? -22.352 -11.049 30.967 1.00 91.88 452 VAL A O 1
ATOM 3587 N N . PRO A 1 453 ? -21.313 -9.977 29.276 1.00 90.12 453 PRO A N 1
ATOM 3588 C CA . PRO A 1 453 ? -22.527 -9.783 28.495 1.00 90.12 453 PRO A CA 1
ATOM 3589 C C . PRO A 1 453 ? -23.008 -11.092 27.861 1.00 90.12 453 PRO A C 1
ATOM 3591 O O . PRO A 1 453 ? -22.233 -12.015 27.617 1.00 90.12 453 PRO A O 1
ATOM 3594 N N . GLN A 1 454 ? -24.300 -11.148 27.528 1.00 86.75 454 GLN A N 1
ATOM 3595 C CA . GLN A 1 454 ? -24.900 -12.301 26.844 1.00 86.75 454 GLN A CA 1
ATOM 3596 C C . GLN A 1 454 ? -24.334 -12.513 25.430 1.00 86.75 454 GLN A C 1
ATOM 3598 O O . GLN A 1 454 ? -24.179 -13.651 24.991 1.00 86.75 454 GLN A O 1
ATOM 3603 N N . LEU A 1 455 ? -24.051 -11.422 24.711 1.00 83.62 455 LEU A N 1
ATOM 3604 C CA . LEU A 1 455 ? -23.358 -11.456 23.426 1.00 83.62 455 LEU A CA 1
ATOM 3605 C C . LEU A 1 455 ? -21.886 -11.096 23.663 1.00 83.62 455 LEU A C 1
ATOM 3607 O O . LEU A 1 455 ? -21.617 -9.971 24.090 1.00 83.62 455 LEU A O 1
ATOM 3611 N N . PRO A 1 456 ? -20.938 -12.017 23.416 1.00 85.62 456 PRO A N 1
ATOM 3612 C CA . PRO A 1 456 ? -19.528 -11.740 23.635 1.00 85.62 456 PRO A CA 1
ATOM 3613 C C . PRO A 1 456 ? -19.022 -10.701 22.631 1.00 85.62 456 PRO A C 1
ATOM 3615 O O . PRO A 1 456 ? -19.346 -10.749 21.443 1.00 85.62 456 PRO A O 1
ATOM 3618 N N . TRP A 1 457 ? -18.188 -9.786 23.115 1.00 85.19 457 TRP A N 1
ATOM 3619 C CA . TRP A 1 457 ? -17.455 -8.823 22.301 1.00 85.19 457 TRP A CA 1
ATOM 3620 C C . TRP A 1 457 ? -15.954 -9.096 22.432 1.00 85.19 457 TRP A C 1
ATOM 3622 O O . TRP A 1 457 ? -15.460 -9.277 23.543 1.00 85.19 457 TRP A O 1
ATOM 3632 N N . ILE A 1 458 ? -15.247 -9.164 21.300 1.00 88.06 458 ILE A N 1
ATOM 3633 C CA . ILE A 1 458 ? -13.826 -9.534 21.212 1.00 88.06 458 ILE A CA 1
ATOM 3634 C C . ILE A 1 458 ? -13.095 -8.446 20.417 1.00 88.06 458 ILE A C 1
ATOM 3636 O O . ILE A 1 458 ? -13.593 -7.998 19.384 1.00 88.06 458 ILE A O 1
ATOM 3640 N N . GLN A 1 459 ? -11.934 -8.007 20.902 1.00 84.19 459 GLN A N 1
ATOM 3641 C CA . GLN A 1 459 ? -11.092 -6.998 20.256 1.00 84.19 459 GLN A CA 1
ATOM 3642 C C . GLN A 1 459 ? -10.192 -7.628 19.191 1.00 84.19 459 GLN A C 1
ATOM 3644 O O . GLN A 1 459 ? -9.766 -8.769 19.356 1.00 84.19 459 GLN A O 1
ATOM 3649 N N . ASN A 1 460 ? -9.849 -6.851 18.154 1.00 88.00 460 ASN A N 1
ATOM 3650 C CA . ASN A 1 460 ? -8.917 -7.229 17.083 1.00 88.00 460 ASN A CA 1
ATOM 3651 C C . ASN A 1 460 ? -7.464 -7.312 17.586 1.00 88.00 460 ASN A C 1
ATOM 3653 O O . ASN A 1 460 ? -6.642 -6.451 17.277 1.00 88.00 460 ASN A O 1
ATOM 3657 N N . MET A 1 461 ? -7.169 -8.321 18.402 1.00 89.94 461 MET A N 1
ATOM 3658 C CA . MET A 1 461 ? -5.872 -8.577 19.039 1.00 89.94 461 MET A CA 1
ATOM 3659 C C . MET A 1 461 ? -5.691 -10.088 19.262 1.00 89.94 461 MET A C 1
ATOM 3661 O O . MET A 1 461 ? -6.553 -10.891 18.900 1.00 89.94 461 MET A O 1
ATOM 3665 N N . THR A 1 462 ? -4.580 -10.508 19.868 1.00 92.38 462 THR A N 1
ATOM 3666 C CA . THR A 1 462 ? -4.370 -11.925 20.206 1.00 92.38 462 THR A CA 1
ATOM 3667 C C . THR A 1 462 ? -5.394 -12.428 21.231 1.00 92.38 462 THR A C 1
ATOM 3669 O O . THR A 1 462 ? -5.986 -11.646 21.987 1.00 92.38 462 THR A O 1
ATOM 3672 N N . VAL A 1 463 ? -5.610 -13.749 21.292 1.00 91.94 463 VAL A N 1
ATOM 3673 C CA . VAL A 1 463 ? -6.447 -14.367 22.342 1.00 91.94 463 VAL A CA 1
ATOM 3674 C C . VAL A 1 463 ? -5.927 -13.990 23.727 1.00 91.94 463 VAL A C 1
ATOM 3676 O O . VAL A 1 463 ? -6.702 -13.627 24.611 1.00 91.94 463 VAL A O 1
ATOM 3679 N N . ARG A 1 464 ? -4.601 -14.041 23.900 1.00 92.88 464 ARG A N 1
ATOM 3680 C CA . ARG A 1 464 ? -3.921 -13.681 25.143 1.00 92.88 464 ARG A CA 1
ATOM 3681 C C . ARG A 1 464 ? -4.231 -12.247 25.556 1.00 92.88 464 ARG A C 1
ATOM 3683 O O . ARG A 1 464 ? -4.599 -12.030 26.708 1.00 92.88 464 ARG A O 1
ATOM 3690 N N . ASP A 1 465 ? -4.141 -11.292 24.638 1.00 92.81 465 ASP A N 1
ATOM 3691 C CA . ASP A 1 465 ? -4.394 -9.881 24.947 1.00 92.81 465 ASP A CA 1
ATOM 3692 C C . ASP A 1 465 ? -5.862 -9.621 25.294 1.00 92.81 465 ASP A C 1
ATOM 3694 O O . ASP A 1 465 ? -6.152 -8.877 26.233 1.00 92.81 465 ASP A O 1
ATOM 3698 N N . ASN A 1 466 ? -6.787 -10.307 24.617 1.00 92.12 466 ASN A N 1
ATOM 3699 C CA . ASN A 1 466 ? -8.209 -10.271 24.956 1.00 92.12 466 ASN A CA 1
ATOM 3700 C C . ASN A 1 466 ? -8.487 -10.811 26.373 1.00 92.12 466 ASN A C 1
ATOM 3702 O O . ASN A 1 466 ? -9.306 -10.241 27.091 1.00 92.12 466 ASN A O 1
ATOM 3706 N N . ILE A 1 467 ? -7.792 -11.873 26.806 1.00 93.69 467 ILE A N 1
ATOM 3707 C CA . ILE A 1 467 ? -7.929 -12.440 28.162 1.00 93.69 467 ILE A CA 1
ATOM 3708 C C . ILE A 1 467 ? -7.265 -11.546 29.221 1.00 93.69 467 ILE A C 1
ATOM 3710 O O . ILE A 1 467 ? -7.800 -11.380 30.319 1.00 93.69 467 ILE A O 1
ATOM 3714 N N . LEU A 1 468 ? -6.087 -10.988 28.926 1.00 93.12 468 LEU A N 1
ATOM 3715 C CA . LEU A 1 468 ? -5.364 -10.106 29.846 1.00 93.12 468 LEU A CA 1
ATOM 3716 C C . LEU A 1 468 ? -6.081 -8.770 30.045 1.00 93.12 468 LEU A C 1
ATOM 3718 O O . LEU A 1 468 ? -6.033 -8.217 31.147 1.00 93.12 468 LEU A O 1
ATOM 3722 N N . PHE A 1 469 ? -6.730 -8.262 28.994 1.00 92.38 469 PHE A N 1
ATOM 3723 C CA . PHE A 1 469 ? -7.525 -7.036 28.999 1.00 92.38 469 PHE A CA 1
ATOM 3724 C C . PHE A 1 469 ? -6.781 -5.857 29.662 1.00 92.38 469 PHE A C 1
ATOM 3726 O O . PHE A 1 469 ? -7.267 -5.218 30.598 1.00 92.38 469 PHE A O 1
ATOM 3733 N N . GLY A 1 470 ? -5.536 -5.626 29.225 1.00 88.69 470 GLY A N 1
ATOM 3734 C CA . GLY A 1 470 ? -4.663 -4.548 29.712 1.00 88.69 470 GLY A CA 1
ATOM 3735 C C . GLY A 1 470 ? -3.895 -4.835 31.011 1.00 88.69 470 GLY A C 1
ATOM 3736 O O . GLY A 1 470 ? -3.196 -3.953 31.508 1.00 88.69 470 GLY A O 1
ATOM 3737 N N . LYS A 1 471 ? -3.993 -6.042 31.585 1.00 91.75 471 LYS A N 1
ATOM 3738 C CA . LYS A 1 471 ? -3.198 -6.451 32.760 1.00 91.75 471 LYS A CA 1
ATOM 3739 C C . LYS A 1 471 ? -1.874 -7.120 32.368 1.00 91.75 471 LYS A C 1
ATOM 3741 O O . LYS A 1 471 ? -1.799 -7.744 31.313 1.00 91.75 471 LYS A O 1
ATOM 3746 N N . PRO A 1 472 ? -0.833 -7.046 33.223 1.00 93.31 472 PRO A N 1
ATOM 3747 C CA . PRO A 1 472 ? 0.436 -7.719 32.961 1.00 93.31 472 PRO A CA 1
ATOM 3748 C C . PRO A 1 472 ? 0.268 -9.244 32.918 1.00 93.31 472 PRO A C 1
ATOM 3750 O O . PRO A 1 472 ? -0.548 -9.817 33.647 1.00 93.31 472 PRO A O 1
ATOM 3753 N N . PHE A 1 473 ? 1.070 -9.903 32.081 1.00 93.00 473 PHE A N 1
ATOM 3754 C CA . PHE A 1 473 ? 1.027 -11.352 31.907 1.00 93.00 473 PHE A CA 1
ATOM 3755 C C . PHE A 1 473 ? 1.630 -12.090 33.112 1.00 93.00 473 PHE A C 1
ATOM 3757 O O . PHE A 1 473 ? 2.840 -12.076 33.328 1.00 93.00 473 PHE A O 1
ATOM 3764 N N . ASP A 1 474 ? 0.780 -12.788 33.867 1.00 94.00 474 ASP A N 1
ATOM 3765 C CA . ASP A 1 474 ? 1.188 -13.728 34.916 1.00 94.00 474 ASP A CA 1
ATOM 3766 C C . ASP A 1 474 ? 0.905 -15.166 34.470 1.00 94.00 474 ASP A C 1
ATOM 3768 O O . ASP A 1 474 ? -0.239 -15.630 34.460 1.00 94.00 474 ASP A O 1
ATOM 3772 N N . LYS A 1 475 ? 1.975 -15.899 34.149 1.00 91.69 475 LYS A N 1
ATOM 3773 C CA . LYS A 1 475 ? 1.908 -17.267 33.625 1.00 91.69 475 LYS A CA 1
ATOM 3774 C C . LYS A 1 475 ? 1.195 -18.243 34.567 1.00 91.69 475 LYS A C 1
ATOM 3776 O O . LYS A 1 475 ? 0.531 -19.158 34.077 1.00 91.69 475 LYS A O 1
ATOM 3781 N N . ARG A 1 476 ? 1.324 -18.105 35.894 1.00 94.31 476 ARG A N 1
ATOM 3782 C CA . ARG A 1 476 ? 0.709 -19.054 36.845 1.00 94.31 476 ARG A CA 1
ATOM 3783 C C . ARG A 1 476 ? -0.799 -18.853 36.889 1.00 94.31 476 ARG A C 1
ATOM 3785 O O . ARG A 1 476 ? -1.548 -19.802 36.658 1.00 94.31 476 ARG A O 1
ATOM 3792 N N . ARG A 1 477 ? -1.232 -17.610 37.105 1.00 93.56 477 ARG A N 1
ATOM 3793 C CA . ARG A 1 477 ? -2.650 -17.243 37.143 1.00 93.56 477 ARG A CA 1
ATOM 3794 C C . ARG A 1 477 ? -3.335 -17.486 35.801 1.00 93.56 477 ARG A C 1
ATOM 3796 O O . ARG A 1 477 ? -4.424 -18.049 35.771 1.00 93.56 477 ARG A O 1
ATOM 3803 N N . TYR A 1 478 ? -2.685 -17.120 34.699 1.00 94.31 478 TYR A N 1
ATOM 3804 C CA . TYR A 1 478 ? -3.212 -17.322 33.352 1.00 94.31 478 TYR A CA 1
ATOM 3805 C C . TYR A 1 478 ? -3.480 -18.807 33.069 1.00 94.31 478 TYR A C 1
ATOM 3807 O O . TYR A 1 478 ? -4.587 -19.175 32.692 1.00 94.31 478 TYR A O 1
ATOM 3815 N N . ASN A 1 479 ? -2.520 -19.692 33.365 1.00 92.88 479 ASN A N 1
ATOM 3816 C CA . ASN A 1 479 ? -2.705 -21.135 33.180 1.00 92.88 479 ASN A CA 1
ATOM 3817 C C . ASN A 1 479 ? -3.780 -21.740 34.095 1.00 92.88 479 ASN A C 1
ATOM 3819 O O . ASN A 1 479 ? -4.479 -22.662 33.675 1.00 92.88 479 ASN A O 1
ATOM 3823 N N . GLN A 1 480 ? -3.917 -21.247 35.330 1.00 95.06 480 GLN A N 1
ATOM 3824 C CA . GLN A 1 480 ? -4.993 -21.666 36.233 1.00 95.06 480 GLN A CA 1
ATOM 3825 C C . GLN A 1 480 ? -6.370 -21.289 35.675 1.00 95.06 480 GLN A C 1
ATOM 3827 O O . GLN A 1 480 ? -7.260 -22.135 35.658 1.00 95.06 480 GLN A O 1
ATOM 3832 N N . VAL A 1 481 ? -6.525 -20.065 35.158 1.00 95.00 481 VAL A N 1
ATOM 3833 C CA . VAL A 1 481 ? -7.772 -19.604 34.527 1.00 95.00 481 VAL A CA 1
ATOM 3834 C C . VAL A 1 481 ? -8.074 -20.407 33.260 1.00 95.00 481 VAL A C 1
ATOM 3836 O O . VAL A 1 481 ? -9.185 -20.902 33.114 1.00 95.00 481 VAL A O 1
ATOM 3839 N N . LEU A 1 482 ? -7.085 -20.635 32.388 1.00 93.50 482 LEU A N 1
ATOM 3840 C CA . LEU A 1 482 ? -7.267 -21.456 31.183 1.00 93.50 482 LEU A CA 1
ATOM 3841 C C . LEU A 1 482 ? -7.695 -22.896 31.496 1.00 93.50 482 LEU A C 1
ATOM 3843 O O . LEU A 1 482 ? -8.517 -23.464 30.778 1.00 93.50 482 LEU A O 1
ATOM 3847 N N . ASN A 1 483 ? -7.138 -23.489 32.557 1.00 93.31 483 ASN A N 1
ATOM 3848 C CA . ASN A 1 483 ? -7.552 -24.803 33.047 1.00 93.31 483 ASN A CA 1
ATOM 3849 C C . ASN A 1 483 ? -8.993 -24.779 33.570 1.00 93.31 483 ASN A C 1
ATOM 3851 O O . ASN A 1 483 ? -9.780 -25.646 33.207 1.00 93.31 483 ASN A O 1
ATOM 3855 N N . ALA A 1 484 ? -9.331 -23.795 34.408 1.00 94.69 484 ALA A N 1
ATOM 3856 C CA . ALA A 1 484 ? -10.652 -23.677 35.019 1.00 94.69 484 ALA A CA 1
ATOM 3857 C C . ALA A 1 484 ? -11.759 -23.423 33.981 1.00 94.69 484 ALA A C 1
ATOM 3859 O O . ALA A 1 484 ? -12.850 -23.966 34.106 1.00 94.69 484 ALA A O 1
ATOM 3860 N N . CYS A 1 485 ? -11.464 -22.650 32.932 1.00 94.88 485 CYS A N 1
ATOM 3861 C CA . CYS A 1 485 ? -12.377 -22.391 31.817 1.00 94.88 485 CYS A CA 1
ATOM 3862 C C . CYS A 1 485 ? -12.384 -23.503 30.756 1.00 94.88 485 CYS A C 1
ATOM 3864 O O . CYS A 1 485 ? -13.047 -23.344 29.737 1.00 94.88 485 CYS A O 1
ATOM 3866 N N . ALA A 1 486 ? -11.629 -24.590 30.959 1.00 94.12 486 ALA A N 1
ATOM 3867 C CA . ALA A 1 486 ? -11.485 -25.697 30.013 1.00 94.12 486 ALA A CA 1
ATOM 3868 C C . ALA A 1 486 ? -11.079 -25.273 28.585 1.00 94.12 486 ALA A C 1
ATOM 3870 O O . ALA A 1 486 ? -11.354 -25.991 27.634 1.00 94.12 486 ALA A O 1
ATOM 3871 N N . LEU A 1 487 ? -10.367 -24.150 28.433 1.00 92.56 487 LEU A N 1
ATOM 3872 C CA . LEU A 1 487 ? -10.042 -23.562 27.124 1.00 92.56 487 LEU A CA 1
ATOM 3873 C C . LEU A 1 487 ? -8.800 -24.199 26.468 1.00 92.56 487 LEU A C 1
ATOM 3875 O O . LEU A 1 487 ? -8.483 -23.946 25.310 1.00 92.56 487 LEU A O 1
ATOM 3879 N N . LYS A 1 488 ? -8.046 -25.030 27.203 1.00 90.62 488 LYS A N 1
ATOM 3880 C CA . LYS A 1 488 ? -6.809 -25.658 26.701 1.00 90.62 488 LYS A CA 1
ATOM 3881 C C . LYS A 1 488 ? -6.989 -26.522 25.444 1.00 90.62 488 LYS A C 1
ATOM 3883 O O . LYS A 1 488 ? -6.106 -26.455 24.591 1.00 90.62 488 LYS A O 1
ATOM 3888 N N . PRO A 1 489 ? -8.036 -27.358 25.314 1.00 91.94 489 PRO A N 1
ATOM 3889 C CA . PRO A 1 489 ? -8.288 -28.106 24.086 1.00 91.94 489 PRO A CA 1
ATOM 3890 C C . PRO A 1 489 ? -8.571 -27.177 22.903 1.00 91.94 489 PRO A C 1
ATOM 3892 O O . PRO A 1 489 ? -8.001 -27.392 21.840 1.00 91.94 489 PRO A O 1
ATOM 3895 N N . ASP A 1 490 ? -9.352 -26.111 23.104 1.00 91.94 490 ASP A N 1
ATOM 3896 C CA . ASP A 1 490 ? -9.701 -25.156 22.043 1.00 91.94 490 ASP A CA 1
ATOM 3897 C C . ASP A 1 490 ? -8.481 -24.374 21.556 1.00 91.94 490 ASP A C 1
ATOM 3899 O O . ASP A 1 490 ? -8.259 -24.235 20.355 1.00 91.94 490 ASP A O 1
ATOM 3903 N N . LEU A 1 491 ? -7.620 -23.942 22.483 1.00 90.31 491 LEU A N 1
ATOM 3904 C CA . LEU A 1 491 ? -6.361 -23.285 22.136 1.00 90.31 491 LEU A CA 1
ATOM 3905 C C . LEU A 1 491 ? -5.440 -24.199 21.318 1.00 90.31 491 LEU A C 1
ATOM 3907 O O . LEU A 1 491 ? -4.743 -23.705 20.445 1.00 90.31 491 LEU A O 1
ATOM 3911 N N . LYS A 1 492 ? -5.450 -25.522 21.531 1.00 89.94 492 LYS A N 1
ATOM 3912 C CA . LYS A 1 492 ? -4.651 -26.457 20.713 1.00 89.94 492 LYS A CA 1
ATOM 3913 C C . LYS A 1 492 ? -5.139 -26.571 19.268 1.00 89.94 492 LYS A C 1
ATOM 3915 O O . LYS A 1 492 ? -4.368 -26.997 18.416 1.00 89.94 492 LYS A O 1
ATOM 3920 N N . ILE A 1 493 ? -6.405 -26.245 19.004 1.00 91.88 493 ILE A N 1
ATOM 3921 C CA . ILE A 1 493 ? -6.976 -26.245 17.650 1.00 91.88 493 ILE A CA 1
ATOM 3922 C C . ILE A 1 493 ? -6.524 -24.994 16.886 1.00 91.88 493 ILE A C 1
ATOM 3924 O O . ILE A 1 493 ? -6.430 -25.015 15.658 1.00 91.88 493 ILE A O 1
ATOM 3928 N N . LEU A 1 494 ? -6.241 -23.900 17.598 1.00 86.25 494 LEU A N 1
ATOM 3929 C CA . LEU A 1 494 ? -5.791 -22.661 16.983 1.00 86.25 494 LEU A CA 1
ATOM 3930 C C . LEU A 1 494 ? -4.350 -22.790 16.455 1.00 86.25 494 LEU A C 1
ATOM 3932 O O . LEU A 1 494 ? -3.493 -23.350 17.140 1.00 86.25 494 LEU A O 1
ATOM 3936 N N . PRO A 1 495 ? -4.052 -22.230 15.266 1.00 82.06 495 PRO A N 1
ATOM 3937 C CA . PRO A 1 495 ? -2.772 -22.423 14.581 1.00 82.06 495 PRO A CA 1
ATOM 3938 C C . PRO A 1 495 ? -1.561 -21.920 15.376 1.00 82.06 495 PRO A C 1
ATOM 3940 O O . PRO A 1 495 ? -0.499 -22.525 15.287 1.00 82.06 495 PRO A O 1
ATOM 3943 N N . SER A 1 496 ? -1.725 -20.859 16.172 1.00 85.94 496 SER A N 1
ATOM 3944 C CA . SER A 1 496 ? -0.671 -20.291 17.029 1.00 85.94 496 SER A CA 1
ATOM 3945 C C . SER A 1 496 ? -1.062 -20.322 18.508 1.00 85.94 496 SER A C 1
ATOM 3947 O O . SER A 1 496 ? -0.624 -19.487 19.300 1.00 85.94 496 SER A O 1
ATOM 3949 N N . GLY A 1 497 ? -1.947 -21.244 18.900 1.00 90.31 497 GLY A N 1
ATOM 3950 C CA . GLY A 1 497 ? -2.410 -21.324 20.279 1.00 90.31 497 GLY A CA 1
ATOM 3951 C C . GLY A 1 497 ? -3.075 -20.031 20.751 1.00 90.31 497 GLY A C 1
ATOM 3952 O O . GLY A 1 497 ? -3.947 -19.471 20.081 1.00 90.31 497 GLY A O 1
ATOM 3953 N N . ASP A 1 498 ? -2.631 -19.530 21.902 1.00 88.81 498 ASP A N 1
ATOM 3954 C CA . ASP A 1 498 ? -3.129 -18.301 22.522 1.00 88.81 498 ASP A CA 1
ATOM 3955 C C . ASP A 1 498 ? -2.594 -17.002 21.893 1.00 88.81 498 ASP A C 1
ATOM 3957 O O . ASP A 1 498 ? -3.135 -15.930 22.166 1.00 88.81 498 ASP A O 1
ATOM 3961 N N . MET A 1 499 ? -1.584 -17.087 21.024 1.00 90.75 499 MET A N 1
ATOM 3962 C CA . MET A 1 499 ? -1.058 -15.949 20.257 1.00 90.75 499 MET A CA 1
ATOM 3963 C C . MET A 1 499 ? -1.818 -15.705 18.951 1.00 90.75 499 MET A C 1
ATOM 3965 O O . MET A 1 499 ? -1.526 -14.760 18.226 1.00 90.75 499 MET A O 1
ATOM 3969 N N . THR A 1 500 ? -2.812 -16.540 18.648 1.00 89.19 500 THR A N 1
ATOM 3970 C CA . THR A 1 500 ? -3.646 -16.376 17.457 1.00 89.19 500 THR A CA 1
ATOM 3971 C C . THR A 1 500 ? -4.415 -15.054 17.527 1.00 89.19 500 THR A C 1
ATOM 3973 O O . THR A 1 500 ? -5.109 -14.787 18.510 1.00 89.19 500 THR A O 1
ATOM 3976 N N . GLU A 1 501 ? -4.309 -14.227 16.487 1.00 87.50 501 GLU A N 1
ATOM 3977 C CA . GLU A 1 501 ? -5.105 -13.004 16.347 1.00 87.50 501 GLU A CA 1
ATOM 3978 C C . GLU A 1 501 ? -6.580 -13.346 16.106 1.00 87.50 501 GLU A C 1
ATOM 3980 O O . GLU A 1 501 ? -6.917 -14.101 15.191 1.00 87.50 501 GLU A O 1
ATOM 3985 N N . ILE A 1 502 ? -7.464 -12.772 16.921 1.00 82.88 502 ILE A N 1
ATOM 3986 C CA . ILE A 1 502 ? -8.916 -12.909 16.799 1.00 82.88 502 ILE A CA 1
ATOM 3987 C C . ILE A 1 502 ? -9.502 -11.518 16.564 1.00 82.88 502 ILE A C 1
ATOM 3989 O O . ILE A 1 502 ? -9.117 -10.562 17.228 1.00 82.88 502 ILE A O 1
ATOM 3993 N N . GLY A 1 503 ? -10.418 -11.394 15.601 1.00 68.00 503 GLY A N 1
ATOM 3994 C CA . GLY A 1 503 ? -11.028 -10.115 15.240 1.00 68.00 503 GLY A CA 1
ATOM 3995 C C . GLY A 1 503 ? -11.509 -10.038 13.790 1.00 68.00 503 GLY A C 1
ATOM 3996 O O . GLY A 1 503 ? -11.216 -10.921 12.982 1.00 68.00 503 GLY A O 1
ATOM 3997 N N . GLU A 1 504 ? -12.244 -8.981 13.440 1.00 53.53 504 GLU A N 1
ATOM 3998 C CA . GLU A 1 504 ? -12.584 -8.670 12.044 1.00 53.53 504 GLU A CA 1
ATOM 3999 C C . GLU A 1 504 ? -11.348 -8.116 11.311 1.00 53.53 504 GLU A C 1
ATOM 4001 O O . GLU A 1 504 ? -10.843 -7.056 11.675 1.00 53.53 504 GLU A O 1
ATOM 4006 N N . LYS A 1 505 ? -10.872 -8.826 10.277 1.00 40.28 505 LYS A N 1
ATOM 4007 C CA . LYS A 1 505 ? -9.933 -8.296 9.271 1.00 40.28 505 LYS A CA 1
ATOM 4008 C C . LYS A 1 505 ? -10.649 -7.464 8.216 1.00 40.28 505 LYS A C 1
ATOM 4010 O O . LYS A 1 505 ? -11.697 -7.946 7.717 1.00 40.28 505 LYS A O 1
#

Foldseek 3Di:
DQDPPDDLLVLLVCCVPPVLCVLLPCLQPDPDDPVSLVVSQVVCLVVLCNSVVPPPPDPDDSVVSCVSSVHDRSSVVSVVSNVVSVVVLVPDDCPDPSNCVVPDDDDFDAPPVRHGDDPDDDDDPCPDPVNVVVLLCVQQVVQQVVLVVQQVVLVPDDDPVVPDDRRDRDDPVVSVCVSCVVVLVVVLVLLVVLLVLVVVLVVLVVVLVVVVVDPPDDPVSNVVSVVSNVVSVVSNVVVVVVPDDDDDDDVCPPVPVVVVVVVVVSVCVSVVVSVVVSVVVVVVVVCVVPNPVCVVVVVVVVVVVVVVVVVVVVVVVVVVVVVVVVVVVVVVVVVVVVVVVCVVVVVVVVCVVPADDQDPPLEAEDDDDDPVCVVVVPDQFQKFWAQWWWDQHPVPPVGTLDGGDGDTHGPPDDDDDDDDPSSCPVVVVCSLVSNIHTDDTHIYHYDDDDDDDPDDDADQAFLVCRVCVPPDDDPVVVVVVCVVVVCQVVLVVAPNRRRDGDDDD